Protein AF-A0A1Q2YY81-F1 (afdb_monomer)

pLDDT: mean 91.8, std 9.97, range [37.47, 98.88]

Nearest PDB structures (foldseek):
  6bwc-assembly1_B  TM=8.792E-01  e=4.801E-10  Bacillus thuringiensis HD-771
  6bwc-assembly1_F  TM=8.670E-01  e=2.197E-09  Bacillus thuringiensis HD-771
  7k3p-assembly1_B  TM=6.998E-01  e=9.739E-05  Campylobacter jejuni subsp. jejuni NCTC 11168 = ATCC 700819
  6vo6-assembly1_A  TM=7.329E-01  e=9.788E-04  Campylobacter jejuni subsp. jejuni NCTC 11168 = ATCC 700819
  6vo8-assembly1_B-2  TM=6.929E-01  e=1.272E-03  Campylobacter jejuni subsp. jejuni NCTC 11168 = ATCC 700819

Radius of gyration: 22.43 Å; Cα contacts (8 Å, |Δi|>4): 608; chains: 1; bounding box: 59×53×67 Å

Secondary structure (DSSP, 8-state):
-EEE------HHHHHHSHHHHIIIIIIHHHHHHHHHHHTT-SEEEEEEEGGGG-SS---HHHHHHHHHHHHHHHHHHHHHHHHHTT----EEEEEEE-EESTT-HHHHHHHHHHHHTEEEES-S--EE-EE-HHHHHHHHHHHHHTTTSS-TTEEEEES---SPEEHHHHHHHHHHHHT---EEEE--PPTT------GGGS--SSSS---TT--TTTGGGEEE-TTSSEEEEEPPPPPHHHHHHHHHHHHHHHHH-SS-HHHHHHHHHHHHHHHHHHHHHHS-HHHHHHHHHHHHSTTTS-GGGHHHHTTHHHHHHHHHHHHHHHHTTTTTT-HHHHHHHHHHHHHGGGSTT-HHHHHHHHHHHHTTHHHHTT--

Solvent-accessible surface area (backbone atoms only — not comparable to full-atom values): 20249 Å² total; per-residue (Å²): 113,46,77,51,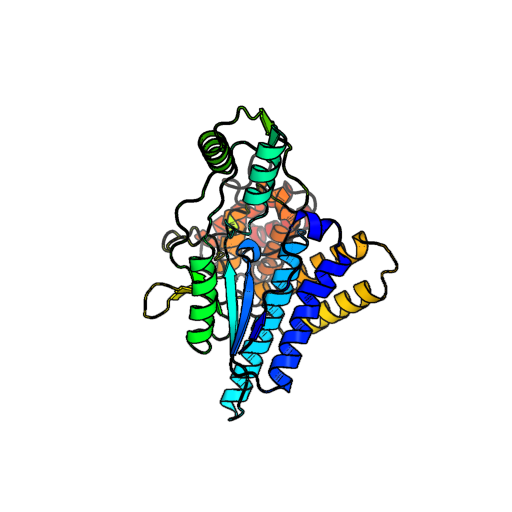74,80,57,57,76,50,32,55,55,12,61,74,40,40,62,60,25,40,48,41,27,30,50,42,44,50,53,51,53,51,49,34,57,77,68,64,31,61,36,35,35,35,66,49,46,27,66,48,41,58,73,66,56,84,30,47,32,46,37,24,43,42,55,24,50,53,52,47,35,49,50,13,46,52,24,52,56,40,37,78,72,72,42,92,55,34,28,48,30,39,32,40,39,71,46,42,45,87,87,22,69,66,52,52,50,41,51,53,11,55,75,73,38,45,29,79,37,52,50,80,87,41,70,42,40,56,33,50,65,66,58,54,51,46,49,54,52,49,44,56,73,42,44,81,56,77,64,58,41,31,36,36,28,62,60,78,50,73,76,58,44,42,53,44,60,52,45,52,52,50,39,64,73,68,75,56,89,57,47,79,47,70,72,45,80,54,69,52,58,82,88,79,77,64,57,23,45,44,72,79,87,81,82,69,87,86,48,96,54,49,19,39,84,20,52,88,49,52,49,66,48,96,84,68,56,37,29,31,28,41,56,75,66,61,56,66,67,59,56,51,50,37,52,50,52,41,46,52,44,58,76,66,48,85,84,50,61,66,59,46,50,51,42,48,34,50,35,40,43,53,46,41,50,46,24,48,72,73,45,61,61,71,58,52,47,50,31,46,32,50,26,30,20,64,94,56,6,44,79,77,27,53,57,27,44,77,40,42,70,54,55,50,53,48,48,64,62,39,48,64,44,56,72,71,46,71,45,69,89,37,70,68,57,48,47,44,52,53,40,27,48,67,29,32,59,57,25,90,92,31,45,68,61,22,52,53,52,46,50,62,67,46,66,49,66,68,53,62,66,71,75,112

Structure (mmCIF, N/CA/C/O backbone):
data_AF-A0A1Q2YY81-F1
#
_entry.id   AF-A0A1Q2YY81-F1
#
loop_
_atom_site.group_PDB
_atom_site.id
_atom_site.type_symbol
_atom_site.label_atom_id
_atom_site.label_alt_id
_atom_site.label_comp_id
_atom_site.label_asym_id
_atom_site.label_entity_id
_atom_site.label_seq_id
_atom_site.pdbx_PDB_ins_code
_atom_site.Cartn_x
_atom_site.Cartn_y
_atom_site.Cartn_z
_atom_site.occupancy
_atom_site.B_iso_or_equiv
_atom_site.auth_seq_id
_atom_site.auth_comp_id
_atom_site.auth_asym_id
_atom_site.auth_atom_id
_atom_site.pdbx_PDB_model_num
ATOM 1 N N . MET A 1 1 ? -9.320 -23.093 -9.460 1.00 95.31 1 MET A N 1
ATOM 2 C CA . MET A 1 1 ? -8.533 -22.083 -8.717 1.00 95.31 1 MET A CA 1
ATOM 3 C C . MET A 1 1 ? -8.114 -21.007 -9.700 1.00 95.31 1 MET A C 1
ATOM 5 O O . MET A 1 1 ? -7.891 -21.351 -10.854 1.00 95.31 1 MET A O 1
ATOM 9 N N . VAL A 1 2 ? -8.040 -19.745 -9.277 1.00 98.44 2 VAL A N 1
ATOM 10 C CA . VAL A 1 2 ? -7.635 -18.611 -10.125 1.00 98.44 2 VAL A CA 1
ATOM 11 C C . VAL A 1 2 ? -6.452 -17.886 -9.486 1.00 98.44 2 VAL A C 1
ATOM 13 O O . VAL A 1 2 ? -6.494 -17.573 -8.300 1.00 98.44 2 VAL A O 1
ATOM 16 N N . PHE A 1 3 ? -5.421 -17.584 -10.275 1.00 98.50 3 PHE A N 1
ATOM 17 C CA . PHE A 1 3 ? -4.333 -16.682 -9.891 1.00 98.50 3 PHE A CA 1
ATOM 18 C C . PHE A 1 3 ? -4.436 -15.405 -10.728 1.00 98.50 3 PHE A C 1
ATOM 20 O O . PHE A 1 3 ? -4.177 -15.424 -11.931 1.00 98.50 3 PHE A O 1
ATOM 27 N N . HIS A 1 4 ? -4.836 -14.296 -10.105 1.00 98.38 4 HIS A N 1
ATOM 28 C CA . HIS A 1 4 ? -4.926 -12.992 -10.761 1.00 98.38 4 HIS A CA 1
ATOM 29 C C . HIS A 1 4 ? -3.578 -12.272 -10.699 1.00 98.38 4 HIS A C 1
ATOM 31 O O . HIS A 1 4 ? -3.249 -11.609 -9.711 1.00 98.38 4 HIS A O 1
ATOM 37 N N . LEU A 1 5 ? -2.785 -12.452 -11.759 1.00 96.44 5 LEU A N 1
ATOM 38 C CA . LEU A 1 5 ? -1.436 -11.889 -11.904 1.00 96.44 5 LEU A CA 1
ATOM 39 C C . LEU A 1 5 ? -1.368 -10.738 -12.925 1.00 96.44 5 LEU A C 1
ATOM 41 O O . LEU A 1 5 ? -0.317 -10.118 -13.084 1.00 96.44 5 LEU A O 1
ATOM 45 N N . ALA A 1 6 ? -2.465 -10.454 -13.634 1.00 97.12 6 ALA A N 1
ATOM 46 C CA . ALA A 1 6 ? -2.496 -9.442 -14.685 1.00 97.12 6 ALA A CA 1
ATOM 47 C C . ALA A 1 6 ? -2.514 -8.023 -14.092 1.00 97.12 6 ALA A C 1
ATOM 49 O O . ALA A 1 6 ? -3.384 -7.689 -13.286 1.00 97.12 6 ALA A O 1
ATOM 50 N N . ALA A 1 7 ? -1.553 -7.186 -14.497 1.00 96.62 7 ALA A N 1
ATOM 51 C CA . ALA A 1 7 ? -1.483 -5.773 -14.130 1.00 96.62 7 ALA A CA 1
ATOM 52 C C . ALA A 1 7 ? -0.537 -4.986 -15.053 1.00 96.62 7 ALA A C 1
ATOM 54 O O . ALA A 1 7 ? 0.480 -5.511 -15.514 1.00 96.62 7 ALA A O 1
ATOM 55 N N . ILE A 1 8 ? -0.793 -3.686 -15.218 1.00 96.69 8 ILE A N 1
ATOM 56 C CA . ILE A 1 8 ? 0.248 -2.723 -15.593 1.00 96.69 8 ILE A CA 1
ATOM 57 C C . ILE A 1 8 ? 1.108 -2.496 -14.350 1.00 96.69 8 ILE A C 1
ATOM 59 O O . ILE A 1 8 ? 0.710 -1.773 -13.435 1.00 96.69 8 ILE A O 1
ATOM 63 N N . ARG A 1 9 ? 2.253 -3.187 -14.293 1.00 92.12 9 ARG A N 1
ATOM 64 C CA . ARG A 1 9 ? 3.092 -3.306 -13.084 1.00 92.12 9 ARG A CA 1
ATOM 65 C C . ARG A 1 9 ? 4.310 -2.384 -13.028 1.00 92.12 9 ARG A C 1
ATOM 67 O O . ARG A 1 9 ? 4.924 -2.235 -11.976 1.00 92.12 9 ARG A O 1
ATOM 74 N N . GLU A 1 10 ? 4.688 -1.808 -14.161 1.00 91.19 10 GLU A N 1
ATOM 75 C CA . GLU A 1 10 ? 5.852 -0.930 -14.286 1.00 91.19 10 GLU A CA 1
ATOM 76 C C . GLU A 1 10 ? 5.458 0.496 -13.876 1.00 91.19 10 GLU A C 1
ATOM 78 O O . GLU A 1 10 ? 4.591 1.077 -14.533 1.00 91.19 10 GLU A O 1
ATOM 83 N N . PRO A 1 11 ? 6.065 1.089 -12.827 1.00 91.00 11 PRO A N 1
ATOM 84 C CA . PRO A 1 11 ? 5.644 2.401 -12.337 1.00 91.00 11 PRO A CA 1
ATOM 85 C C . PRO A 1 11 ? 5.709 3.499 -13.402 1.00 91.00 11 PRO A C 1
ATOM 87 O O . PRO A 1 11 ? 4.728 4.207 -13.597 1.00 91.00 11 PRO A O 1
ATOM 90 N N . GLY A 1 12 ? 6.811 3.583 -14.157 1.00 91.00 12 GLY A N 1
ATOM 91 C CA . GLY A 1 12 ? 6.961 4.580 -15.224 1.00 91.00 12 GLY A CA 1
ATOM 92 C C . GLY A 1 12 ? 5.932 4.416 -16.348 1.00 91.00 12 GLY A C 1
ATOM 93 O O . GLY A 1 12 ? 5.380 5.400 -16.831 1.00 91.00 12 GLY A O 1
ATOM 94 N N . ARG A 1 13 ? 5.602 3.171 -16.717 1.00 92.81 13 ARG A N 1
ATOM 95 C CA . ARG A 1 13 ? 4.549 2.892 -17.700 1.00 92.81 13 ARG A CA 1
ATOM 96 C C . ARG A 1 13 ? 3.171 3.256 -17.156 1.00 92.81 13 ARG A C 1
ATOM 98 O O . ARG A 1 13 ? 2.401 3.883 -17.868 1.00 92.81 13 ARG A O 1
ATOM 105 N N . ALA A 1 14 ? 2.863 2.915 -15.907 1.00 95.44 14 ALA A N 1
ATOM 106 C CA . ALA A 1 14 ? 1.584 3.260 -15.286 1.00 95.44 14 ALA A CA 1
ATOM 107 C C . ALA A 1 14 ? 1.354 4.782 -15.230 1.00 95.44 14 ALA A C 1
ATOM 109 O O . ALA A 1 14 ? 0.227 5.232 -15.403 1.00 95.44 14 ALA A O 1
ATOM 110 N N . GLU A 1 15 ? 2.414 5.573 -15.043 1.00 94.75 15 GLU A N 1
ATOM 111 C CA . GLU A 1 15 ? 2.352 7.039 -15.133 1.00 94.75 15 GLU A CA 1
ATOM 112 C C . GLU A 1 15 ? 2.072 7.548 -16.556 1.00 94.75 15 GLU A C 1
ATOM 114 O O . GLU A 1 15 ? 1.442 8.591 -16.719 1.00 94.75 15 GLU A O 1
ATOM 119 N N . ALA A 1 16 ? 2.522 6.826 -17.585 1.00 93.50 16 ALA A N 1
ATOM 120 C CA . ALA A 1 16 ? 2.299 7.188 -18.983 1.00 93.50 16 ALA A CA 1
ATOM 121 C C . ALA A 1 16 ? 0.907 6.775 -19.495 1.00 93.50 16 ALA A C 1
ATOM 123 O O . ALA A 1 16 ? 0.307 7.503 -20.281 1.00 93.50 16 ALA A O 1
ATOM 124 N N . VAL A 1 17 ? 0.388 5.630 -19.041 1.00 94.50 17 VAL A N 1
ATOM 125 C CA . VAL A 1 17 ? -0.903 5.056 -19.466 1.00 94.50 17 VAL A CA 1
ATOM 126 C C . VAL A 1 17 ? -1.874 4.949 -18.287 1.00 94.50 17 VAL A C 1
ATOM 128 O O . VAL A 1 17 ? -2.273 3.865 -17.859 1.00 94.50 17 VAL A O 1
ATOM 131 N N . VAL A 1 18 ? -2.203 6.103 -17.696 1.00 95.31 18 VAL A N 1
ATOM 132 C CA . VAL A 1 18 ? -2.981 6.185 -16.445 1.00 95.31 18 VAL A CA 1
ATOM 133 C C . VAL A 1 18 ? -4.364 5.550 -16.585 1.00 95.31 18 VAL A C 1
ATOM 135 O O . VAL A 1 18 ? -4.790 4.804 -15.702 1.00 95.31 18 VAL A O 1
ATOM 138 N N . ARG A 1 19 ? -5.063 5.831 -17.690 1.00 95.00 19 ARG A N 1
ATOM 139 C CA . ARG A 1 19 ? -6.413 5.316 -17.952 1.00 95.00 19 ARG A CA 1
ATOM 140 C C . ARG A 1 19 ? -6.396 3.791 -18.018 1.00 95.00 19 ARG A C 1
ATOM 142 O O . ARG A 1 19 ? -7.131 3.133 -17.289 1.00 95.00 19 ARG A O 1
ATOM 149 N N . GLU A 1 20 ? -5.485 3.237 -18.807 1.00 95.88 20 GLU A N 1
ATOM 150 C CA . GLU A 1 20 ? -5.295 1.803 -19.000 1.00 95.88 20 GLU A CA 1
ATOM 151 C C . GLU A 1 20 ? -4.842 1.120 -17.707 1.00 95.88 20 GLU A C 1
ATOM 153 O O . GLU A 1 20 ? -5.247 -0.010 -17.425 1.00 95.88 20 GLU A O 1
ATOM 158 N N . ALA A 1 21 ? -4.023 1.794 -16.892 1.00 97.38 21 ALA A N 1
ATOM 159 C CA . ALA A 1 21 ? -3.607 1.284 -15.591 1.00 97.38 21 ALA A CA 1
ATOM 160 C C . ALA A 1 21 ? -4.800 1.176 -14.638 1.00 97.38 21 ALA A C 1
ATOM 162 O O . ALA A 1 21 ? -4.937 0.157 -13.963 1.00 97.38 21 ALA A O 1
ATOM 163 N N . VAL A 1 22 ? -5.692 2.170 -14.608 1.00 97.69 22 VAL A N 1
ATOM 164 C CA . VAL A 1 22 ? -6.929 2.111 -13.816 1.00 97.69 22 VAL A CA 1
ATOM 165 C C . VAL A 1 22 ? -7.865 1.019 -14.342 1.00 97.69 22 VAL A C 1
ATOM 167 O O . VAL A 1 22 ? -8.319 0.179 -13.562 1.00 97.69 22 VAL A O 1
ATOM 170 N N . GLU A 1 23 ? -8.112 0.971 -15.651 1.00 97.50 23 GLU A N 1
ATOM 171 C CA . GLU A 1 23 ? -8.960 -0.051 -16.273 1.00 97.50 23 GLU A CA 1
ATOM 172 C C . GLU A 1 23 ? -8.452 -1.467 -16.004 1.00 97.50 23 GLU A C 1
ATOM 174 O O . GLU A 1 23 ? -9.225 -2.329 -15.592 1.00 97.50 23 GLU A O 1
ATOM 179 N N . THR A 1 24 ? -7.150 -1.699 -16.158 1.00 98.38 24 THR A N 1
ATOM 180 C CA . THR A 1 24 ? -6.540 -3.021 -15.971 1.00 98.38 24 THR A CA 1
ATOM 181 C C . THR A 1 24 ? -6.465 -3.394 -14.495 1.00 98.38 24 THR A C 1
ATOM 183 O O . THR A 1 24 ? -6.946 -4.451 -14.083 1.00 98.38 24 THR A O 1
ATOM 186 N N . ASN A 1 25 ? -5.851 -2.539 -13.677 1.00 98.69 25 ASN A N 1
ATOM 187 C CA . ASN A 1 25 ? -5.482 -2.907 -12.315 1.00 98.69 25 ASN A CA 1
ATOM 188 C C . ASN A 1 25 ? -6.673 -2.799 -11.361 1.00 98.69 25 ASN A C 1
ATOM 190 O O . ASN A 1 25 ? -6.811 -3.657 -10.493 1.00 98.69 25 ASN A O 1
ATOM 194 N N . VAL A 1 26 ? -7.527 -1.777 -11.500 1.00 98.69 26 VAL A N 1
ATOM 195 C CA . VAL A 1 26 ? -8.663 -1.546 -10.590 1.00 98.69 26 VAL A CA 1
ATOM 196 C C . VAL A 1 26 ? -9.892 -2.291 -11.084 1.00 98.69 26 VAL A C 1
ATOM 198 O O . VAL A 1 26 ? -10.417 -3.152 -10.377 1.00 98.69 26 VAL A O 1
ATOM 201 N N . PHE A 1 27 ? -10.347 -1.982 -12.295 1.00 98.69 27 PHE A N 1
ATOM 202 C CA . PHE A 1 27 ? -11.611 -2.513 -12.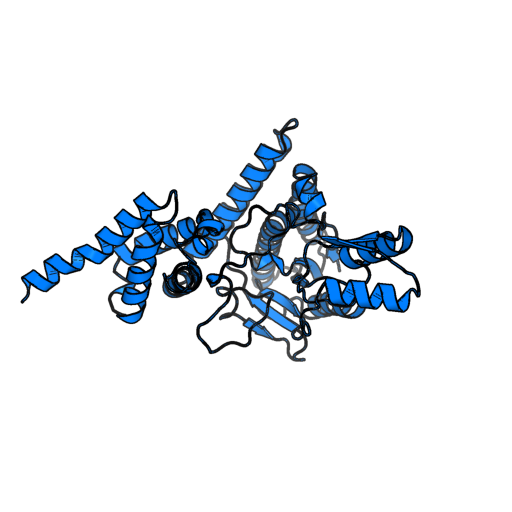793 1.00 98.69 27 PHE A CA 1
ATOM 203 C C . PHE A 1 27 ? -11.492 -3.939 -13.329 1.00 98.69 27 PHE A C 1
ATOM 205 O O . PHE A 1 27 ? -12.373 -4.754 -13.068 1.00 98.69 27 PHE A O 1
ATOM 212 N N . GLY A 1 28 ? -10.377 -4.286 -13.972 1.00 98.75 28 GLY A N 1
ATOM 213 C CA . GLY A 1 28 ? -10.072 -5.667 -14.342 1.00 98.75 28 GLY A CA 1
ATOM 214 C C . GLY A 1 28 ? -10.034 -6.590 -13.122 1.00 98.75 28 GLY A C 1
ATOM 215 O O . GLY A 1 28 ? -10.566 -7.695 -13.170 1.00 98.75 28 GLY A O 1
ATOM 216 N N . SER A 1 29 ? -9.512 -6.111 -11.987 1.00 98.75 29 SER A N 1
ATOM 217 C CA . SER A 1 29 ? -9.580 -6.846 -10.716 1.00 98.75 29 SER A CA 1
ATOM 218 C C . SER A 1 29 ? -11.018 -7.054 -10.231 1.00 98.75 29 SER A C 1
ATOM 220 O O . SER A 1 29 ? -11.342 -8.151 -9.783 1.00 98.75 29 SER A O 1
ATOM 222 N N . GLY A 1 30 ? -11.885 -6.044 -10.357 1.00 98.75 30 GLY A N 1
ATOM 223 C CA . GLY A 1 30 ? -13.317 -6.168 -10.061 1.00 98.75 30 GLY A CA 1
ATOM 224 C C . GLY A 1 30 ? -14.012 -7.224 -10.928 1.00 98.75 30 GLY A C 1
ATOM 225 O O . GLY A 1 30 ? -14.727 -8.074 -10.403 1.00 98.75 30 GLY A O 1
ATOM 226 N N . ASN A 1 31 ? -13.717 -7.243 -12.232 1.00 98.81 31 ASN A N 1
ATOM 227 C CA . ASN A 1 31 ? -14.258 -8.238 -13.164 1.00 98.81 31 ASN A CA 1
ATOM 228 C C . ASN A 1 31 ? -13.843 -9.669 -12.782 1.00 98.81 31 ASN A C 1
ATOM 230 O O . ASN A 1 31 ? -14.654 -10.591 -12.845 1.00 98.81 31 ASN A O 1
ATOM 234 N N . VAL A 1 32 ? -12.585 -9.869 -12.366 1.00 98.88 32 VAL A N 1
ATOM 235 C CA . VAL A 1 32 ? -12.097 -11.186 -11.921 1.00 98.88 32 VAL A CA 1
ATOM 236 C C . VAL A 1 32 ? -12.795 -11.632 -10.637 1.00 98.88 32 VAL A C 1
ATOM 238 O O . VAL A 1 32 ? -13.166 -12.801 -10.534 1.00 98.88 32 VAL A O 1
ATOM 241 N N . ILE A 1 33 ? -13.003 -10.723 -9.677 1.00 98.75 33 ILE A N 1
ATOM 242 C CA . ILE A 1 33 ? -13.763 -11.013 -8.452 1.00 98.75 33 ILE A CA 1
ATOM 243 C C . ILE A 1 33 ? -15.175 -11.490 -8.811 1.00 98.75 33 ILE A C 1
ATOM 245 O O . ILE A 1 33 ? -15.585 -12.562 -8.365 1.00 98.75 33 ILE A O 1
ATOM 249 N N . GLU A 1 34 ? -15.887 -10.732 -9.647 1.00 98.56 34 GLU A N 1
ATOM 250 C CA . GLU A 1 34 ? -17.254 -11.058 -10.063 1.00 98.56 34 GLU A CA 1
ATOM 251 C C . GLU A 1 34 ? -17.314 -12.407 -10.792 1.00 98.56 34 GLU A C 1
ATOM 253 O O . GLU A 1 34 ? -18.158 -13.250 -10.484 1.00 98.56 34 GLU A O 1
ATOM 258 N N . ALA A 1 35 ? -16.387 -12.654 -11.721 1.00 98.62 35 ALA A N 1
ATOM 259 C CA . ALA A 1 35 ? -16.306 -13.921 -12.439 1.00 98.62 35 ALA A CA 1
ATOM 260 C C . ALA A 1 35 ? -16.044 -15.101 -11.488 1.00 98.62 35 ALA A C 1
ATOM 262 O O . ALA A 1 35 ? -16.674 -16.151 -11.620 1.00 98.62 35 ALA A O 1
ATOM 263 N N . CYS A 1 36 ? -15.161 -14.933 -10.497 1.00 98.38 36 CYS A N 1
ATOM 264 C CA . CYS A 1 36 ? -14.894 -15.971 -9.502 1.00 98.38 36 CYS A CA 1
ATOM 265 C C . CYS A 1 36 ? -16.147 -16.321 -8.693 1.00 98.38 36 CYS A C 1
ATOM 267 O O . CYS A 1 36 ? -16.436 -17.504 -8.512 1.00 98.38 36 CYS A O 1
ATOM 269 N N . GLN A 1 37 ? -16.905 -15.308 -8.262 1.00 96.94 37 GLN A N 1
ATOM 270 C CA . GLN A 1 37 ? -18.162 -15.497 -7.534 1.00 96.94 37 GLN A CA 1
ATOM 271 C C . GLN A 1 37 ? -19.211 -16.189 -8.410 1.00 96.94 37 GLN A C 1
ATOM 273 O O . GLN A 1 37 ? -19.788 -17.193 -8.001 1.00 96.94 37 GLN A O 1
ATOM 278 N N . ARG A 1 38 ? -19.413 -15.700 -9.641 1.00 97.06 38 ARG A N 1
ATOM 279 C CA . ARG A 1 38 ? -20.403 -16.226 -10.592 1.00 97.06 38 ARG A CA 1
ATOM 280 C C . ARG A 1 38 ? -20.172 -17.696 -10.940 1.00 97.06 38 ARG A C 1
ATOM 282 O O . ARG A 1 38 ? -21.131 -18.442 -11.103 1.00 97.06 38 ARG A O 1
ATOM 289 N N . HIS A 1 39 ? -18.912 -18.104 -11.070 1.00 96.75 39 HIS A N 1
ATOM 290 C CA . HIS A 1 39 ? -18.539 -19.462 -11.467 1.00 96.75 39 HIS A CA 1
ATOM 291 C C . HIS A 1 39 ? -18.196 -20.384 -10.286 1.00 96.75 39 HIS A C 1
ATOM 293 O O . HIS A 1 39 ? -17.697 -21.484 -10.513 1.00 96.75 39 HIS A O 1
ATOM 299 N N . GLY A 1 40 ? -18.428 -19.959 -9.037 1.00 95.44 40 GLY A N 1
ATOM 300 C CA . GLY A 1 40 ? -18.168 -20.793 -7.859 1.00 95.44 40 GLY A CA 1
ATOM 301 C C . GLY A 1 40 ? -16.696 -21.194 -7.715 1.00 95.44 40 GLY A C 1
ATOM 302 O O . GLY A 1 40 ? -16.379 -22.315 -7.318 1.00 95.44 40 GLY A O 1
ATOM 303 N N . VAL A 1 41 ? -15.760 -20.308 -8.075 1.00 97.50 41 VAL A N 1
ATOM 304 C CA . VAL A 1 41 ? -14.324 -20.589 -7.941 1.00 97.50 41 VAL A CA 1
ATOM 305 C C . VAL A 1 41 ? -14.008 -20.848 -6.471 1.00 97.50 41 VAL A C 1
ATOM 307 O O . VAL A 1 41 ? -14.251 -19.997 -5.627 1.00 97.50 41 VAL A O 1
ATOM 310 N N . ARG A 1 42 ? -13.410 -22.000 -6.152 1.00 96.06 42 ARG A N 1
ATOM 311 C CA . ARG A 1 42 ? -13.091 -22.356 -4.759 1.00 96.06 42 ARG A CA 1
ATOM 312 C C . ARG A 1 42 ? -12.073 -21.412 -4.106 1.00 96.06 42 ARG A C 1
ATOM 314 O O . ARG A 1 42 ? -12.275 -20.970 -2.981 1.00 96.06 42 ARG A O 1
ATOM 321 N N . VAL A 1 43 ? -10.985 -21.104 -4.813 1.00 98.00 43 VAL A N 1
ATOM 322 C CA . VAL A 1 43 ? -9.882 -20.251 -4.335 1.00 98.00 43 VAL A CA 1
ATOM 323 C C . VAL A 1 43 ? -9.441 -19.311 -5.451 1.00 98.00 43 VAL A C 1
ATOM 325 O O . VAL A 1 43 ? -9.195 -19.766 -6.577 1.00 98.00 43 VAL A O 1
ATOM 328 N N . ALA A 1 44 ? -9.319 -18.029 -5.122 1.00 98.44 44 ALA A N 1
ATOM 329 C CA . ALA A 1 44 ? -8.771 -16.989 -5.977 1.00 98.44 44 ALA A CA 1
ATOM 330 C C . ALA A 1 44 ? -7.660 -16.241 -5.225 1.00 98.44 44 ALA A C 1
ATOM 332 O O . ALA A 1 44 ? -7.876 -15.782 -4.104 1.00 98.44 44 ALA A O 1
ATOM 333 N N . VAL A 1 45 ? -6.484 -16.107 -5.837 1.00 98.56 45 VAL A N 1
ATOM 334 C CA . VAL A 1 45 ? -5.327 -15.414 -5.251 1.00 98.56 45 VAL A CA 1
ATOM 335 C C . VAL A 1 45 ? -4.992 -14.180 -6.075 1.00 98.56 45 VAL A C 1
ATOM 337 O O . VAL A 1 45 ? -4.811 -14.274 -7.289 1.00 98.56 45 VAL A O 1
ATOM 340 N N . TYR A 1 46 ? -4.865 -13.036 -5.411 1.00 98.44 46 TYR A N 1
ATOM 341 C CA . TYR A 1 46 ? -4.456 -11.774 -6.013 1.00 98.44 46 TYR A CA 1
ATOM 342 C C . TYR A 1 46 ? -3.023 -11.418 -5.665 1.00 98.44 46 TYR A C 1
ATOM 344 O O . TYR A 1 46 ? -2.672 -11.302 -4.493 1.00 98.44 46 TYR A O 1
ATOM 352 N N . SER A 1 47 ? -2.215 -11.179 -6.697 1.00 96.56 47 SER A N 1
ATOM 353 C CA . SER A 1 47 ? -0.861 -10.660 -6.532 1.00 96.56 47 SER A CA 1
ATOM 354 C C . SER A 1 47 ? -0.899 -9.142 -6.378 1.00 96.56 47 SER A C 1
ATOM 356 O O . SER A 1 47 ? -1.020 -8.420 -7.363 1.00 96.56 47 SER A O 1
ATOM 358 N N . SER A 1 48 ? -0.824 -8.643 -5.145 1.00 96.88 48 SER A N 1
ATOM 359 C CA . SER A 1 48 ? -0.612 -7.228 -4.815 1.00 96.88 48 SER A CA 1
ATOM 360 C C . SER A 1 48 ? 0.889 -6.884 -4.819 1.00 96.88 48 SER A C 1
ATOM 362 O O . SER A 1 48 ? 1.718 -7.593 -5.385 1.00 96.88 48 SER A O 1
ATOM 364 N N . THR A 1 49 ? 1.270 -5.756 -4.230 1.00 94.31 49 THR A N 1
ATOM 365 C CA . THR A 1 49 ? 2.648 -5.252 -4.205 1.00 94.31 49 THR A CA 1
ATOM 366 C C . THR A 1 49 ? 3.023 -4.809 -2.805 1.00 94.31 49 THR A C 1
ATOM 368 O O . THR A 1 49 ? 2.209 -4.221 -2.099 1.00 94.31 49 THR A O 1
ATOM 371 N N . GLY A 1 50 ? 4.283 -5.011 -2.426 1.00 91.69 50 GLY A N 1
ATOM 372 C CA . GLY A 1 50 ? 4.839 -4.472 -1.192 1.00 91.69 50 GLY A CA 1
ATOM 373 C C . GLY A 1 50 ? 4.615 -2.968 -1.057 1.00 91.69 50 GLY A C 1
ATOM 374 O O . GLY A 1 50 ? 4.317 -2.493 0.027 1.00 91.69 50 GLY A O 1
ATOM 375 N N . LYS A 1 51 ? 4.606 -2.227 -2.175 1.00 91.81 51 LYS A N 1
ATOM 376 C CA . LYS A 1 51 ? 4.341 -0.776 -2.198 1.00 91.81 51 LYS A CA 1
ATOM 377 C C . LYS A 1 51 ? 2.969 -0.384 -1.615 1.00 91.81 51 LYS A C 1
ATOM 379 O O . LYS A 1 51 ? 2.790 0.772 -1.247 1.00 91.81 51 LYS A O 1
ATOM 384 N N . CYS A 1 52 ? 2.012 -1.314 -1.506 1.00 93.25 52 CYS A N 1
ATOM 385 C CA . CYS A 1 52 ? 0.699 -1.065 -0.900 1.00 93.25 52 CYS A CA 1
ATOM 386 C C . CYS A 1 52 ? 0.749 -0.811 0.612 1.00 93.25 52 CYS A C 1
ATOM 388 O O . CYS A 1 52 ? -0.268 -0.374 1.159 1.00 93.25 52 CYS A O 1
ATOM 390 N N . PHE A 1 53 ? 1.915 -0.981 1.258 1.00 91.06 53 PHE A N 1
ATOM 391 C CA . PHE A 1 53 ? 2.132 -0.468 2.610 1.00 91.06 53 PHE A CA 1
ATOM 392 C C . PHE A 1 53 ? 1.793 1.034 2.682 1.00 91.06 53 PHE A C 1
ATOM 394 O O . PHE A 1 53 ? 1.233 1.473 3.684 1.00 91.06 53 PHE A O 1
ATOM 401 N N . ALA A 1 54 ? 2.045 1.805 1.610 1.00 92.25 54 ALA A N 1
ATOM 402 C CA . ALA A 1 54 ? 1.804 3.246 1.553 1.00 92.25 54 ALA A CA 1
ATOM 403 C C . ALA A 1 54 ? 0.341 3.615 1.862 1.00 92.25 54 ALA A C 1
ATOM 405 O O . ALA A 1 54 ? -0.591 3.027 1.303 1.00 92.25 54 ALA A O 1
ATOM 406 N N . TYR A 1 55 ? 0.125 4.612 2.728 1.00 94.75 55 TYR A N 1
ATOM 407 C CA . TYR A 1 55 ? -1.225 5.064 3.097 1.00 94.75 55 TYR A CA 1
ATOM 408 C C . TYR A 1 55 ? -1.905 5.849 1.968 1.00 94.75 55 TYR A C 1
ATOM 410 O O . TYR A 1 55 ? -2.981 5.472 1.512 1.00 94.75 55 TYR A O 1
ATOM 418 N N . VAL A 1 56 ? -1.269 6.917 1.486 1.00 93.25 56 VAL A N 1
ATOM 419 C CA . VAL A 1 56 ? -1.728 7.737 0.355 1.00 93.25 56 VAL A CA 1
ATOM 420 C C . VAL A 1 56 ? -0.556 7.904 -0.603 1.00 93.25 56 VAL A C 1
ATOM 422 O O . VAL A 1 56 ? 0.577 8.093 -0.167 1.00 93.25 56 VAL A O 1
ATOM 425 N N . THR A 1 57 ? -0.811 7.807 -1.905 1.00 92.06 57 THR A N 1
ATOM 426 C CA . THR A 1 57 ? 0.226 7.923 -2.935 1.00 92.06 57 THR A CA 1
ATOM 427 C C . THR A 1 57 ? -0.370 8.444 -4.232 1.00 92.06 57 THR A C 1
ATOM 429 O O . THR A 1 57 ? -1.481 8.069 -4.607 1.00 92.06 57 THR A O 1
ATOM 432 N N . ASP A 1 58 ? 0.380 9.297 -4.921 1.00 91.44 58 ASP A N 1
ATOM 433 C CA . ASP A 1 58 ? 0.075 9.752 -6.273 1.00 91.44 58 ASP A CA 1
ATOM 434 C C . ASP A 1 58 ? 0.730 8.864 -7.347 1.00 91.44 58 ASP A C 1
ATOM 436 O O . ASP A 1 58 ? 0.582 9.135 -8.536 1.00 91.44 58 ASP A O 1
ATOM 440 N N . HIS A 1 59 ? 1.437 7.795 -6.963 1.00 94.19 59 HIS A N 1
ATOM 441 C CA . HIS A 1 59 ? 2.006 6.838 -7.905 1.00 94.19 59 HIS A CA 1
ATOM 442 C C . HIS A 1 59 ? 0.919 5.923 -8.456 1.00 94.19 59 HIS A C 1
ATOM 444 O O . HIS A 1 59 ? 0.339 5.117 -7.721 1.00 94.19 59 HIS A O 1
ATOM 450 N N . VAL A 1 60 ? 0.682 5.997 -9.766 1.00 96.69 60 VAL A N 1
ATOM 451 C CA . VAL A 1 60 ? -0.461 5.332 -10.415 1.00 96.69 60 VAL A CA 1
ATOM 452 C C . VAL A 1 60 ? -0.450 3.818 -10.188 1.00 96.69 60 VAL A C 1
ATOM 454 O O . VAL A 1 60 ? -1.480 3.231 -9.846 1.00 96.69 60 VAL A O 1
ATOM 457 N N . TYR A 1 61 ? 0.714 3.168 -10.297 1.00 96.62 61 TYR A N 1
ATOM 458 C CA . TYR A 1 61 ? 0.824 1.731 -10.030 1.00 96.62 61 TYR A CA 1
ATOM 459 C C . TYR A 1 61 ? 0.380 1.383 -8.602 1.00 96.62 61 TYR A C 1
ATOM 461 O O . TYR A 1 61 ? -0.513 0.562 -8.412 1.00 96.62 61 TYR A O 1
ATOM 469 N N . THR A 1 62 ? 0.951 2.031 -7.590 1.00 96.19 62 THR A N 1
ATOM 470 C CA . THR A 1 62 ? 0.639 1.722 -6.190 1.00 96.19 62 THR A CA 1
ATOM 471 C C . THR A 1 62 ? -0.812 2.061 -5.846 1.00 96.19 62 THR A C 1
ATOM 473 O O . THR A 1 62 ? -1.499 1.249 -5.227 1.00 96.19 62 THR A O 1
ATOM 476 N N . ALA A 1 63 ? -1.304 3.220 -6.292 1.00 97.56 63 ALA A N 1
ATOM 477 C CA . ALA A 1 63 ? -2.672 3.669 -6.053 1.00 97.56 63 ALA A CA 1
ATOM 478 C C . ALA A 1 63 ? -3.707 2.694 -6.639 1.00 97.56 63 ALA A C 1
ATOM 480 O O . ALA A 1 63 ? -4.637 2.274 -5.945 1.00 97.56 63 ALA A O 1
ATOM 481 N N . THR A 1 64 ? -3.508 2.252 -7.886 1.00 98.56 64 THR A N 1
ATOM 482 C CA . THR A 1 64 ? -4.404 1.269 -8.511 1.00 98.56 64 THR A CA 1
ATOM 483 C C . THR A 1 64 ? -4.372 -0.089 -7.805 1.00 98.56 64 THR A C 1
ATOM 485 O O . THR A 1 64 ? -5.427 -0.683 -7.571 1.00 98.56 64 THR A O 1
ATOM 488 N N . LYS A 1 65 ? -3.190 -0.573 -7.393 1.00 98.12 65 LYS A N 1
ATOM 489 C CA . LYS A 1 65 ? -3.073 -1.831 -6.637 1.00 98.12 65 LYS A CA 1
ATOM 490 C C . LYS A 1 65 ? -3.736 -1.747 -5.264 1.00 98.12 65 LYS A C 1
ATOM 492 O O . LYS A 1 65 ? -4.350 -2.732 -4.863 1.00 98.12 65 LYS A O 1
ATOM 497 N N . LYS A 1 66 ? -3.688 -0.589 -4.593 1.00 97.38 66 LYS A N 1
ATOM 498 C CA . LYS A 1 66 ? -4.338 -0.362 -3.293 1.00 97.38 66 LYS A CA 1
ATOM 499 C C . LYS A 1 66 ? -5.870 -0.386 -3.391 1.00 97.38 66 LYS A C 1
ATOM 501 O O . LYS A 1 66 ? -6.515 -1.031 -2.569 1.00 97.38 66 LYS A O 1
ATOM 506 N N . LEU A 1 67 ? -6.462 0.233 -4.421 1.00 98.25 67 LEU A N 1
ATOM 507 C CA . LEU A 1 67 ? -7.913 0.137 -4.660 1.00 98.25 67 LEU A CA 1
ATOM 508 C C . LEU A 1 67 ? -8.348 -1.283 -5.034 1.00 98.25 67 LEU A C 1
ATOM 510 O O . LEU A 1 67 ? -9.404 -1.745 -4.605 1.00 98.25 67 LEU A O 1
ATOM 514 N N . ALA A 1 68 ? -7.543 -1.993 -5.822 1.00 98.38 68 ALA A N 1
ATOM 515 C CA . ALA A 1 68 ? -7.788 -3.402 -6.095 1.00 98.38 68 ALA A CA 1
ATOM 516 C C . ALA A 1 68 ? -7.704 -4.241 -4.811 1.00 98.38 68 ALA A C 1
ATOM 518 O O . ALA A 1 68 ? -8.620 -5.005 -4.536 1.00 98.38 68 ALA A O 1
ATOM 519 N N . GLU A 1 69 ? -6.689 -4.044 -3.970 1.00 98.00 69 GLU A N 1
ATOM 520 C CA . GLU A 1 69 ? -6.582 -4.720 -2.673 1.00 98.00 69 GLU A CA 1
ATOM 521 C C . GLU A 1 69 ? -7.822 -4.474 -1.799 1.00 98.00 69 GLU A C 1
ATOM 523 O O . GLU A 1 69 ? -8.405 -5.430 -1.296 1.00 98.00 69 GLU A O 1
ATOM 528 N N . ALA A 1 70 ? -8.323 -3.235 -1.721 1.00 97.88 70 ALA A N 1
ATOM 529 C CA . ALA A 1 70 ? -9.567 -2.923 -1.011 1.00 97.88 70 ALA A CA 1
ATOM 530 C C . ALA A 1 70 ? -10.791 -3.686 -1.564 1.00 97.88 70 ALA A C 1
ATOM 532 O O . ALA A 1 70 ? -11.612 -4.182 -0.787 1.00 97.88 70 ALA A O 1
ATOM 533 N N . GLN A 1 71 ? -10.904 -3.831 -2.892 1.00 98.44 71 GLN A N 1
ATOM 534 C CA . GLN A 1 71 ? -11.955 -4.638 -3.528 1.00 98.44 71 GLN A CA 1
ATOM 535 C C . GLN A 1 71 ? -11.840 -6.124 -3.173 1.00 98.44 71 GLN A C 1
ATOM 537 O O . GLN A 1 71 ? -12.851 -6.748 -2.848 1.00 98.44 71 GLN A O 1
ATOM 542 N N . TRP A 1 72 ? -10.626 -6.679 -3.198 1.00 98.25 72 TRP A N 1
ATOM 543 C CA . TRP A 1 72 ? -10.369 -8.075 -2.836 1.00 98.25 72 TRP A CA 1
ATOM 544 C C . TRP A 1 72 ? -10.661 -8.339 -1.353 1.00 98.25 72 TRP A C 1
ATOM 546 O O . TRP A 1 72 ? -11.312 -9.334 -1.036 1.00 98.25 72 TRP A O 1
ATOM 556 N N . MET A 1 73 ? -10.302 -7.415 -0.455 1.00 97.44 73 MET A N 1
ATOM 557 C CA . MET A 1 73 ? -10.639 -7.518 0.972 1.00 97.44 73 MET A CA 1
ATOM 558 C C . MET A 1 73 ? -12.150 -7.444 1.218 1.00 97.44 73 MET A C 1
ATOM 560 O O . MET A 1 73 ? -12.680 -8.192 2.040 1.00 97.44 73 MET A O 1
ATOM 564 N N . ARG A 1 74 ? -12.880 -6.592 0.483 1.00 97.56 74 ARG A N 1
ATOM 565 C CA . ARG A 1 74 ? -14.353 -6.577 0.524 1.00 97.56 74 ARG A CA 1
ATOM 566 C C . ARG A 1 74 ? -14.935 -7.915 0.070 1.00 97.56 74 ARG A C 1
ATOM 568 O O . ARG A 1 74 ? -15.782 -8.473 0.764 1.00 97.56 74 ARG A O 1
ATOM 575 N N . ALA A 1 75 ? -14.461 -8.444 -1.057 1.00 97.44 75 ALA A N 1
ATOM 576 C CA . ALA A 1 75 ? -14.924 -9.722 -1.589 1.00 97.44 75 ALA A CA 1
ATOM 577 C C . ALA A 1 75 ? -14.675 -10.879 -0.609 1.00 97.44 75 ALA A C 1
ATOM 579 O O . ALA A 1 75 ? -15.556 -11.716 -0.411 1.00 97.44 75 ALA A O 1
ATOM 580 N N . ALA A 1 76 ? -13.515 -10.893 0.053 1.00 96.88 76 ALA A N 1
ATOM 581 C CA . ALA A 1 76 ? -13.186 -11.871 1.083 1.00 96.88 76 ALA A CA 1
ATOM 582 C C . ALA A 1 76 ? -14.162 -11.802 2.271 1.00 96.88 76 ALA A C 1
ATOM 584 O O . ALA A 1 76 ? -14.721 -12.834 2.660 1.00 96.88 76 ALA A O 1
ATOM 585 N N . ARG A 1 77 ? -14.431 -10.594 2.798 1.00 95.75 77 ARG A N 1
ATOM 586 C CA . ARG A 1 77 ? -15.397 -10.368 3.892 1.00 95.75 77 ARG A CA 1
ATOM 587 C C . ARG A 1 77 ? -16.805 -10.835 3.525 1.00 95.75 77 ARG A C 1
ATOM 589 O O . ARG A 1 77 ? -17.421 -11.569 4.294 1.00 95.75 77 ARG A O 1
ATOM 596 N N . HIS A 1 78 ? -17.298 -10.456 2.345 1.00 95.50 78 HIS A N 1
ATOM 597 C CA . HIS A 1 78 ? -18.627 -10.859 1.863 1.00 95.50 78 HIS A CA 1
ATOM 598 C C . HIS A 1 78 ? -18.739 -12.372 1.700 1.00 95.50 78 HIS A C 1
ATOM 600 O O . HIS A 1 78 ? -19.708 -12.972 2.158 1.00 95.50 78 HIS A O 1
ATOM 606 N N . ALA A 1 79 ? -17.723 -13.005 1.110 1.00 94.94 79 ALA A N 1
ATOM 607 C CA . ALA A 1 79 ? -17.700 -14.451 0.948 1.00 94.94 79 ALA A CA 1
ATOM 608 C C . ALA A 1 79 ? -17.677 -15.182 2.303 1.00 94.94 79 ALA A C 1
ATOM 610 O O . ALA A 1 79 ? -18.335 -16.207 2.458 1.00 94.94 79 ALA A O 1
ATOM 611 N N . ALA A 1 80 ? -16.967 -14.655 3.308 1.00 93.88 80 ALA A N 1
ATOM 612 C CA . ALA A 1 80 ? -16.972 -15.233 4.652 1.00 93.88 80 ALA A CA 1
ATOM 613 C C . ALA A 1 80 ? -18.327 -15.096 5.354 1.00 93.88 80 ALA A C 1
ATOM 615 O O . ALA A 1 80 ? -18.783 -16.062 5.962 1.00 93.88 80 ALA A O 1
ATOM 616 N N . ALA A 1 81 ? -18.990 -13.944 5.225 1.00 91.38 81 ALA A N 1
ATOM 617 C CA . ALA A 1 81 ? -20.344 -13.758 5.743 1.00 91.38 81 ALA A CA 1
ATOM 618 C C . ALA A 1 81 ? -21.344 -14.725 5.080 1.00 91.38 81 ALA A C 1
ATOM 620 O O . ALA A 1 81 ? -22.146 -15.347 5.771 1.00 91.38 81 ALA A O 1
ATOM 621 N N . GLY A 1 82 ? -21.245 -14.924 3.759 1.00 87.38 82 GLY A N 1
ATOM 622 C CA . GLY A 1 82 ? -22.055 -15.911 3.035 1.00 87.38 82 GLY A CA 1
ATOM 623 C C . GLY A 1 82 ? -21.830 -17.348 3.522 1.00 87.38 82 GLY A C 1
ATOM 624 O O . GLY A 1 82 ? -22.795 -18.075 3.755 1.00 87.38 82 GLY A O 1
ATOM 625 N N . ARG A 1 83 ? -20.569 -17.738 3.764 1.00 86.94 83 ARG A N 1
ATOM 626 C CA . ARG A 1 83 ? -20.224 -19.058 4.330 1.00 86.94 83 ARG A CA 1
ATOM 627 C C . ARG A 1 83 ? -20.796 -19.278 5.725 1.00 86.94 83 ARG A C 1
ATOM 629 O O . ARG A 1 83 ? -21.264 -20.375 6.012 1.00 86.94 83 ARG A O 1
ATOM 636 N N . ALA A 1 84 ? -20.809 -18.252 6.577 1.00 81.62 84 ALA A N 1
ATOM 637 C CA . ALA A 1 84 ? -21.447 -18.338 7.892 1.00 81.62 84 ALA A CA 1
ATOM 638 C C . ALA A 1 84 ? -22.965 -18.601 7.795 1.00 81.62 84 ALA A C 1
ATOM 640 O O . ALA A 1 84 ? -23.541 -19.203 8.696 1.00 81.62 84 ALA A O 1
ATOM 641 N N . GLY A 1 85 ? -23.595 -18.207 6.683 1.00 75.75 85 GLY A N 1
ATOM 642 C CA . GLY A 1 85 ? -24.983 -18.527 6.339 1.00 75.75 85 GLY A CA 1
ATOM 643 C C . GLY A 1 85 ? -25.181 -19.860 5.604 1.00 75.75 85 GLY A C 1
ATOM 644 O O . GLY A 1 85 ? -26.281 -20.113 5.121 1.00 75.75 85 GLY A O 1
ATOM 645 N N . GLY A 1 86 ? -24.144 -20.700 5.486 1.00 77.50 86 GLY A N 1
ATOM 646 C CA . GLY A 1 86 ? -24.211 -22.019 4.845 1.00 77.50 86 GLY A CA 1
ATOM 647 C C . GLY A 1 86 ? -24.007 -22.028 3.325 1.00 77.50 86 GLY A C 1
ATOM 648 O O . GLY A 1 86 ? -24.136 -23.085 2.712 1.00 77.50 86 GLY A O 1
ATOM 649 N N . ALA A 1 87 ? -23.681 -20.889 2.702 1.00 80.19 87 ALA A N 1
ATOM 650 C CA . ALA A 1 87 ? -23.402 -20.834 1.268 1.00 80.19 87 ALA A CA 1
ATOM 651 C C . ALA A 1 87 ? -21.961 -21.267 0.950 1.00 80.19 87 ALA A C 1
ATOM 653 O O . ALA A 1 87 ? -21.015 -20.864 1.629 1.00 80.19 87 ALA A O 1
ATOM 654 N N . GLU A 1 88 ? -21.762 -22.014 -0.137 1.00 86.19 88 GLU A N 1
ATOM 655 C CA . GLU A 1 88 ? -20.424 -22.154 -0.714 1.00 86.19 88 GLU A CA 1
ATOM 656 C C . GLU A 1 88 ? -19.992 -20.817 -1.333 1.00 86.19 88 GLU A C 1
ATOM 658 O O . GLU A 1 88 ? -20.722 -20.220 -2.124 1.00 86.19 88 GLU A O 1
ATOM 663 N N . ALA A 1 89 ? -18.803 -20.325 -0.975 1.00 93.69 89 ALA A N 1
ATOM 664 C CA . ALA A 1 89 ? -18.281 -19.071 -1.514 1.00 93.69 89 ALA A CA 1
ATOM 665 C C . ALA A 1 89 ? -16.761 -19.108 -1.684 1.00 93.69 89 ALA A C 1
ATOM 667 O O . ALA A 1 89 ? -16.049 -19.721 -0.885 1.00 93.69 89 ALA A O 1
ATOM 668 N N . THR A 1 90 ? -16.264 -18.378 -2.684 1.00 96.50 90 THR A N 1
ATOM 669 C CA . THR A 1 90 ? -14.838 -18.264 -3.011 1.00 96.50 90 THR A CA 1
ATOM 670 C C . THR A 1 90 ? -13.993 -17.799 -1.826 1.00 96.50 90 THR A C 1
ATOM 672 O O . THR A 1 90 ? -14.324 -16.829 -1.137 1.00 96.50 90 THR A O 1
ATOM 675 N N . HIS A 1 91 ? -12.854 -18.451 -1.606 1.00 97.06 91 HIS A N 1
ATOM 676 C CA . HIS A 1 91 ? -11.800 -17.923 -0.746 1.00 97.06 91 HIS A CA 1
ATOM 677 C C . HIS A 1 91 ? -10.924 -16.963 -1.551 1.00 97.06 91 HIS A C 1
ATOM 679 O O . HIS A 1 91 ? -10.166 -17.386 -2.426 1.00 97.06 91 HIS A O 1
ATOM 685 N N . PHE A 1 92 ? -11.060 -15.671 -1.267 1.00 97.88 92 PHE A N 1
ATOM 686 C CA . PHE A 1 92 ? -10.214 -14.623 -1.825 1.00 97.88 92 PHE A CA 1
ATOM 687 C C . PHE A 1 92 ? -9.003 -14.427 -0.917 1.00 97.88 92 PHE A C 1
ATOM 689 O O . PHE A 1 92 ? -9.163 -14.085 0.250 1.00 97.88 92 PHE A O 1
ATOM 696 N N . ALA A 1 93 ? -7.810 -14.651 -1.456 1.00 97.62 93 ALA A N 1
ATOM 697 C CA . ALA A 1 93 ? -6.545 -14.424 -0.771 1.00 97.62 93 ALA A CA 1
ATOM 698 C C . ALA A 1 93 ? -5.749 -13.332 -1.492 1.00 97.62 93 ALA A C 1
ATOM 700 O O . ALA A 1 93 ? -5.786 -13.222 -2.720 1.00 97.62 93 ALA A O 1
ATOM 701 N N . VAL A 1 94 ? -5.000 -12.538 -0.733 1.00 98.00 94 VAL A N 1
ATOM 702 C CA . VAL A 1 94 ? -4.129 -11.482 -1.258 1.00 98.00 94 VAL A CA 1
ATOM 703 C C . VAL A 1 94 ? -2.694 -11.781 -0.861 1.00 98.00 94 VAL A C 1
ATOM 705 O O . VAL A 1 94 ? -2.435 -12.159 0.277 1.00 98.00 94 VAL A O 1
ATOM 708 N N . THR A 1 95 ? -1.754 -11.578 -1.777 1.00 97.69 95 THR A N 1
ATOM 709 C CA . THR A 1 95 ? -0.316 -11.638 -1.500 1.00 97.69 95 THR A CA 1
ATOM 710 C C . THR A 1 95 ? 0.356 -10.303 -1.785 1.00 97.69 95 THR A C 1
ATOM 712 O O . THR A 1 95 ? 0.002 -9.635 -2.751 1.00 97.69 95 THR A O 1
ATOM 715 N N . ARG A 1 96 ? 1.345 -9.891 -0.987 1.00 96.94 96 ARG A N 1
ATOM 716 C CA . ARG A 1 96 ? 2.218 -8.744 -1.299 1.00 96.94 96 ARG A CA 1
ATOM 717 C C . ARG A 1 96 ? 3.618 -9.246 -1.652 1.00 96.94 96 ARG A C 1
ATOM 719 O O . ARG A 1 96 ? 4.207 -10.015 -0.904 1.00 96.94 96 ARG A O 1
ATOM 726 N N . PHE A 1 97 ? 4.143 -8.797 -2.793 1.00 91.94 97 PHE A N 1
ATOM 727 C CA . PHE A 1 97 ? 5.463 -9.187 -3.307 1.00 91.94 97 PHE A CA 1
ATOM 728 C C . PHE A 1 97 ? 6.518 -8.104 -3.108 1.00 91.94 97 PHE A C 1
ATOM 730 O O . PHE A 1 97 ? 6.208 -6.908 -3.144 1.00 91.94 97 PHE A O 1
ATOM 737 N N . THR A 1 98 ? 7.779 -8.522 -3.018 1.00 88.94 98 THR A N 1
ATOM 738 C CA . THR A 1 98 ? 8.924 -7.650 -3.311 1.00 88.94 98 THR A CA 1
ATOM 739 C C . THR A 1 98 ? 9.245 -7.693 -4.814 1.00 88.94 98 THR A C 1
ATOM 741 O O . THR A 1 98 ? 8.415 -8.097 -5.632 1.00 88.94 98 THR A O 1
ATOM 744 N N . HIS A 1 99 ? 10.419 -7.214 -5.230 1.00 88.00 99 HIS A N 1
ATOM 745 C CA . HIS A 1 99 ? 10.802 -7.256 -6.640 1.00 88.00 99 HIS A CA 1
ATOM 746 C C . HIS A 1 99 ? 11.190 -8.684 -7.037 1.00 88.00 99 HIS A C 1
ATOM 748 O O . HIS A 1 99 ? 12.032 -9.291 -6.389 1.00 88.00 99 HIS A O 1
ATOM 754 N N . VAL A 1 100 ? 10.622 -9.208 -8.125 1.00 88.25 100 VAL A N 1
ATOM 755 C CA . VAL A 1 100 ? 11.049 -10.501 -8.685 1.00 88.25 100 VAL A CA 1
ATOM 756 C C . VAL A 1 100 ? 12.201 -10.263 -9.654 1.00 88.25 100 VAL A C 1
ATOM 758 O O . VAL A 1 100 ? 12.029 -9.496 -10.601 1.00 88.25 100 VAL A O 1
ATOM 761 N N . LEU A 1 101 ? 13.359 -10.882 -9.416 1.00 84.00 101 LEU A N 1
ATOM 762 C CA . LEU A 1 101 ? 14.598 -10.566 -10.133 1.00 84.00 101 LEU A CA 1
ATOM 763 C C . LEU A 1 101 ? 14.538 -10.954 -11.618 1.00 84.00 101 LEU A C 1
ATOM 765 O O . LEU A 1 101 ? 14.780 -10.113 -12.478 1.00 84.00 101 LEU A O 1
ATOM 769 N N . GLU A 1 102 ? 14.182 -12.201 -11.929 1.00 80.69 102 GLU A N 1
ATOM 770 C CA . GLU A 1 102 ? 14.298 -12.786 -13.275 1.00 80.69 102 GLU A CA 1
ATOM 771 C C . GLU A 1 102 ? 13.375 -12.122 -14.300 1.00 80.69 102 GLU A C 1
ATOM 773 O O . GLU A 1 102 ? 13.742 -11.972 -15.459 1.00 80.69 102 GLU A O 1
ATOM 778 N N . ASN A 1 103 ? 12.199 -11.673 -13.856 1.00 73.88 103 ASN A N 1
ATOM 779 C CA . ASN A 1 103 ? 11.239 -10.929 -14.677 1.00 73.88 103 ASN A CA 1
ATOM 780 C C . ASN A 1 103 ? 11.174 -9.448 -14.262 1.00 73.88 103 ASN A C 1
ATOM 782 O O . ASN A 1 103 ? 10.146 -8.783 -14.449 1.00 73.88 103 ASN A O 1
ATOM 786 N N . GLY A 1 104 ? 12.220 -8.946 -13.607 1.00 80.69 104 GLY A N 1
ATOM 787 C CA . GLY A 1 104 ? 12.296 -7.589 -13.086 1.00 80.69 104 GLY A CA 1
ATOM 788 C C . GLY A 1 104 ? 12.785 -6.603 -14.140 1.00 80.69 104 GLY A C 1
ATOM 789 O O . GLY A 1 104 ? 13.736 -6.885 -14.863 1.00 80.69 104 GLY A O 1
ATOM 790 N N . ILE A 1 105 ? 12.176 -5.414 -14.181 1.00 83.31 105 ILE A N 1
ATOM 791 C CA . ILE A 1 105 ? 12.582 -4.347 -15.110 1.00 83.31 105 ILE A CA 1
ATOM 792 C C . ILE A 1 105 ? 14.053 -3.954 -14.925 1.00 83.31 105 ILE A C 1
ATOM 794 O O . ILE A 1 105 ? 14.772 -3.805 -15.897 1.00 83.31 105 ILE A O 1
ATOM 798 N N . ILE A 1 106 ? 14.535 -3.929 -13.678 1.00 87.25 106 ILE A N 1
ATOM 799 C CA . ILE A 1 106 ? 15.927 -3.593 -13.350 1.00 87.25 106 ILE A CA 1
ATOM 800 C C . ILE A 1 106 ? 16.908 -4.592 -13.978 1.00 87.25 106 ILE A C 1
ATOM 802 O O . ILE A 1 106 ? 17.928 -4.190 -14.528 1.00 87.25 106 ILE A O 1
ATOM 806 N N . ALA A 1 107 ? 16.612 -5.894 -13.912 1.00 88.00 107 ALA A N 1
ATOM 807 C CA . ALA A 1 107 ? 17.480 -6.913 -14.494 1.00 88.00 107 ALA A CA 1
ATOM 808 C C . ALA A 1 107 ? 17.499 -6.821 -16.028 1.00 88.00 107 ALA A C 1
ATOM 810 O O . ALA A 1 107 ? 18.566 -6.942 -16.629 1.00 88.00 107 ALA A O 1
ATOM 811 N N . ALA A 1 108 ? 16.342 -6.554 -16.643 1.00 89.81 108 ALA A N 1
ATOM 812 C CA . ALA A 1 108 ? 16.227 -6.342 -18.083 1.00 89.81 108 ALA A CA 1
ATOM 813 C C . ALA A 1 108 ? 16.979 -5.081 -18.545 1.00 89.81 108 ALA A C 1
ATOM 815 O O . ALA A 1 108 ? 17.745 -5.152 -19.502 1.00 89.81 108 ALA A O 1
ATOM 816 N N . ASP A 1 109 ? 16.833 -3.960 -17.833 1.00 91.06 109 ASP A N 1
ATOM 817 C CA . ASP A 1 109 ? 17.514 -2.697 -18.139 1.00 91.06 109 ASP A CA 1
ATOM 818 C C . ASP A 1 109 ? 19.039 -2.828 -18.005 1.00 91.06 109 ASP A C 1
ATOM 820 O O . ASP A 1 109 ? 19.786 -2.325 -18.845 1.00 91.06 109 ASP A O 1
ATOM 824 N N . ILE A 1 110 ? 19.517 -3.543 -16.979 1.00 94.62 110 ILE A N 1
ATOM 825 C CA . ILE A 1 110 ? 20.945 -3.852 -16.812 1.00 94.62 110 ILE A CA 1
ATOM 826 C C . ILE A 1 110 ? 21.444 -4.701 -17.982 1.00 94.62 110 ILE A C 1
ATOM 828 O O . ILE A 1 110 ? 22.473 -4.375 -18.567 1.00 94.62 110 ILE A O 1
ATOM 832 N N . GLN A 1 111 ? 20.720 -5.760 -18.351 1.00 93.94 111 GLN A N 1
ATOM 833 C CA . GLN A 1 111 ? 21.111 -6.641 -19.451 1.00 93.94 111 GLN A CA 1
ATOM 834 C C . GLN A 1 111 ? 21.157 -5.890 -20.792 1.00 93.94 111 GLN A C 1
ATOM 836 O O . GLN A 1 111 ? 22.160 -5.965 -21.503 1.00 93.94 111 GLN A O 1
ATOM 841 N N . ALA A 1 112 ? 20.129 -5.096 -21.098 1.00 94.88 112 ALA A N 1
ATOM 842 C CA . ALA A 1 112 ? 20.085 -4.258 -22.294 1.00 94.88 112 ALA A CA 1
ATOM 843 C C . ALA A 1 112 ? 21.199 -3.195 -22.295 1.00 94.88 112 ALA A C 1
ATOM 845 O O . ALA A 1 112 ? 21.817 -2.926 -23.325 1.00 94.88 112 ALA A O 1
ATOM 846 N N . GLY A 1 113 ? 21.505 -2.612 -21.133 1.00 96.25 113 GLY A N 1
ATOM 847 C CA . GLY A 1 113 ? 22.610 -1.670 -20.973 1.00 96.25 113 GLY A CA 1
ATOM 848 C C . GLY A 1 113 ? 23.981 -2.315 -21.188 1.00 96.25 113 GLY A C 1
ATOM 849 O O . GLY A 1 113 ? 24.837 -1.720 -21.840 1.00 96.25 113 GLY A O 1
ATOM 850 N N . ILE A 1 114 ? 24.182 -3.548 -20.710 1.00 97.00 114 ILE A N 1
ATOM 851 C CA . ILE A 1 114 ? 25.385 -4.344 -21.003 1.00 97.00 114 ILE A CA 1
ATOM 852 C C . ILE A 1 114 ? 25.490 -4.572 -22.508 1.00 97.00 114 ILE A C 1
ATOM 854 O O . ILE A 1 114 ? 26.549 -4.333 -23.084 1.00 97.00 114 ILE A O 1
ATOM 858 N N . GLU A 1 115 ? 24.395 -4.982 -23.153 1.00 96.75 115 GLU A N 1
ATOM 859 C CA . GLU A 1 115 ? 24.313 -5.179 -24.602 1.00 96.75 115 GLU A CA 1
ATOM 860 C C . GLU A 1 115 ? 24.750 -3.930 -25.376 1.00 96.75 115 GLU A C 1
ATOM 862 O O . GLU A 1 115 ? 25.656 -4.025 -26.212 1.00 96.75 115 GLU A O 1
ATOM 867 N N . ALA A 1 116 ? 24.213 -2.770 -24.995 1.00 97.12 116 ALA A N 1
ATOM 868 C CA . ALA A 1 116 ? 24.497 -1.462 -25.580 1.00 97.12 116 ALA A CA 1
ATOM 869 C C . ALA A 1 116 ? 25.842 -0.825 -25.158 1.00 97.12 116 ALA A C 1
ATOM 871 O O . ALA A 1 116 ? 26.241 0.180 -25.742 1.00 97.12 116 ALA A O 1
ATOM 872 N N . GLY A 1 117 ? 26.542 -1.367 -24.154 1.00 97.81 117 GLY A N 1
ATOM 873 C CA . GLY A 1 117 ? 27.795 -0.810 -23.621 1.00 97.81 117 GLY A CA 1
ATOM 874 C C . GLY A 1 117 ? 27.635 0.368 -22.644 1.00 97.81 117 GLY A C 1
ATOM 875 O O . GLY A 1 117 ? 28.629 0.989 -22.270 1.00 97.81 117 GLY A O 1
ATOM 876 N N . MET A 1 118 ? 26.412 0.677 -22.201 1.00 97.75 118 MET A N 1
ATOM 877 C CA . MET A 1 118 ? 26.122 1.743 -21.234 1.00 97.75 118 MET A CA 1
ATOM 878 C C . MET A 1 118 ? 24.878 1.409 -20.400 1.00 97.75 118 MET A C 1
ATOM 880 O O . MET A 1 118 ? 23.771 1.338 -20.931 1.00 97.75 118 MET A O 1
ATOM 884 N N . ILE A 1 119 ? 25.034 1.292 -19.080 1.00 97.19 119 ILE A N 1
ATOM 885 C CA . ILE A 1 119 ? 23.927 1.080 -18.135 1.00 97.19 119 ILE A CA 1
ATOM 886 C C . ILE A 1 119 ? 23.472 2.420 -17.551 1.00 97.19 119 ILE A C 1
ATOM 888 O O . ILE A 1 119 ? 24.280 3.227 -17.087 1.00 97.19 119 ILE A O 1
ATOM 892 N N . GLY A 1 120 ? 22.157 2.648 -17.542 1.00 94.88 120 GLY A N 1
ATOM 893 C CA . GLY A 1 120 ? 21.533 3.756 -16.824 1.00 94.88 120 GLY A CA 1
ATOM 894 C C . GLY A 1 120 ? 20.962 3.295 -15.487 1.00 94.88 120 GLY A C 1
ATOM 895 O O . GLY A 1 120 ? 20.068 2.458 -15.467 1.00 94.88 120 GLY A O 1
ATOM 896 N N . LEU A 1 121 ? 21.445 3.859 -14.382 1.00 93.94 121 LEU A N 1
ATOM 897 C CA . LEU A 1 121 ? 20.884 3.638 -13.047 1.00 93.94 121 LEU A CA 1
ATOM 898 C C . LEU A 1 121 ? 20.210 4.906 -12.540 1.00 93.94 121 LEU A C 1
ATOM 900 O O . LEU A 1 121 ? 20.604 6.010 -12.897 1.00 93.94 121 LEU A O 1
ATOM 904 N N . HIS A 1 122 ? 19.215 4.783 -11.667 1.00 91.12 122 HIS A N 1
ATOM 905 C CA . HIS A 1 122 ? 18.573 5.975 -11.112 1.00 91.12 122 HIS A CA 1
ATOM 906 C C . HIS A 1 122 ? 19.473 6.735 -10.121 1.00 91.12 122 HIS A C 1
ATOM 908 O O . HIS A 1 122 ? 19.392 7.956 -10.035 1.00 91.12 122 HIS A O 1
ATOM 914 N N . GLY A 1 123 ? 20.341 6.026 -9.397 1.00 91.44 123 GLY A N 1
ATOM 915 C CA . GLY A 1 123 ? 21.273 6.591 -8.424 1.00 91.44 123 GLY A CA 1
ATOM 916 C C . GLY A 1 123 ? 22.206 5.517 -7.849 1.00 91.44 123 GLY A C 1
ATOM 917 O O . GLY A 1 123 ? 21.974 4.330 -8.095 1.00 91.44 123 GLY A O 1
ATOM 918 N N . PRO A 1 124 ? 23.256 5.915 -7.109 1.00 91.38 124 PRO A N 1
ATOM 919 C CA . PRO A 1 124 ? 24.246 4.991 -6.546 1.00 91.38 124 PRO A CA 1
ATOM 920 C C . PRO A 1 124 ? 23.741 4.227 -5.313 1.00 91.38 124 PRO A C 1
ATOM 922 O O . PRO A 1 124 ? 24.236 3.145 -5.013 1.00 91.38 124 PRO A O 1
ATOM 925 N N . ASP A 1 125 ? 22.758 4.779 -4.600 1.00 89.44 125 ASP A N 1
ATOM 926 C CA . ASP A 1 125 ? 22.280 4.261 -3.317 1.00 89.44 125 ASP A CA 1
ATOM 927 C C . ASP A 1 125 ? 20.809 3.835 -3.419 1.00 89.44 125 ASP A C 1
ATOM 929 O O . ASP A 1 125 ? 19.894 4.478 -2.905 1.00 89.44 125 ASP A O 1
ATOM 933 N N . ARG A 1 126 ? 20.556 2.780 -4.203 1.00 88.62 126 ARG A N 1
ATOM 934 C CA . ARG A 1 126 ? 19.197 2.289 -4.472 1.00 88.62 126 ARG A CA 1
ATOM 935 C C . ARG A 1 126 ? 19.056 0.844 -4.055 1.00 88.62 126 ARG A C 1
ATOM 937 O O . ARG A 1 126 ? 19.487 -0.056 -4.773 1.00 88.62 126 ARG A O 1
ATOM 944 N N . HIS A 1 127 ? 18.404 0.663 -2.916 1.00 88.88 127 HIS A N 1
ATOM 945 C CA . HIS A 1 127 ? 18.253 -0.606 -2.226 1.00 88.88 127 HIS A CA 1
ATOM 946 C C . HIS A 1 127 ? 16.838 -1.167 -2.369 1.00 88.88 127 HIS A C 1
ATOM 948 O O . HIS A 1 127 ? 15.852 -0.438 -2.247 1.00 88.88 127 HIS A O 1
ATOM 954 N N . PHE A 1 128 ? 16.726 -2.472 -2.616 1.00 87.31 128 PHE A N 1
ATOM 955 C CA . PHE A 1 128 ? 15.435 -3.151 -2.680 1.00 87.31 128 PHE A CA 1
ATOM 956 C C . PHE A 1 128 ? 15.547 -4.638 -2.344 1.00 87.31 128 PHE A C 1
ATOM 958 O O . PHE A 1 128 ? 16.489 -5.313 -2.750 1.00 87.31 128 PHE A O 1
ATOM 965 N N . ASN A 1 129 ? 14.558 -5.176 -1.631 1.00 89.75 129 ASN A N 1
ATOM 966 C CA . ASN A 1 129 ? 14.448 -6.619 -1.440 1.00 89.75 129 ASN A CA 1
ATOM 967 C C . ASN A 1 129 ? 14.054 -7.291 -2.758 1.00 89.75 129 ASN A C 1
ATOM 969 O O . ASN A 1 129 ? 13.157 -6.811 -3.470 1.00 89.75 129 ASN A O 1
ATOM 973 N N . VAL A 1 130 ? 14.707 -8.415 -3.046 1.00 88.00 130 VAL A N 1
ATOM 974 C CA . VAL A 1 130 ? 14.447 -9.242 -4.222 1.00 88.00 130 VAL A CA 1
ATOM 975 C C . VAL A 1 130 ? 14.009 -10.636 -3.821 1.00 88.00 130 VAL A C 1
ATOM 977 O O . VAL A 1 130 ? 14.498 -11.209 -2.855 1.00 88.00 130 VAL A O 1
ATOM 980 N N . GLN A 1 131 ? 13.101 -11.186 -4.607 1.00 89.12 131 GLN A N 1
ATOM 981 C CA . GLN A 1 131 ? 12.734 -12.590 -4.603 1.00 89.12 131 GLN A CA 1
ATOM 982 C C . GLN A 1 131 ? 13.106 -13.182 -5.957 1.00 89.12 131 GLN A C 1
ATOM 984 O O . GLN A 1 131 ? 12.992 -12.526 -6.994 1.00 89.12 131 GLN A O 1
ATOM 989 N N . ASN A 1 132 ? 13.534 -14.436 -5.960 1.00 89.69 132 ASN A N 1
ATOM 990 C CA . ASN A 1 132 ? 13.630 -15.202 -7.191 1.00 89.69 132 ASN A CA 1
ATOM 991 C C . ASN A 1 132 ? 12.240 -15.708 -7.621 1.00 89.69 132 ASN A C 1
ATOM 993 O O . ASN A 1 132 ? 11.279 -15.721 -6.840 1.00 89.69 132 ASN A O 1
ATOM 997 N N . LEU A 1 133 ? 12.122 -16.160 -8.867 1.00 90.25 133 LEU A N 1
ATOM 998 C CA . LEU A 1 133 ? 10.851 -16.610 -9.438 1.00 90.25 133 LEU A CA 1
ATOM 999 C C . LEU A 1 133 ? 10.237 -17.784 -8.657 1.00 90.25 133 LEU A C 1
ATOM 1001 O O . LEU A 1 133 ? 9.014 -17.875 -8.525 1.00 90.25 133 LEU A O 1
ATOM 1005 N N . ARG A 1 134 ? 11.072 -18.673 -8.103 1.00 91.94 134 ARG A N 1
ATOM 1006 C CA . ARG A 1 134 ? 10.614 -19.811 -7.295 1.00 91.94 134 ARG A CA 1
ATOM 1007 C C . ARG A 1 134 ? 9.991 -19.342 -5.983 1.00 91.94 134 ARG A C 1
ATOM 1009 O O . ARG A 1 134 ? 8.906 -19.801 -5.648 1.00 91.94 134 ARG A O 1
ATOM 1016 N N . GLN A 1 135 ? 10.630 -18.409 -5.281 1.00 92.69 135 GLN A N 1
ATOM 1017 C CA . GLN A 1 135 ? 10.105 -17.803 -4.055 1.00 92.69 135 GLN A CA 1
ATOM 1018 C C . GLN A 1 135 ? 8.767 -17.107 -4.321 1.00 92.69 135 GLN A C 1
ATOM 1020 O O . GLN A 1 135 ? 7.804 -17.337 -3.594 1.00 92.69 135 GLN A O 1
ATOM 1025 N N . ALA A 1 136 ? 8.669 -16.335 -5.408 1.00 92.81 136 ALA A N 1
ATOM 1026 C CA . ALA A 1 136 ? 7.420 -15.684 -5.796 1.00 92.81 136 ALA A CA 1
ATOM 1027 C C . ALA A 1 136 ? 6.308 -16.700 -6.134 1.00 92.81 136 ALA A C 1
ATOM 1029 O O . ALA A 1 136 ? 5.159 -16.544 -5.723 1.00 92.81 136 ALA A O 1
ATOM 1030 N N . THR A 1 137 ? 6.649 -17.783 -6.836 1.00 94.00 137 THR A N 1
ATOM 1031 C CA . THR A 1 137 ? 5.694 -18.854 -7.161 1.00 94.00 137 THR A CA 1
ATOM 1032 C C . THR A 1 137 ? 5.229 -19.588 -5.902 1.00 94.00 137 THR A C 1
ATOM 1034 O O . THR A 1 137 ? 4.037 -19.839 -5.744 1.00 94.00 137 THR A O 1
ATOM 1037 N N . HIS A 1 138 ? 6.143 -19.888 -4.976 1.00 94.75 138 HIS A N 1
ATOM 1038 C CA . HIS A 1 138 ? 5.805 -20.522 -3.702 1.00 94.75 138 HIS A CA 1
ATOM 1039 C C . HIS A 1 138 ? 4.902 -19.631 -2.848 1.00 94.75 138 HIS A C 1
ATOM 1041 O O . HIS A 1 138 ? 3.935 -20.136 -2.295 1.00 94.75 138 HIS A O 1
ATOM 1047 N N . LEU A 1 139 ? 5.135 -18.315 -2.809 1.00 95.88 139 LEU A N 1
ATOM 1048 C CA . LEU A 1 139 ? 4.242 -17.372 -2.130 1.00 95.88 139 LEU A CA 1
ATOM 1049 C C . LEU A 1 139 ? 2.799 -17.472 -2.663 1.00 95.88 139 LEU A C 1
ATOM 1051 O O . LEU A 1 139 ? 1.856 -17.542 -1.876 1.00 95.88 139 LEU A O 1
ATOM 1055 N N . LEU A 1 140 ? 2.608 -17.547 -3.986 1.00 96.81 140 LEU A N 1
ATOM 1056 C CA . LEU A 1 140 ? 1.275 -17.724 -4.583 1.00 96.81 140 LEU A CA 1
ATOM 1057 C C . LEU A 1 140 ? 0.633 -19.057 -4.188 1.00 96.81 140 LEU A C 1
ATOM 1059 O O . LEU A 1 140 ? -0.524 -19.080 -3.767 1.00 96.81 140 LEU A O 1
ATOM 1063 N N . VAL A 1 141 ? 1.370 -20.160 -4.330 1.00 96.44 141 VAL A N 1
ATOM 1064 C CA . VAL A 1 141 ? 0.861 -21.510 -4.039 1.00 96.44 141 VAL A CA 1
ATOM 1065 C C . VAL A 1 141 ? 0.543 -21.666 -2.551 1.00 96.44 141 VAL A C 1
ATOM 1067 O O . VAL A 1 141 ? -0.520 -22.180 -2.209 1.00 96.44 141 VAL A O 1
ATOM 1070 N N . ASN A 1 142 ? 1.402 -21.155 -1.670 1.00 96.25 142 ASN A N 1
ATOM 1071 C CA . ASN A 1 142 ? 1.188 -21.179 -0.226 1.00 96.25 142 ASN A CA 1
ATOM 1072 C C . ASN A 1 142 ? -0.028 -20.338 0.166 1.00 96.25 142 ASN A C 1
ATOM 1074 O O . ASN A 1 142 ? -0.858 -20.803 0.937 1.00 96.25 142 ASN A O 1
ATOM 1078 N N . ALA A 1 143 ? -0.204 -19.144 -0.408 1.00 96.31 143 ALA A N 1
ATOM 1079 C CA . ALA A 1 143 ? -1.396 -18.337 -0.152 1.00 96.31 143 ALA A CA 1
ATOM 1080 C C . ALA A 1 143 ? -2.688 -19.013 -0.641 1.00 96.31 143 ALA A C 1
ATOM 1082 O O . ALA A 1 143 ? -3.736 -18.845 -0.023 1.00 96.31 143 ALA A O 1
ATOM 1083 N N . ALA A 1 144 ? -2.624 -19.794 -1.725 1.00 96.69 144 ALA A N 1
ATOM 1084 C CA . ALA A 1 144 ? -3.753 -20.606 -2.167 1.00 96.69 144 ALA A CA 1
ATOM 1085 C C . ALA A 1 144 ? -4.052 -21.766 -1.204 1.00 96.69 144 ALA A C 1
ATOM 1087 O O . ALA A 1 144 ? -5.220 -22.064 -0.961 1.00 96.69 144 ALA A O 1
ATOM 1088 N N . ALA A 1 145 ? -3.016 -22.415 -0.665 1.00 95.56 145 ALA A N 1
ATOM 1089 C CA . ALA A 1 145 ? -3.155 -23.491 0.316 1.00 95.56 145 ALA A CA 1
ATOM 1090 C C . ALA A 1 145 ? -3.711 -22.978 1.655 1.00 95.56 145 ALA A C 1
ATOM 1092 O O . ALA A 1 145 ? -4.578 -23.618 2.237 1.00 95.56 145 ALA A O 1
ATOM 1093 N N . LEU A 1 146 ? -3.270 -21.793 2.081 1.00 95.31 146 LEU A N 1
ATOM 1094 C CA . LEU A 1 146 ? -3.718 -21.093 3.289 1.00 95.31 146 LEU A CA 1
ATOM 1095 C C . LEU A 1 146 ? -5.019 -20.301 3.076 1.00 95.31 146 LEU A C 1
ATOM 1097 O O . LEU A 1 146 ? -5.434 -19.534 3.943 1.00 95.31 146 LEU A O 1
ATOM 1101 N N . ALA A 1 147 ? -5.670 -20.418 1.917 1.00 92.69 147 ALA A N 1
ATOM 1102 C CA . ALA A 1 147 ? -6.870 -19.648 1.628 1.00 92.69 147 ALA A CA 1
ATOM 1103 C C . ALA A 1 147 ? -8.018 -20.069 2.563 1.00 92.69 147 ALA A C 1
ATOM 1105 O O . ALA A 1 147 ? -8.507 -21.194 2.507 1.00 92.69 147 ALA A O 1
ATOM 1106 N N . GLY A 1 148 ? -8.479 -19.137 3.402 1.00 87.25 148 GLY A N 1
ATOM 1107 C CA . GLY A 1 148 ? -9.450 -19.419 4.465 1.00 87.25 148 GLY A CA 1
ATOM 1108 C C . GLY A 1 148 ? -8.827 -19.712 5.830 1.00 87.25 148 GLY A C 1
ATOM 1109 O O . GLY A 1 148 ? -9.568 -19.803 6.805 1.00 87.25 148 GLY A O 1
ATOM 1110 N N . GLU A 1 149 ? -7.501 -19.804 5.914 1.00 90.94 149 GLU A N 1
ATOM 1111 C CA . GLU A 1 149 ? -6.765 -19.754 7.172 1.00 90.94 149 GLU A CA 1
ATOM 1112 C C . GLU A 1 149 ? -6.385 -18.305 7.504 1.00 90.94 149 GLU A C 1
ATOM 1114 O O . GLU A 1 149 ? -6.058 -17.506 6.625 1.00 90.94 149 GLU A O 1
ATOM 1119 N N . GLY A 1 150 ? -6.422 -17.963 8.792 1.00 89.81 150 GLY A N 1
ATOM 1120 C CA . GLY A 1 150 ? -6.119 -16.617 9.271 1.00 89.81 150 GLY A CA 1
ATOM 1121 C C . GLY A 1 150 ? -7.255 -15.598 9.070 1.00 89.81 150 GLY A C 1
ATOM 1122 O O . GLY A 1 150 ? -8.405 -15.958 8.803 1.00 89.81 150 GLY A O 1
ATOM 1123 N N . PRO A 1 151 ? -6.961 -14.303 9.273 1.00 93.44 151 PRO A N 1
ATOM 1124 C CA . PRO A 1 151 ? -7.908 -13.214 9.063 1.00 93.44 151 PRO A CA 1
ATOM 1125 C C . PRO A 1 151 ? -8.458 -13.133 7.635 1.00 93.44 151 PRO A C 1
ATOM 1127 O O . PRO A 1 151 ? -7.703 -13.148 6.668 1.00 93.44 151 PRO A O 1
ATOM 1130 N N . VAL A 1 152 ? -9.775 -12.946 7.504 1.00 92.19 152 VAL A N 1
ATOM 1131 C CA . VAL A 1 152 ? -10.449 -12.798 6.198 1.00 92.19 152 VAL A CA 1
ATOM 1132 C C . VAL A 1 152 ? -9.975 -11.570 5.404 1.00 92.19 152 VAL A C 1
ATOM 1134 O O . VAL A 1 152 ? -10.045 -11.531 4.184 1.00 92.19 152 VAL A O 1
ATOM 1137 N N . ASP A 1 153 ? -9.520 -10.554 6.119 1.00 89.81 153 ASP A N 1
ATOM 1138 C CA . ASP A 1 153 ? -9.044 -9.251 5.668 1.00 89.81 153 ASP A CA 1
ATOM 1139 C C . ASP A 1 153 ? -7.509 -9.154 5.724 1.00 89.81 153 ASP A C 1
ATOM 1141 O O . ASP A 1 153 ? -6.943 -8.061 5.758 1.00 89.81 153 ASP A O 1
ATOM 1145 N N . GLY A 1 154 ? -6.830 -10.301 5.770 1.00 95.06 154 GLY A N 1
ATOM 1146 C CA . GLY A 1 154 ? -5.379 -10.396 5.766 1.00 95.06 154 GLY A CA 1
ATOM 1147 C C . GLY A 1 154 ? -4.783 -10.511 4.364 1.00 95.06 154 GLY A C 1
ATOM 1148 O O . GLY A 1 154 ? -5.385 -11.078 3.451 1.00 95.06 154 GLY A O 1
ATOM 1149 N N . PHE A 1 155 ? -3.557 -10.018 4.203 1.00 97.12 155 PHE A N 1
ATOM 1150 C CA . PHE A 1 155 ? -2.683 -10.422 3.098 1.00 97.12 155 PHE A CA 1
ATOM 1151 C C . PHE A 1 155 ? -1.598 -11.376 3.597 1.00 97.12 155 PHE A C 1
ATOM 1153 O O . PHE A 1 155 ? -1.297 -11.404 4.786 1.00 97.12 155 PHE A O 1
ATOM 1160 N N . TRP A 1 156 ? -0.968 -12.094 2.672 1.00 97.12 156 TRP A N 1
ATOM 1161 C CA . TRP A 1 156 ? 0.187 -12.950 2.915 1.00 97.12 156 TRP A CA 1
ATOM 1162 C C . TRP A 1 156 ? 1.455 -12.423 2.219 1.00 97.12 156 TRP A C 1
ATOM 1164 O O . TRP A 1 156 ? 1.406 -11.839 1.137 1.00 97.12 156 TRP A O 1
ATOM 1174 N N . SER A 1 157 ? 2.612 -12.658 2.820 1.00 95.94 157 SER A N 1
ATOM 1175 C CA . SER A 1 157 ? 3.952 -12.360 2.310 1.00 95.94 157 SER A CA 1
ATOM 1176 C C . SER A 1 157 ? 4.912 -13.465 2.753 1.00 95.94 157 SER A C 1
ATOM 1178 O O . SER A 1 157 ? 4.628 -14.196 3.700 1.00 95.94 157 SER A O 1
ATOM 1180 N N . ALA A 1 158 ? 6.061 -13.579 2.089 1.00 93.69 158 ALA A N 1
ATOM 1181 C CA . ALA A 1 158 ? 7.171 -14.365 2.624 1.00 93.69 158 ALA A CA 1
ATOM 1182 C C . ALA A 1 158 ? 7.696 -13.709 3.910 1.00 93.69 158 ALA A C 1
ATOM 1184 O O . ALA A 1 158 ? 7.767 -12.484 3.958 1.00 93.69 158 ALA A O 1
ATOM 1185 N N . VAL A 1 159 ? 8.054 -14.519 4.912 1.00 91.44 159 VAL A N 1
ATOM 1186 C CA . VAL A 1 159 ? 8.635 -14.051 6.189 1.00 91.44 159 VAL A CA 1
ATOM 1187 C C . VAL A 1 159 ? 10.006 -13.412 5.974 1.00 91.44 159 VAL A C 1
ATOM 1189 O O . VAL A 1 159 ? 10.249 -12.296 6.420 1.00 91.44 159 VAL A O 1
ATOM 1192 N N . ASP A 1 160 ? 10.892 -14.119 5.269 1.00 89.00 160 ASP A N 1
ATOM 1193 C CA . ASP A 1 160 ? 12.250 -13.662 4.982 1.00 89.00 160 ASP A CA 1
ATOM 1194 C C . ASP A 1 160 ? 12.332 -13.098 3.558 1.00 89.00 160 ASP A C 1
ATOM 1196 O O . ASP A 1 160 ? 12.070 -13.786 2.565 1.00 89.00 160 ASP A O 1
ATOM 1200 N N . LEU A 1 161 ? 12.691 -11.818 3.468 1.00 89.31 161 LEU A N 1
ATOM 1201 C CA . LEU A 1 161 ? 12.877 -11.085 2.216 1.00 89.31 161 LEU A CA 1
ATOM 1202 C C . LEU A 1 161 ? 14.356 -10.855 1.878 1.00 89.31 161 LEU A C 1
ATOM 1204 O O . LEU A 1 161 ? 14.657 -10.144 0.913 1.00 89.31 161 LEU A O 1
ATOM 1208 N N . GLY A 1 162 ? 15.261 -11.428 2.674 1.00 87.88 162 GLY A N 1
ATOM 1209 C CA . GLY A 1 162 ? 16.698 -11.224 2.605 1.00 87.88 162 GLY A CA 1
ATOM 1210 C C . GLY A 1 162 ? 17.119 -9.784 2.897 1.00 87.88 162 GLY A C 1
ATOM 1211 O O . GLY A 1 162 ? 16.305 -8.893 3.154 1.00 87.88 162 GLY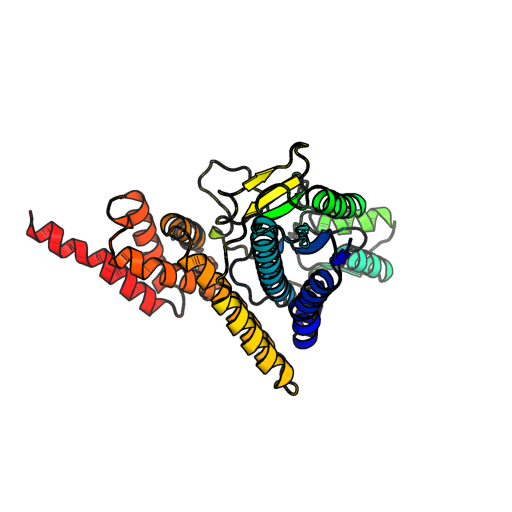 A O 1
ATOM 1212 N N . TRP A 1 163 ? 18.423 -9.536 2.807 1.00 88.50 163 TRP A N 1
ATOM 1213 C CA . TRP A 1 163 ? 18.956 -8.177 2.829 1.00 88.50 163 TRP A CA 1
ATOM 1214 C C . TRP A 1 163 ? 18.620 -7.444 1.524 1.00 88.50 163 TRP A C 1
ATOM 1216 O O . TRP A 1 163 ? 18.627 -8.058 0.452 1.00 88.50 163 TRP A O 1
ATOM 1226 N N . PRO A 1 164 ? 18.316 -6.136 1.581 1.00 90.00 164 PRO A N 1
ATOM 1227 C CA . PRO A 1 164 ? 18.050 -5.371 0.380 1.00 90.00 164 PRO A CA 1
ATOM 1228 C C . PRO A 1 164 ? 19.314 -5.289 -0.484 1.00 90.00 164 PRO A C 1
ATOM 1230 O O . PRO A 1 164 ? 20.417 -5.066 0.008 1.00 90.00 164 PRO A O 1
ATOM 1233 N N . VAL A 1 165 ? 19.135 -5.457 -1.790 1.00 90.81 165 VAL A N 1
ATOM 1234 C CA . VAL A 1 165 ? 20.207 -5.440 -2.785 1.00 90.81 165 VAL A CA 1
ATOM 1235 C C . VAL A 1 165 ? 20.375 -4.026 -3.322 1.00 90.81 165 VAL A C 1
ATOM 1237 O O . VAL A 1 165 ? 19.389 -3.384 -3.693 1.00 90.81 165 VAL A O 1
ATOM 1240 N N . ASN A 1 166 ? 21.618 -3.548 -3.387 1.00 93.12 166 ASN A N 1
ATOM 1241 C CA . ASN A 1 166 ? 21.944 -2.300 -4.062 1.00 93.12 166 ASN A CA 1
ATOM 1242 C C . ASN A 1 166 ? 21.935 -2.502 -5.591 1.00 93.12 166 ASN A C 1
ATOM 1244 O O . ASN A 1 166 ? 22.539 -3.432 -6.126 1.00 93.12 166 ASN A O 1
ATOM 1248 N N . THR A 1 167 ? 21.254 -1.609 -6.308 1.00 92.75 167 THR A N 1
ATOM 1249 C CA . THR A 1 167 ? 21.153 -1.630 -7.775 1.00 92.75 167 THR A CA 1
ATOM 1250 C C . THR A 1 167 ? 22.517 -1.469 -8.459 1.00 92.75 167 THR A C 1
ATOM 1252 O O . THR A 1 167 ? 22.763 -2.106 -9.482 1.00 92.75 167 THR A O 1
ATOM 1255 N N . LEU A 1 168 ? 23.407 -0.640 -7.903 1.00 95.44 168 LEU A N 1
ATOM 1256 C CA . LEU A 1 168 ? 24.779 -0.471 -8.379 1.00 95.44 168 LEU A CA 1
ATOM 1257 C C . LEU A 1 168 ? 25.576 -1.767 -8.222 1.00 95.44 168 LEU A C 1
ATOM 1259 O O . LEU A 1 168 ? 26.181 -2.212 -9.192 1.00 95.44 168 LEU A O 1
ATOM 1263 N N . ASP A 1 169 ? 25.515 -2.411 -7.056 1.00 95.00 169 ASP A N 1
ATOM 1264 C CA . ASP A 1 169 ? 26.206 -3.686 -6.822 1.00 95.00 169 ASP A CA 1
ATOM 1265 C C . ASP A 1 169 ? 25.707 -4.775 -7.776 1.00 95.00 169 ASP A C 1
ATOM 1267 O O . ASP A 1 169 ? 26.505 -5.516 -8.355 1.00 95.00 169 ASP A O 1
ATOM 1271 N N . LEU A 1 170 ? 24.392 -4.831 -8.011 1.00 93.62 170 LEU A N 1
ATOM 1272 C CA . LEU A 1 170 ? 23.799 -5.739 -8.991 1.00 93.62 170 LEU A CA 1
ATOM 1273 C C . LEU A 1 170 ? 24.315 -5.461 -10.411 1.00 93.62 170 LEU A C 1
ATOM 1275 O O . LEU A 1 170 ? 24.673 -6.397 -11.127 1.00 93.62 170 LEU A O 1
ATOM 1279 N N . ALA A 1 171 ? 24.380 -4.192 -10.824 1.00 95.25 171 ALA A N 1
ATOM 1280 C CA . ALA A 1 171 ? 24.888 -3.816 -12.141 1.00 95.25 171 ALA A CA 1
ATOM 1281 C C . ALA A 1 171 ? 26.373 -4.177 -12.296 1.00 95.25 171 ALA A C 1
ATOM 1283 O O . ALA A 1 171 ? 26.750 -4.802 -13.287 1.00 95.25 171 ALA A O 1
ATOM 1284 N N . LEU A 1 172 ? 27.205 -3.861 -11.299 1.00 95.94 172 LEU A N 1
ATOM 1285 C CA . LEU A 1 172 ? 28.634 -4.189 -11.286 1.00 95.94 172 LEU A CA 1
ATOM 1286 C C . LEU A 1 172 ? 28.872 -5.703 -11.319 1.00 95.94 172 LEU A C 1
ATOM 1288 O O . LEU A 1 172 ? 29.741 -6.178 -12.055 1.00 95.94 172 LEU A O 1
ATOM 1292 N N . PHE A 1 173 ? 28.073 -6.473 -10.576 1.00 95.06 173 PHE A N 1
ATOM 1293 C CA . PHE A 1 173 ? 28.109 -7.932 -10.613 1.00 95.06 173 PHE A CA 1
ATOM 1294 C C . PHE A 1 173 ? 27.818 -8.470 -12.022 1.00 95.06 173 PHE A C 1
ATOM 1296 O O . PHE A 1 173 ? 28.558 -9.323 -12.521 1.00 95.06 173 PHE A O 1
ATOM 1303 N N . GLN A 1 174 ? 26.787 -7.947 -12.692 1.00 95.06 174 GLN A N 1
ATOM 1304 C CA . GLN A 1 174 ? 26.414 -8.381 -14.040 1.00 95.06 174 GLN A CA 1
ATOM 1305 C C . GLN A 1 174 ? 27.439 -7.952 -15.100 1.00 95.06 174 GLN A C 1
ATOM 1307 O O . GLN A 1 174 ? 27.772 -8.754 -15.973 1.00 95.06 174 GLN A O 1
ATOM 1312 N N . ILE A 1 175 ? 28.016 -6.748 -14.988 1.00 96.50 175 ILE A N 1
ATOM 1313 C CA . ILE A 1 175 ? 29.133 -6.306 -15.840 1.00 96.50 175 ILE A CA 1
ATOM 1314 C C . ILE A 1 175 ? 30.300 -7.287 -15.706 1.00 96.50 175 ILE A C 1
ATOM 1316 O O . ILE A 1 175 ? 30.749 -7.849 -16.707 1.00 96.50 175 ILE A O 1
ATOM 1320 N N . ARG A 1 176 ? 30.732 -7.576 -14.469 1.00 96.94 176 ARG A N 1
ATOM 1321 C CA . ARG A 1 176 ? 31.824 -8.522 -14.202 1.00 96.94 176 ARG A CA 1
ATOM 1322 C C . ARG A 1 176 ? 31.538 -9.904 -14.789 1.00 96.94 176 ARG A C 1
ATOM 1324 O O . ARG A 1 176 ? 32.428 -10.504 -15.383 1.00 96.94 176 ARG A O 1
ATOM 1331 N N . ARG A 1 177 ? 30.310 -10.405 -14.635 1.00 96.81 177 ARG A N 1
ATOM 1332 C CA . ARG A 1 177 ? 29.884 -11.705 -15.176 1.00 96.81 177 ARG A CA 1
ATOM 1333 C C . ARG A 1 177 ? 29.861 -11.724 -16.707 1.00 96.81 177 ARG A C 1
ATOM 1335 O O . ARG A 1 177 ? 30.136 -12.765 -17.294 1.00 96.81 177 ARG A O 1
ATOM 1342 N N . SER A 1 178 ? 29.536 -10.600 -17.345 1.00 96.19 178 SER A N 1
ATOM 1343 C CA . SER A 1 178 ? 29.488 -10.488 -18.807 1.00 96.19 178 SER A CA 1
ATOM 1344 C C . SER A 1 178 ? 30.870 -10.492 -19.469 1.00 96.19 178 SER A C 1
ATOM 1346 O O . SER A 1 178 ? 30.971 -10.817 -20.649 1.00 96.19 178 SER A O 1
ATOM 1348 N N . GLY A 1 179 ? 31.925 -10.121 -18.731 1.00 96.88 179 GLY A N 1
ATOM 1349 C CA . GLY A 1 179 ? 33.282 -9.980 -19.267 1.00 96.88 179 GLY A CA 1
ATOM 1350 C C . GLY A 1 179 ? 33.463 -8.800 -20.231 1.00 96.88 179 GLY A C 1
ATOM 1351 O O . GLY A 1 179 ? 34.435 -8.783 -20.980 1.00 96.88 179 GLY A O 1
ATOM 1352 N N . ARG A 1 180 ? 32.530 -7.838 -20.250 1.00 96.06 180 ARG A N 1
ATOM 1353 C CA . ARG A 1 180 ? 32.552 -6.665 -21.137 1.00 96.06 180 ARG A CA 1
ATOM 1354 C C . ARG A 1 180 ? 32.920 -5.393 -20.380 1.00 96.06 180 ARG A C 1
ATOM 1356 O O . ARG A 1 180 ? 32.506 -5.214 -19.237 1.00 96.06 180 ARG A O 1
ATOM 1363 N N . ASP A 1 181 ? 33.589 -4.474 -21.071 1.00 96.00 181 ASP A N 1
ATOM 1364 C CA . ASP A 1 181 ? 33.778 -3.099 -20.605 1.00 96.00 181 ASP A CA 1
ATOM 1365 C C . ASP A 1 181 ? 32.517 -2.279 -20.909 1.00 96.00 181 ASP A C 1
ATOM 1367 O O . ASP A 1 181 ? 32.165 -2.051 -22.068 1.00 96.00 181 ASP A O 1
ATOM 1371 N N . VAL A 1 182 ? 31.799 -1.879 -19.859 1.00 97.81 182 VAL A N 1
ATOM 1372 C CA . VAL A 1 182 ? 30.483 -1.230 -19.943 1.00 97.81 182 VAL A CA 1
ATOM 1373 C C . VAL A 1 182 ? 30.500 0.045 -19.103 1.00 97.81 182 VAL A C 1
ATOM 1375 O O . VAL A 1 182 ? 30.905 0.023 -17.940 1.00 97.81 182 VAL A O 1
ATOM 1378 N N . GLY A 1 183 ? 30.049 1.161 -19.679 1.00 96.81 183 GLY A N 1
ATOM 1379 C CA . GLY A 1 183 ? 29.912 2.429 -18.963 1.00 96.81 183 GLY A CA 1
ATOM 1380 C C . GLY A 1 183 ? 28.703 2.453 -18.023 1.00 96.81 183 GLY A C 1
ATOM 1381 O O . GLY A 1 183 ? 27.731 1.723 -18.217 1.00 96.81 183 GLY A O 1
ATOM 1382 N N . LEU A 1 184 ? 28.734 3.336 -17.022 1.00 96.62 184 LEU A N 1
ATOM 1383 C CA . LEU A 1 184 ? 27.628 3.549 -16.087 1.00 96.62 184 LEU A CA 1
ATOM 1384 C C . LEU A 1 184 ? 27.296 5.038 -15.983 1.00 96.62 184 LEU A C 1
ATOM 1386 O O . LEU A 1 184 ? 28.192 5.872 -15.859 1.00 96.62 184 LEU A O 1
ATOM 1390 N N . ARG A 1 185 ? 26.002 5.373 -16.006 1.00 95.69 185 ARG A N 1
ATOM 1391 C CA . ARG A 1 185 ? 25.505 6.741 -15.799 1.00 95.69 185 ARG A CA 1
ATOM 1392 C C . ARG A 1 185 ? 24.318 6.779 -14.844 1.00 95.69 185 ARG A C 1
ATOM 1394 O O . ARG A 1 185 ? 23.477 5.880 -14.860 1.00 95.69 185 ARG A O 1
ATOM 1401 N N . PHE A 1 186 ? 24.220 7.854 -14.066 1.00 95.62 186 PHE A N 1
ATOM 1402 C CA . PHE A 1 186 ? 23.074 8.108 -13.195 1.00 95.62 186 PHE A CA 1
ATOM 1403 C C . PHE A 1 186 ? 22.058 9.023 -13.884 1.00 95.62 186 PHE A C 1
ATOM 1405 O O . PHE A 1 186 ? 22.405 10.107 -14.344 1.00 95.62 186 PHE A O 1
ATOM 1412 N N . LEU A 1 187 ? 20.809 8.565 -13.973 1.00 91.38 187 LEU A N 1
ATOM 1413 C CA . LEU A 1 187 ? 19.708 9.225 -14.681 1.00 91.38 187 LEU A CA 1
ATOM 1414 C C . LEU A 1 187 ? 18.820 10.079 -13.761 1.00 91.38 187 LEU A C 1
ATOM 1416 O O . LEU A 1 187 ? 18.036 10.886 -14.253 1.00 91.38 187 LEU A O 1
ATOM 1420 N N . GLY A 1 188 ? 18.915 9.887 -12.442 1.00 87.75 188 GLY A N 1
ATOM 1421 C CA . GLY A 1 188 ? 17.951 10.415 -11.479 1.00 87.75 188 GLY A CA 1
ATOM 1422 C C . GLY A 1 188 ? 16.703 9.534 -11.344 1.00 87.75 188 GLY A C 1
ATOM 1423 O O . GLY A 1 188 ? 16.577 8.477 -11.964 1.00 87.75 188 GLY A O 1
ATOM 1424 N N . VAL A 1 189 ? 15.774 9.955 -10.484 1.00 84.44 189 VAL A N 1
ATOM 1425 C CA . VAL A 1 189 ? 14.534 9.223 -10.177 1.00 84.44 189 VAL A CA 1
ATOM 1426 C C . VAL A 1 189 ? 13.449 9.572 -11.204 1.00 84.44 189 VAL A C 1
ATOM 1428 O O . VAL A 1 189 ? 13.017 10.726 -11.246 1.00 84.44 189 VAL A O 1
ATOM 1431 N N . PRO A 1 190 ? 12.960 8.620 -12.020 1.00 83.00 190 PRO A N 1
ATOM 1432 C CA . PRO A 1 190 ? 11.842 8.889 -12.917 1.00 83.00 190 PRO A CA 1
ATOM 1433 C C . PRO A 1 190 ? 10.515 8.976 -12.150 1.00 83.00 190 PRO A C 1
ATOM 1435 O O . PRO A 1 190 ? 10.362 8.419 -11.061 1.00 83.00 190 PRO A O 1
ATOM 1438 N N . LYS A 1 191 ? 9.516 9.637 -12.750 1.00 80.38 191 LYS A N 1
ATOM 1439 C CA . LYS A 1 191 ? 8.153 9.704 -12.197 1.00 80.38 191 LYS A CA 1
ATOM 1440 C C . LYS A 1 191 ? 7.599 8.299 -11.927 1.00 80.38 191 LYS A C 1
ATOM 1442 O O . LYS A 1 191 ? 7.823 7.373 -12.705 1.00 80.38 191 LYS A O 1
ATOM 1447 N N . GLY A 1 192 ? 6.864 8.156 -10.825 1.00 73.75 192 GLY A N 1
ATOM 1448 C CA . GLY A 1 192 ? 6.326 6.869 -10.367 1.00 73.75 192 GLY A CA 1
ATOM 1449 C C . GLY A 1 192 ? 7.267 6.089 -9.439 1.00 73.75 192 GLY A C 1
ATOM 1450 O O . GLY A 1 192 ? 6.849 5.090 -8.857 1.00 73.75 192 GLY A O 1
ATOM 1451 N N . TYR A 1 193 ? 8.514 6.541 -9.281 1.00 75.12 193 TYR A N 1
ATOM 1452 C CA . TYR A 1 193 ? 9.454 6.047 -8.279 1.00 75.12 193 TYR A CA 1
ATOM 1453 C C . TYR A 1 193 ? 9.690 7.136 -7.228 1.00 75.12 193 TYR A C 1
ATOM 1455 O O . TYR A 1 193 ? 9.708 8.319 -7.561 1.00 75.12 193 TYR A O 1
ATOM 1463 N N . ASP A 1 194 ? 9.898 6.735 -5.976 1.00 69.62 194 ASP A N 1
ATOM 1464 C CA . ASP A 1 194 ? 10.257 7.642 -4.886 1.00 69.62 194 ASP A CA 1
ATOM 1465 C C . ASP A 1 194 ? 11.483 7.105 -4.138 1.00 69.62 194 ASP A C 1
ATOM 1467 O O . ASP A 1 194 ? 11.719 5.896 -4.081 1.00 69.62 194 ASP A O 1
ATOM 1471 N N . GLU A 1 195 ? 12.273 8.031 -3.609 1.00 63.75 195 GLU A N 1
ATOM 1472 C CA . GLU A 1 195 ? 13.404 7.783 -2.710 1.00 63.75 195 GLU A CA 1
ATOM 1473 C C . GLU A 1 195 ? 13.073 8.160 -1.266 1.00 63.75 195 GLU A C 1
ATOM 1475 O O . GLU A 1 195 ? 13.792 7.768 -0.350 1.00 63.75 195 GLU A O 1
ATOM 1480 N N . SER A 1 196 ? 11.999 8.922 -1.036 1.00 67.94 196 SER A N 1
ATOM 1481 C CA . SER A 1 196 ? 11.564 9.200 0.323 1.00 67.94 196 SER A CA 1
ATOM 1482 C C . SER A 1 196 ? 10.706 8.084 0.886 1.00 67.94 196 SER A C 1
ATOM 1484 O O . SER A 1 196 ? 9.914 7.461 0.186 1.00 67.94 196 SER A O 1
ATOM 1486 N N . PHE A 1 197 ? 10.821 7.896 2.196 1.00 81.12 197 PHE A N 1
ATOM 1487 C CA . PHE A 1 197 ? 9.837 7.169 2.979 1.00 81.12 197 PHE A CA 1
ATOM 1488 C C . PHE A 1 197 ? 9.241 8.105 4.031 1.00 81.12 197 PHE A C 1
ATOM 1490 O O . PHE A 1 197 ? 9.934 8.949 4.607 1.00 81.12 197 PHE A O 1
ATOM 1497 N N . TYR A 1 198 ? 7.942 7.968 4.282 1.00 90.56 198 TYR A N 1
ATOM 1498 C CA . TYR A 1 198 ? 7.309 8.612 5.420 1.00 90.56 198 TYR A CA 1
ATOM 1499 C C . TYR A 1 198 ? 7.702 7.822 6.658 1.00 90.56 198 TYR A C 1
ATOM 1501 O O . TYR A 1 198 ? 7.436 6.628 6.727 1.00 90.56 198 TYR A O 1
ATOM 1509 N N . ARG A 1 199 ? 8.339 8.437 7.654 1.00 92.06 199 ARG A N 1
ATOM 1510 C CA . ARG A 1 199 ? 8.808 7.671 8.817 1.00 92.06 199 ARG A CA 1
ATOM 1511 C C . ARG A 1 199 ? 7.662 6.989 9.576 1.00 92.06 199 ARG A C 1
ATOM 1513 O O . ARG A 1 199 ? 7.820 5.837 9.963 1.00 92.06 199 ARG A O 1
ATOM 1520 N N . GLY A 1 200 ? 6.488 7.618 9.669 1.00 93.31 200 GLY A N 1
ATOM 1521 C CA . GLY A 1 200 ? 5.272 7.016 10.245 1.00 93.31 200 GLY A CA 1
ATOM 1522 C C . GLY A 1 200 ? 4.683 5.839 9.463 1.00 93.31 200 GLY A C 1
ATOM 1523 O O . GLY A 1 200 ? 3.669 5.261 9.847 1.00 93.31 200 GLY A O 1
ATOM 1524 N N . GLN A 1 201 ? 5.302 5.463 8.349 1.00 92.12 201 GLN A N 1
ATOM 1525 C CA . GLN A 1 201 ? 4.932 4.282 7.591 1.00 92.12 201 GLN A CA 1
ATOM 1526 C C . GLN A 1 201 ? 5.217 2.979 8.338 1.00 92.12 201 GLN A C 1
ATOM 1528 O O . GLN A 1 201 ? 4.532 1.990 8.086 1.00 92.12 201 GLN A O 1
ATOM 1533 N N . PHE A 1 202 ? 6.189 2.993 9.249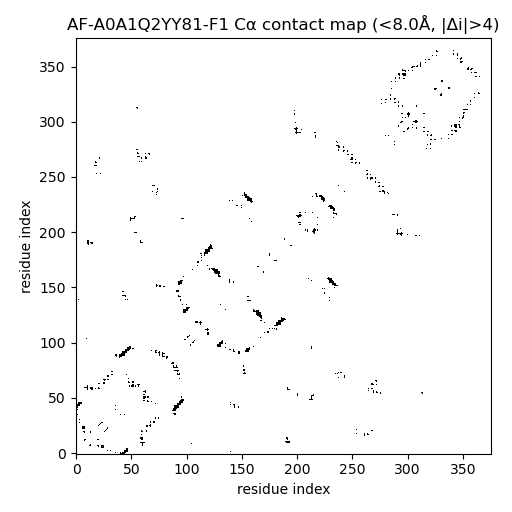 1.00 91.31 202 PHE A N 1
ATOM 1534 C CA . PHE A 1 202 ? 6.630 1.834 10.014 1.00 91.31 202 PHE A CA 1
ATOM 1535 C C . PHE A 1 202 ? 6.389 2.033 11.504 1.00 91.31 202 PHE A C 1
ATOM 1537 O O . PHE A 1 202 ? 6.357 3.165 11.986 1.00 91.31 202 PHE A O 1
ATOM 1544 N N . ASP A 1 203 ? 6.196 0.922 12.209 1.00 90.88 203 ASP A N 1
ATOM 1545 C CA . ASP A 1 203 ? 6.040 0.928 13.657 1.00 90.88 203 ASP A CA 1
ATOM 1546 C C . ASP A 1 203 ? 7.413 1.098 14.328 1.00 90.88 203 ASP A C 1
ATOM 1548 O O . ASP A 1 203 ? 8.325 0.301 14.103 1.00 90.88 203 ASP A O 1
ATOM 1552 N N . TRP A 1 204 ? 7.560 2.145 15.144 1.00 90.12 204 TRP A N 1
ATOM 1553 C CA . TRP A 1 204 ? 8.781 2.429 15.908 1.00 90.12 204 TRP A CA 1
ATOM 1554 C C . TRP A 1 204 ? 8.583 2.278 17.420 1.00 90.12 204 TRP A C 1
ATOM 1556 O O . TRP A 1 204 ? 9.397 2.779 18.196 1.00 90.12 204 TRP A O 1
ATOM 1566 N N . SER A 1 205 ? 7.520 1.607 17.876 1.00 85.19 205 SER A N 1
ATOM 1567 C CA . SER A 1 205 ? 7.235 1.427 19.305 1.00 85.19 205 SER A CA 1
ATOM 1568 C C . SER A 1 205 ? 8.159 0.416 20.002 1.00 85.19 205 SER A C 1
ATOM 1570 O O . SER A 1 205 ? 8.002 0.174 21.196 1.00 85.19 205 SER A O 1
ATOM 1572 N N . GLY A 1 206 ? 9.121 -0.172 19.280 1.00 69.62 206 GLY A N 1
ATOM 1573 C CA . GLY A 1 206 ? 10.227 -0.949 19.850 1.00 69.62 206 GLY A CA 1
ATOM 1574 C C . GLY A 1 206 ? 9.916 -2.402 20.223 1.00 69.62 206 GLY A C 1
ATOM 1575 O O . GLY A 1 206 ? 10.729 -3.012 20.910 1.00 69.62 206 GLY A O 1
ATOM 1576 N N . LEU A 1 207 ? 8.778 -2.966 19.791 1.00 63.16 207 LEU A N 1
ATOM 1577 C CA . LEU A 1 207 ? 8.356 -4.334 20.152 1.00 63.16 207 LEU A CA 1
ATOM 1578 C C . LEU A 1 207 ? 7.999 -5.250 18.966 1.00 63.16 207 LEU A C 1
ATOM 1580 O O . LEU A 1 207 ? 7.497 -6.348 19.193 1.00 63.16 207 LEU A O 1
ATOM 1584 N N . TYR A 1 208 ? 8.275 -4.857 17.720 1.00 60.88 208 TYR A N 1
ATOM 1585 C CA . TYR A 1 208 ? 7.952 -5.677 16.548 1.00 60.88 208 TYR A CA 1
ATOM 1586 C C . TYR A 1 208 ? 9.162 -5.857 15.635 1.00 60.88 208 TYR A C 1
ATOM 1588 O O . TYR A 1 208 ? 9.885 -4.900 15.352 1.00 60.88 208 TYR A O 1
ATOM 1596 N N . GLU A 1 209 ? 9.364 -7.087 15.157 1.00 69.50 209 GLU A N 1
ATOM 1597 C CA . GLU A 1 209 ? 10.250 -7.348 14.026 1.00 69.50 209 GLU A CA 1
ATOM 1598 C C . GLU A 1 209 ? 9.719 -6.587 12.807 1.00 69.50 209 GLU A C 1
ATOM 1600 O O . GLU A 1 209 ? 8.554 -6.703 12.419 1.00 69.50 209 GLU A O 1
ATOM 1605 N N . TYR A 1 210 ? 10.576 -5.749 12.232 1.00 78.50 210 TYR A N 1
ATOM 1606 C CA . TYR A 1 210 ? 10.243 -4.959 11.059 1.00 78.50 210 TYR A CA 1
ATOM 1607 C C . TYR A 1 210 ? 10.056 -5.877 9.849 1.00 78.50 210 TYR A C 1
ATOM 1609 O O . TYR A 1 210 ? 10.972 -6.604 9.469 1.00 78.50 210 TYR A O 1
ATOM 1617 N N . HIS A 1 211 ? 8.902 -5.774 9.190 1.00 89.06 211 HIS A N 1
ATOM 1618 C CA . HIS A 1 211 ? 8.686 -6.376 7.882 1.00 89.06 211 HIS A CA 1
ATOM 1619 C C . HIS A 1 211 ? 8.403 -5.272 6.846 1.00 89.06 211 HIS A C 1
ATOM 1621 O O . HIS A 1 211 ? 7.400 -4.567 6.969 1.00 89.06 211 HIS A O 1
ATOM 1627 N N . PRO A 1 212 ? 9.214 -5.122 5.780 1.00 88.19 212 PRO A N 1
ATOM 1628 C CA . PRO A 1 212 ? 9.168 -3.960 4.878 1.00 88.19 212 PRO A CA 1
ATOM 1629 C C . PRO A 1 212 ? 7.886 -3.841 4.042 1.00 88.19 212 PRO A C 1
ATOM 1631 O O . PRO A 1 212 ? 7.696 -2.846 3.347 1.00 88.19 212 PRO A O 1
ATOM 1634 N N . LEU A 1 213 ? 7.014 -4.854 4.067 1.00 92.94 213 LEU A N 1
ATOM 1635 C CA . LEU A 1 213 ? 5.718 -4.844 3.373 1.00 92.94 213 LEU A CA 1
ATOM 1636 C C . LEU A 1 213 ? 4.514 -4.627 4.301 1.00 92.94 213 LEU A C 1
ATOM 1638 O O . LEU A 1 213 ? 3.376 -4.711 3.833 1.00 92.94 213 LEU A O 1
ATOM 1642 N N . VAL A 1 214 ? 4.762 -4.395 5.592 1.00 93.62 214 VAL A N 1
ATOM 1643 C CA . VAL A 1 214 ? 3.753 -4.199 6.638 1.00 93.62 214 VAL A CA 1
ATOM 1644 C C . VAL A 1 214 ? 3.889 -2.771 7.160 1.00 93.62 214 VAL A C 1
ATOM 1646 O O . VAL A 1 214 ? 4.977 -2.359 7.562 1.00 93.62 214 VAL A O 1
ATOM 1649 N N . ASN A 1 215 ? 2.804 -1.996 7.132 1.00 94.50 215 ASN A N 1
ATOM 1650 C CA . ASN A 1 215 ? 2.820 -0.642 7.691 1.00 94.50 215 ASN A CA 1
ATOM 1651 C C . ASN A 1 215 ? 2.524 -0.608 9.197 1.00 94.50 215 ASN A C 1
ATOM 1653 O O . ASN A 1 215 ? 2.119 -1.600 9.795 1.00 94.50 215 ASN A O 1
ATOM 1657 N N . ALA A 1 216 ? 2.692 0.562 9.809 1.00 94.38 216 ALA A N 1
ATOM 1658 C CA . ALA A 1 216 ? 2.504 0.753 11.244 1.00 94.38 216 ALA A CA 1
ATOM 1659 C C . ALA A 1 216 ? 1.076 0.471 11.755 1.00 94.38 216 ALA A C 1
ATOM 1661 O O . ALA A 1 216 ? 0.902 0.150 12.926 1.00 94.38 216 ALA 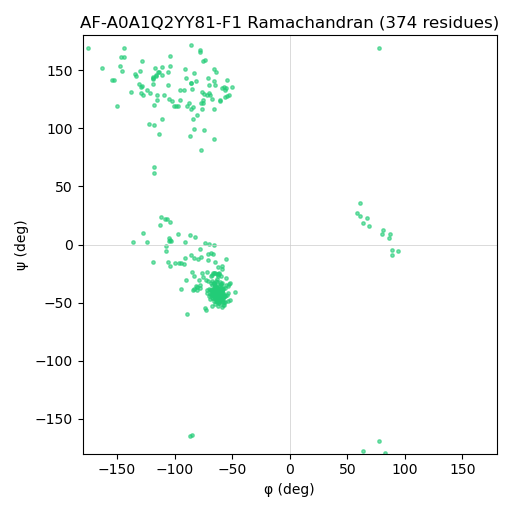A O 1
ATOM 1662 N N . LEU A 1 217 ? 0.051 0.587 10.903 1.00 94.50 217 LEU A N 1
ATOM 1663 C CA . LEU A 1 217 ? -1.331 0.245 11.274 1.00 94.50 217 LEU A CA 1
ATOM 1664 C C . LEU A 1 217 ? -1.612 -1.261 11.151 1.00 94.50 217 LEU A C 1
ATOM 1666 O O . LEU A 1 217 ? -2.471 -1.801 11.849 1.00 94.50 217 LEU A O 1
ATOM 1670 N N . GLU A 1 218 ? -0.883 -1.932 10.265 1.00 94.88 218 GLU A N 1
ATOM 1671 C CA . GLU A 1 218 ? -0.967 -3.366 9.999 1.00 94.88 218 GLU A CA 1
ATOM 1672 C C . GLU A 1 218 ? -0.144 -4.184 11.010 1.00 94.88 218 GLU A C 1
ATOM 1674 O O . GLU A 1 218 ? -0.595 -5.243 11.446 1.00 94.88 218 GLU A O 1
ATOM 1679 N N . ALA A 1 219 ? 1.030 -3.690 11.421 1.00 93.19 219 ALA A N 1
ATOM 1680 C CA . ALA A 1 219 ? 1.993 -4.422 12.252 1.00 93.19 219 ALA A CA 1
ATOM 1681 C C . ALA A 1 219 ? 1.415 -4.976 13.571 1.00 93.19 219 ALA A C 1
ATOM 1683 O O . ALA A 1 219 ? 1.635 -6.157 13.850 1.00 93.19 219 ALA A O 1
ATOM 1684 N N . PRO A 1 220 ? 0.595 -4.230 14.343 1.00 91.44 220 PRO A N 1
ATOM 1685 C CA . PRO A 1 220 ? -0.009 -4.758 15.570 1.00 91.44 220 PRO A CA 1
ATOM 1686 C C . PRO A 1 220 ? -0.990 -5.917 15.342 1.00 91.44 220 PRO A C 1
ATOM 1688 O O . PRO A 1 220 ? -1.375 -6.592 16.293 1.00 91.44 220 PRO A O 1
ATOM 1691 N N . GLN A 1 221 ? -1.428 -6.122 14.098 1.00 92.31 221 GLN A N 1
ATOM 1692 C CA . GLN A 1 221 ? -2.370 -7.161 13.683 1.00 92.31 221 GLN A CA 1
ATOM 1693 C C . GLN A 1 221 ? -1.691 -8.222 12.801 1.00 92.31 221 GLN A C 1
ATOM 1695 O O . GLN A 1 221 ? -2.357 -8.884 11.996 1.00 92.31 221 GLN A O 1
ATOM 1700 N N . GLY A 1 222 ? -0.367 -8.349 12.929 1.00 93.00 222 GLY A N 1
ATOM 1701 C CA . GLY A 1 222 ? 0.426 -9.363 12.255 1.00 93.00 222 GLY A CA 1
ATOM 1702 C C . GLY A 1 222 ? 0.065 -10.783 12.696 1.00 93.00 222 GLY A C 1
ATOM 1703 O O . GLY A 1 222 ? -0.330 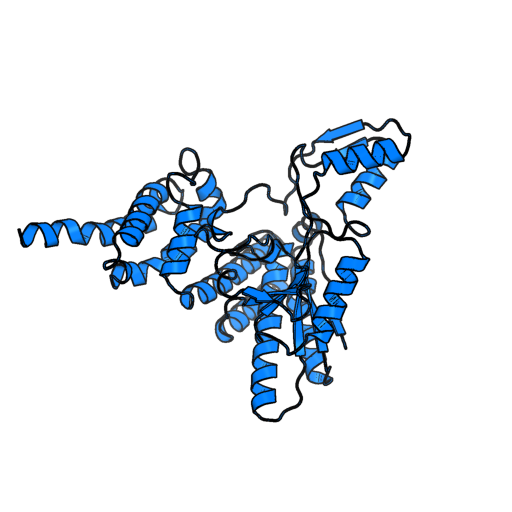-11.025 13.836 1.00 93.00 222 GLY A O 1
ATOM 1704 N N . PHE A 1 223 ? 0.201 -11.733 11.781 1.00 94.25 223 PHE A N 1
ATOM 1705 C CA . PHE A 1 223 ? 0.010 -13.161 12.017 1.00 94.25 223 PHE A CA 1
ATOM 1706 C C . PHE A 1 223 ? 0.970 -13.971 11.143 1.00 94.25 223 PHE A C 1
ATOM 1708 O O . PHE A 1 223 ? 1.496 -13.472 10.150 1.00 94.25 223 PHE A O 1
ATOM 1715 N N . THR A 1 224 ? 1.193 -15.232 11.496 1.00 94.81 224 THR A N 1
ATOM 1716 C CA . THR A 1 224 ? 2.037 -16.158 10.734 1.00 94.81 224 THR A CA 1
ATOM 1717 C C . THR A 1 224 ? 1.294 -17.455 10.462 1.00 94.81 224 THR A C 1
ATOM 1719 O O . THR A 1 224 ? 0.324 -17.796 11.145 1.00 94.81 224 THR A O 1
ATOM 1722 N N . ASP A 1 225 ? 1.730 -18.177 9.437 1.00 94.94 225 ASP A N 1
ATOM 1723 C CA . ASP A 1 225 ? 1.277 -19.543 9.224 1.00 94.94 225 ASP A CA 1
ATOM 1724 C C . ASP A 1 225 ? 1.987 -20.524 10.174 1.00 94.94 225 ASP A C 1
ATOM 1726 O O . ASP A 1 225 ? 2.993 -20.209 10.813 1.00 94.94 225 ASP A O 1
ATOM 1730 N N . ARG A 1 226 ? 1.475 -21.756 10.246 1.00 91.88 226 ARG A N 1
ATOM 1731 C CA . ARG A 1 226 ? 2.016 -22.793 11.140 1.00 91.88 226 ARG A CA 1
ATOM 1732 C C . ARG A 1 226 ? 3.421 -23.252 10.759 1.00 91.88 226 ARG A C 1
ATOM 1734 O O . ARG A 1 226 ? 4.123 -23.777 11.618 1.00 91.88 226 ARG A O 1
ATOM 1741 N N . SER A 1 227 ? 3.822 -23.105 9.496 1.00 90.50 227 SER A N 1
ATOM 1742 C CA . SER A 1 227 ? 5.155 -23.488 9.040 1.00 90.50 227 SER A CA 1
ATOM 1743 C C . SER A 1 227 ? 6.202 -22.401 9.303 1.00 90.50 227 SER A C 1
ATOM 1745 O O . SER A 1 227 ? 7.385 -22.667 9.100 1.00 90.50 227 SER A O 1
ATOM 1747 N N . GLY A 1 228 ? 5.793 -21.180 9.671 1.00 90.31 228 GLY A N 1
ATOM 1748 C CA . GLY A 1 228 ? 6.689 -20.036 9.847 1.00 90.31 228 GLY A CA 1
ATOM 1749 C C . GLY A 1 228 ? 7.327 -19.538 8.546 1.00 90.31 228 GLY A C 1
ATOM 1750 O O . GLY A 1 228 ? 8.388 -18.923 8.593 1.00 90.31 228 GLY A O 1
ATOM 1751 N N . THR A 1 229 ? 6.728 -19.819 7.384 1.00 89.75 229 THR A N 1
ATOM 1752 C CA . THR A 1 229 ? 7.253 -19.368 6.076 1.00 89.75 229 THR A CA 1
ATOM 1753 C C . THR A 1 229 ? 6.472 -18.195 5.496 1.00 89.75 229 THR A C 1
ATOM 1755 O O . THR A 1 229 ? 6.984 -17.470 4.637 1.00 89.75 229 THR A O 1
ATOM 1758 N N . MET A 1 230 ? 5.254 -17.981 5.991 1.00 94.81 230 MET A N 1
ATOM 1759 C CA . MET A 1 230 ? 4.332 -16.950 5.553 1.00 94.81 230 MET A CA 1
ATOM 1760 C C . MET A 1 230 ? 3.974 -16.041 6.730 1.00 94.81 230 MET A C 1
ATOM 1762 O O . MET A 1 230 ? 3.576 -16.498 7.802 1.00 94.81 230 MET A O 1
ATOM 1766 N N . VAL A 1 231 ? 4.083 -14.737 6.505 1.00 95.12 231 VAL A N 1
ATOM 1767 C CA . VAL A 1 231 ? 3.625 -13.691 7.423 1.00 95.12 231 VAL A CA 1
ATOM 1768 C C . VAL A 1 231 ? 2.494 -12.924 6.763 1.00 95.12 231 VAL A C 1
ATOM 1770 O O . VAL A 1 231 ? 2.459 -12.770 5.543 1.00 95.12 231 VAL A O 1
ATOM 1773 N N . GLY A 1 232 ? 1.562 -12.436 7.557 1.00 94.94 232 GLY A N 1
ATOM 1774 C CA . GLY A 1 232 ? 0.474 -11.602 7.098 1.00 94.94 232 GLY A CA 1
ATOM 1775 C C . GLY A 1 232 ? 0.125 -10.530 8.107 1.00 94.94 232 GLY A C 1
ATOM 1776 O O . GLY A 1 232 ? 0.591 -10.544 9.242 1.00 94.94 232 GLY A O 1
ATOM 1777 N N . ALA A 1 233 ? -0.701 -9.587 7.679 1.00 95.38 233 ALA A N 1
ATOM 1778 C CA . ALA A 1 233 ? -1.304 -8.597 8.555 1.00 95.38 233 ALA A CA 1
ATOM 1779 C C . ALA A 1 233 ? -2.696 -8.229 8.042 1.00 95.38 233 ALA A C 1
ATOM 1781 O O . ALA A 1 233 ? -2.985 -8.360 6.848 1.00 95.38 233 ALA A O 1
ATOM 1782 N N . ARG A 1 234 ? -3.572 -7.794 8.953 1.00 95.50 234 ARG A N 1
ATOM 1783 C CA . ARG A 1 234 ? -4.914 -7.311 8.602 1.00 95.50 234 ARG A CA 1
ATOM 1784 C C . ARG A 1 234 ? -4.827 -5.952 7.922 1.00 95.50 234 ARG A C 1
ATOM 1786 O O . ARG A 1 234 ? -4.227 -5.025 8.461 1.00 95.50 234 ARG A O 1
ATOM 1793 N N . VAL A 1 235 ? -5.473 -5.822 6.770 1.00 94.00 235 VAL A N 1
ATOM 1794 C CA . VAL A 1 235 ? -5.648 -4.538 6.088 1.00 94.00 235 VAL A CA 1
ATOM 1795 C C . VAL A 1 235 ? -6.868 -3.842 6.670 1.00 94.00 235 VAL A C 1
ATOM 1797 O O . VAL A 1 235 ? -7.928 -4.450 6.812 1.00 94.00 235 VAL A O 1
ATOM 1800 N N . GLY A 1 236 ? -6.725 -2.554 6.982 1.00 92.12 236 GLY A N 1
ATOM 1801 C CA . GLY A 1 236 ? -7.806 -1.746 7.538 1.00 92.12 236 GLY A CA 1
ATOM 1802 C C . GLY A 1 236 ? -9.104 -1.851 6.731 1.00 92.12 236 GLY A C 1
ATOM 1803 O O . GLY A 1 236 ? -9.104 -1.808 5.496 1.00 92.12 236 GLY A O 1
ATOM 1804 N N . ALA A 1 237 ? -10.222 -2.009 7.438 1.00 90.38 237 ALA A N 1
ATOM 1805 C CA . ALA A 1 237 ? -11.520 -2.190 6.812 1.00 90.38 237 ALA A CA 1
ATOM 1806 C C . ALA A 1 237 ? -11.994 -0.893 6.148 1.00 90.38 237 ALA A C 1
ATOM 1808 O O . ALA A 1 237 ? -12.029 0.174 6.755 1.00 90.38 237 ALA A O 1
ATOM 1809 N N . VAL A 1 238 ? -12.408 -1.011 4.890 1.00 96.12 238 VAL A N 1
ATOM 1810 C CA . VAL A 1 238 ? -13.022 0.079 4.131 1.00 96.12 238 VAL A CA 1
ATOM 1811 C C . VAL A 1 238 ? -14.530 -0.162 4.115 1.00 96.12 238 VAL A C 1
ATOM 1813 O O . VAL A 1 238 ? -14.939 -1.237 3.659 1.00 96.12 238 VAL A O 1
ATOM 1816 N N . PRO A 1 239 ? -15.361 0.791 4.571 1.00 96.44 239 PRO A N 1
ATOM 1817 C CA . PRO A 1 239 ? -16.808 0.688 4.451 1.00 96.44 239 PRO A CA 1
ATOM 1818 C C . PRO A 1 239 ? -17.238 0.509 2.991 1.00 96.44 239 PRO A C 1
ATOM 1820 O O . PRO A 1 239 ? -16.773 1.222 2.097 1.00 96.44 239 PRO A O 1
ATOM 1823 N N . ASP A 1 240 ? -18.170 -0.412 2.746 1.00 97.38 240 ASP A N 1
ATOM 1824 C CA . ASP A 1 240 ? -18.596 -0.763 1.385 1.00 97.38 240 ASP A CA 1
ATOM 1825 C C . ASP A 1 240 ? -19.197 0.419 0.626 1.00 97.38 240 ASP A C 1
ATOM 1827 O O . ASP A 1 240 ? -18.998 0.532 -0.586 1.00 97.38 240 ASP A O 1
ATOM 1831 N N . ALA A 1 241 ? -19.903 1.306 1.334 1.00 97.69 241 ALA A N 1
ATOM 1832 C CA . ALA A 1 241 ? -20.481 2.518 0.767 1.00 97.69 241 ALA A CA 1
ATOM 1833 C C . ALA A 1 241 ? -19.394 3.447 0.206 1.00 97.69 241 ALA A C 1
ATOM 1835 O O . ALA A 1 241 ? -19.501 3.866 -0.946 1.00 97.69 241 ALA A O 1
ATOM 1836 N N . VAL A 1 242 ? -18.319 3.679 0.971 1.00 98.19 242 VAL A N 1
ATOM 1837 C CA . VAL A 1 242 ? -17.177 4.507 0.547 1.00 98.19 242 VAL A CA 1
ATOM 1838 C C . VAL A 1 242 ? -16.506 3.876 -0.666 1.00 98.19 242 VAL A C 1
ATOM 1840 O O . VAL A 1 242 ? -16.403 4.512 -1.709 1.00 98.19 242 VAL A O 1
ATOM 1843 N N . LEU A 1 243 ? -16.129 2.594 -0.589 1.00 98.25 243 LEU A N 1
ATOM 1844 C CA . LEU A 1 243 ? -15.455 1.934 -1.710 1.00 98.25 243 LEU A CA 1
ATOM 1845 C C . LEU A 1 243 ? -16.321 1.930 -2.982 1.00 98.25 243 LEU A C 1
ATOM 1847 O O . LEU A 1 243 ? -15.814 2.136 -4.080 1.00 98.25 243 LEU A O 1
ATOM 1851 N N . THR A 1 244 ? -17.631 1.717 -2.849 1.00 98.50 244 THR A N 1
ATOM 1852 C CA . THR A 1 244 ? -18.563 1.725 -3.988 1.00 98.50 244 THR A CA 1
ATOM 1853 C C . THR A 1 244 ? -18.708 3.114 -4.600 1.00 98.50 244 THR A C 1
ATOM 1855 O O . THR A 1 244 ? -18.717 3.235 -5.825 1.00 98.50 244 THR A O 1
ATOM 1858 N N . GLN A 1 245 ? -18.816 4.152 -3.770 1.00 98.12 245 GLN A N 1
ATOM 1859 C CA . GLN A 1 245 ? -18.884 5.538 -4.221 1.00 98.12 245 GLN A CA 1
ATOM 1860 C C . GLN A 1 245 ? -17.615 5.930 -4.982 1.00 98.12 245 GLN A C 1
ATOM 1862 O O . GLN A 1 245 ? -17.716 6.397 -6.115 1.00 98.12 245 GLN A O 1
ATOM 1867 N N . GLU A 1 246 ? -16.440 5.667 -4.409 1.00 98.31 246 GLU A N 1
ATOM 1868 C CA . GLU A 1 246 ? -15.161 6.042 -5.017 1.00 98.31 246 GLU A CA 1
ATOM 1869 C C . GLU A 1 246 ? -14.892 5.279 -6.320 1.00 98.31 246 GLU A C 1
ATOM 1871 O O . GLU A 1 246 ? -14.465 5.872 -7.310 1.00 98.31 246 GLU A O 1
ATOM 1876 N N . LEU A 1 247 ? -15.215 3.980 -6.384 1.00 98.44 247 LEU A N 1
ATOM 1877 C CA . LEU A 1 247 ? -15.101 3.208 -7.628 1.00 98.44 247 LEU A CA 1
ATOM 1878 C C . LEU A 1 247 ? -16.075 3.696 -8.706 1.00 98.44 247 LEU A C 1
ATOM 1880 O O . LEU A 1 247 ? -15.712 3.725 -9.882 1.00 98.44 247 LEU A O 1
ATOM 1884 N N . ARG A 1 248 ? -17.299 4.089 -8.329 1.00 97.62 248 ARG A N 1
ATOM 1885 C CA . ARG A 1 248 ? -18.285 4.646 -9.267 1.00 97.62 248 ARG A CA 1
ATOM 1886 C C . ARG A 1 248 ? -17.825 5.994 -9.807 1.00 97.62 248 ARG A C 1
ATOM 1888 O O . ARG A 1 248 ? -17.896 6.205 -11.013 1.00 97.62 248 ARG A O 1
ATOM 1895 N N . HIS A 1 249 ? -17.343 6.878 -8.937 1.00 96.62 249 HIS A N 1
ATOM 1896 C CA . HIS A 1 249 ? -16.818 8.172 -9.352 1.00 96.62 249 HIS A CA 1
ATOM 1897 C C . HIS A 1 249 ? -15.604 8.002 -10.273 1.00 96.62 249 HIS A C 1
ATOM 1899 O O . HIS A 1 249 ? -15.578 8.560 -11.368 1.00 96.62 249 HIS A O 1
ATOM 1905 N N . LEU A 1 250 ? -14.650 7.144 -9.897 1.00 96.81 250 LEU A N 1
ATOM 1906 C CA . LEU A 1 250 ? -13.494 6.835 -10.735 1.00 96.81 250 LEU A CA 1
ATOM 1907 C C . LEU A 1 250 ? -13.912 6.259 -12.096 1.00 96.81 250 LEU A C 1
ATOM 1909 O O . LEU A 1 250 ? -13.329 6.627 -13.111 1.00 96.81 250 LEU A O 1
ATOM 1913 N N . ARG A 1 251 ? -14.941 5.401 -12.140 1.00 96.25 251 ARG A N 1
ATOM 1914 C CA . ARG A 1 251 ? -15.484 4.851 -13.391 1.00 96.25 251 ARG A CA 1
ATOM 1915 C C . ARG A 1 251 ? -16.064 5.952 -14.275 1.00 96.25 251 ARG A C 1
ATOM 1917 O O . ARG A 1 251 ? -15.711 6.020 -15.442 1.00 96.25 251 ARG A O 1
ATOM 1924 N N . GLN A 1 252 ? -16.884 6.838 -13.712 1.00 93.81 252 GLN A N 1
ATOM 1925 C CA . GLN A 1 252 ? -17.456 7.977 -14.440 1.00 93.81 252 GLN A CA 1
ATOM 1926 C C . GLN A 1 252 ? -16.369 8.876 -15.034 1.00 93.81 252 GLN A C 1
ATOM 1928 O O . GLN A 1 252 ? -16.485 9.295 -16.182 1.00 93.81 252 GLN A O 1
ATOM 1933 N N . VAL A 1 253 ? -15.299 9.140 -14.277 1.00 94.00 253 VAL A N 1
ATOM 1934 C CA . VAL A 1 253 ? -14.162 9.919 -14.778 1.00 94.00 253 VAL A CA 1
ATOM 1935 C C . VAL A 1 253 ? -13.433 9.166 -15.890 1.00 94.00 253 VAL A C 1
ATOM 1937 O O . VAL A 1 253 ? -13.114 9.775 -16.897 1.00 94.00 253 VAL A O 1
ATOM 1940 N N . VAL A 1 254 ? -13.190 7.860 -15.761 1.00 92.75 254 VAL A N 1
ATOM 1941 C CA . VAL A 1 254 ? -12.516 7.057 -16.803 1.00 92.75 254 VAL A CA 1
ATOM 1942 C C . VAL A 1 254 ? -13.333 6.953 -18.095 1.00 92.75 254 VAL A C 1
ATOM 1944 O O . VAL A 1 254 ? -12.752 7.000 -19.182 1.00 92.75 254 VAL A O 1
ATOM 1947 N N . ASP A 1 255 ? -14.655 6.817 -17.983 1.00 90.44 255 ASP A N 1
ATOM 1948 C CA . ASP A 1 255 ? -15.565 6.680 -19.124 1.00 90.44 255 ASP A CA 1
ATOM 1949 C C . ASP A 1 255 ? -15.832 8.035 -19.804 1.00 90.44 255 ASP A C 1
ATOM 1951 O O . ASP A 1 255 ? -15.970 8.091 -21.022 1.00 90.44 255 ASP A O 1
ATOM 1955 N N . GLY A 1 256 ? -15.886 9.126 -19.029 1.00 85.19 256 GLY A N 1
ATOM 1956 C CA . GLY A 1 256 ? -16.110 10.489 -19.528 1.00 85.19 256 GLY A CA 1
ATOM 1957 C C . GLY A 1 256 ? -14.838 11.269 -19.877 1.00 85.19 256 GLY A C 1
ATOM 1958 O O . GLY A 1 256 ? -14.922 12.333 -20.489 1.00 85.19 256 GLY A O 1
ATOM 1959 N N . ALA A 1 257 ? -13.655 10.785 -19.491 1.00 68.25 257 ALA A N 1
ATOM 1960 C CA . ALA A 1 257 ? -12.384 11.403 -19.848 1.00 68.25 257 ALA A CA 1
ATOM 1961 C C . ALA A 1 257 ? -12.024 11.069 -21.299 1.00 68.25 257 ALA A C 1
ATOM 1963 O O . ALA A 1 257 ? -11.189 10.204 -21.570 1.00 68.25 257 ALA A O 1
ATOM 1964 N N . GLU A 1 258 ? -12.602 11.807 -22.242 1.00 56.62 258 GLU A N 1
ATOM 1965 C CA . GLU A 1 258 ? -12.025 11.923 -23.578 1.00 56.62 258 GLU A CA 1
ATOM 1966 C C . GLU A 1 258 ? -10.669 12.654 -23.470 1.00 56.62 258 GLU A C 1
ATOM 1968 O O . GLU A 1 258 ? -10.575 13.878 -23.494 1.00 56.62 258 GLU A O 1
ATOM 1973 N N . GLY A 1 259 ? -9.587 11.890 -23.289 1.00 57.03 259 GLY A N 1
ATOM 1974 C CA . GLY A 1 259 ? -8.229 12.315 -23.648 1.00 57.03 259 GLY A CA 1
ATOM 1975 C C . GLY A 1 259 ? -7.390 13.106 -22.631 1.00 57.03 259 GLY A C 1
ATOM 1976 O O . GLY A 1 259 ? -6.310 13.552 -23.011 1.00 57.03 259 GLY A O 1
ATOM 1977 N N . ALA A 1 260 ? -7.785 13.265 -21.358 1.00 64.50 260 ALA A N 1
ATOM 1978 C CA . ALA A 1 260 ? -6.978 13.996 -20.360 1.00 64.50 260 ALA A CA 1
ATOM 1979 C C . ALA A 1 260 ? -6.430 13.097 -19.220 1.00 64.50 260 ALA A C 1
ATOM 1981 O O . ALA A 1 260 ? -7.093 12.924 -18.200 1.00 64.50 260 ALA A O 1
ATOM 1982 N N . PRO A 1 261 ? -5.188 12.574 -19.303 1.00 62.22 261 PRO A N 1
ATOM 1983 C CA . PRO A 1 261 ? -4.588 11.730 -18.254 1.00 62.22 261 PRO A CA 1
ATOM 1984 C C . PRO A 1 261 ? -4.557 12.368 -16.853 1.00 62.22 261 PRO A C 1
ATOM 1986 O O . PRO A 1 261 ? -4.616 11.669 -15.840 1.00 62.22 261 PRO A O 1
ATOM 1989 N N . GLY A 1 262 ? -4.480 13.704 -16.788 1.00 77.75 262 GLY A N 1
ATOM 1990 C CA . GLY A 1 262 ? -4.433 14.453 -15.532 1.00 77.75 262 GLY A CA 1
ATOM 1991 C C . GLY A 1 262 ? -5.698 14.309 -14.682 1.00 77.75 262 GLY A C 1
ATOM 1992 O O . GLY A 1 262 ? -5.590 14.194 -13.463 1.00 77.75 262 GLY A O 1
ATOM 1993 N N . THR A 1 263 ? -6.879 14.246 -15.304 1.00 89.69 263 THR A N 1
ATOM 1994 C CA . THR A 1 263 ? -8.154 14.145 -14.575 1.00 89.69 263 THR A CA 1
ATOM 1995 C C . THR A 1 263 ? -8.324 12.762 -13.950 1.00 89.69 263 THR A C 1
ATOM 1997 O O . THR A 1 263 ? -8.677 12.651 -12.777 1.00 89.69 263 THR A O 1
ATOM 2000 N N . VAL A 1 264 ? -7.971 11.700 -14.683 1.00 94.25 264 VAL A N 1
ATOM 2001 C CA . VAL A 1 264 ? -8.022 10.317 -14.180 1.00 94.25 264 VAL A CA 1
ATOM 2002 C C . VAL A 1 264 ? -7.043 10.115 -13.023 1.00 94.25 264 VAL A C 1
ATOM 2004 O O . VAL A 1 264 ? -7.405 9.517 -12.009 1.00 94.25 264 VAL A O 1
ATOM 2007 N N . LYS A 1 265 ? -5.816 10.645 -13.128 1.00 95.00 265 LYS A N 1
ATOM 2008 C CA . LYS A 1 265 ? -4.825 10.547 -12.045 1.00 95.00 265 LYS A CA 1
ATOM 2009 C C . LYS A 1 265 ? -5.304 11.249 -10.769 1.00 95.00 265 LYS A C 1
ATOM 2011 O O . LYS A 1 265 ? -5.137 10.709 -9.677 1.00 95.00 265 LYS A O 1
ATOM 2016 N N . GLN A 1 266 ? -5.912 12.427 -10.901 1.00 94.94 266 GLN A N 1
ATOM 2017 C CA . GLN A 1 266 ? -6.483 13.160 -9.768 1.00 94.94 266 GLN A CA 1
ATOM 2018 C C . GLN A 1 266 ? -7.647 12.399 -9.123 1.00 94.94 266 GLN A C 1
ATOM 2020 O O . GLN A 1 266 ? -7.669 12.265 -7.901 1.00 94.94 266 GLN A O 1
ATOM 2025 N N . ALA A 1 267 ? -8.560 11.838 -9.921 1.00 95.88 267 ALA A N 1
ATOM 2026 C CA . ALA A 1 267 ? -9.658 11.014 -9.415 1.00 95.88 267 ALA A CA 1
ATOM 2027 C C . ALA A 1 267 ? -9.152 9.748 -8.702 1.00 95.88 267 ALA A C 1
ATOM 2029 O O . ALA A 1 267 ? -9.668 9.377 -7.650 1.00 95.88 267 ALA A O 1
ATOM 2030 N N . LEU A 1 268 ? -8.100 9.111 -9.226 1.00 97.56 268 LEU A N 1
ATOM 2031 C CA . LEU A 1 268 ? -7.452 7.968 -8.583 1.00 97.56 268 LEU A CA 1
ATOM 2032 C C . LEU A 1 268 ? -6.844 8.347 -7.221 1.00 97.56 268 LEU A C 1
ATOM 2034 O O . LEU A 1 268 ? -7.028 7.622 -6.243 1.00 97.56 268 LEU A O 1
ATOM 2038 N N . LEU A 1 269 ? -6.142 9.483 -7.146 1.00 96.75 269 LEU A N 1
ATOM 2039 C CA . LEU A 1 269 ? -5.590 9.994 -5.890 1.00 96.75 269 LEU A CA 1
ATOM 2040 C C . LEU A 1 269 ? -6.701 10.322 -4.882 1.00 96.75 269 LEU A C 1
ATOM 2042 O O . LEU A 1 269 ? -6.571 9.980 -3.705 1.00 96.75 269 LEU A O 1
ATOM 2046 N N . ALA A 1 270 ? -7.795 10.943 -5.330 1.00 96.69 270 ALA A N 1
ATOM 2047 C CA . ALA A 1 270 ? -8.954 11.240 -4.492 1.00 96.69 270 ALA A CA 1
ATOM 2048 C C . ALA A 1 270 ? -9.580 9.956 -3.924 1.00 96.69 270 ALA A C 1
ATOM 2050 O O . ALA A 1 270 ? -9.735 9.852 -2.709 1.00 96.69 270 ALA A O 1
ATOM 2051 N N . ALA A 1 271 ? -9.806 8.944 -4.766 1.00 97.94 271 ALA A N 1
ATOM 2052 C CA . ALA A 1 271 ? -10.349 7.652 -4.351 1.00 97.94 271 ALA A CA 1
ATOM 2053 C C . ALA A 1 271 ? -9.467 6.953 -3.305 1.00 97.94 271 ALA A C 1
ATOM 2055 O O . ALA A 1 271 ? -9.962 6.472 -2.286 1.00 97.94 271 ALA A O 1
ATOM 2056 N N . VAL A 1 272 ? -8.144 6.924 -3.513 1.00 97.69 272 VAL A N 1
ATOM 2057 C CA . VAL A 1 272 ? -7.207 6.366 -2.522 1.00 97.69 272 VAL A CA 1
ATOM 2058 C C . VAL A 1 272 ? -7.223 7.172 -1.224 1.00 97.69 272 VAL A C 1
ATOM 2060 O O . VAL A 1 272 ? -7.210 6.585 -0.146 1.00 97.69 272 VAL A O 1
ATOM 2063 N N . THR A 1 273 ? -7.287 8.500 -1.309 1.00 98.06 273 THR A N 1
ATOM 2064 C CA . THR A 1 273 ? -7.337 9.382 -0.134 1.00 98.06 273 THR A CA 1
ATOM 2065 C C . THR A 1 273 ? -8.610 9.149 0.680 1.00 98.06 273 THR A C 1
ATOM 2067 O O . THR A 1 273 ? -8.529 8.990 1.895 1.00 98.06 273 THR A O 1
ATOM 2070 N N . ALA A 1 274 ? -9.769 9.058 0.025 1.00 97.81 274 ALA A N 1
ATOM 2071 C CA . ALA A 1 274 ? -11.058 8.807 0.666 1.00 97.81 274 ALA A CA 1
ATOM 2072 C C . ALA A 1 274 ? -11.114 7.422 1.327 1.00 97.81 274 ALA A C 1
ATOM 2074 O O . ALA A 1 274 ? -11.521 7.296 2.483 1.00 97.81 274 ALA A O 1
ATOM 2075 N N . VAL A 1 275 ? -10.637 6.383 0.633 1.00 97.62 275 VAL A N 1
ATOM 2076 C CA . VAL A 1 275 ? -10.549 5.022 1.180 1.00 97.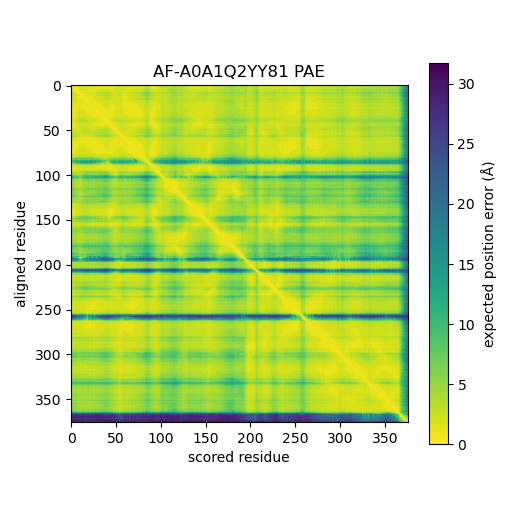62 275 VAL A CA 1
ATOM 2077 C C . VAL A 1 275 ? -9.621 4.970 2.397 1.00 97.62 275 VAL A C 1
ATOM 2079 O O . VAL A 1 275 ? -9.982 4.379 3.414 1.00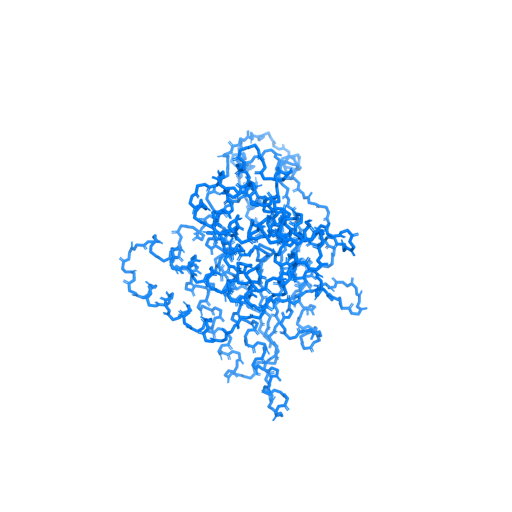 97.62 275 VAL A O 1
ATOM 2082 N N . THR A 1 276 ? -8.458 5.620 2.336 1.00 97.75 276 THR A N 1
ATOM 2083 C CA . THR A 1 276 ? -7.534 5.701 3.476 1.00 97.75 276 THR A CA 1
ATOM 2084 C C . THR A 1 276 ? -8.124 6.506 4.633 1.00 97.75 276 THR A C 1
ATOM 2086 O O . THR A 1 276 ? -8.008 6.082 5.780 1.00 97.75 276 THR A O 1
ATOM 2089 N N . GLY A 1 277 ? -8.817 7.614 4.357 1.00 97.81 277 GLY A N 1
ATOM 2090 C CA . GLY A 1 277 ? -9.525 8.390 5.376 1.00 97.81 277 GLY A CA 1
ATOM 2091 C C . GLY A 1 277 ? -10.589 7.564 6.101 1.00 97.81 277 GLY A C 1
ATOM 2092 O O . GLY A 1 277 ? -10.692 7.627 7.323 1.00 97.81 277 GLY A O 1
ATOM 2093 N N . ALA A 1 278 ? -11.320 6.714 5.376 1.00 97.25 278 ALA A N 1
ATOM 2094 C CA . ALA A 1 278 ? -12.298 5.811 5.974 1.00 97.25 278 ALA A CA 1
ATOM 2095 C C . ALA A 1 278 ? -11.652 4.722 6.851 1.00 97.25 278 ALA A C 1
ATOM 2097 O O . ALA A 1 278 ? -12.203 4.368 7.893 1.00 97.25 278 ALA A O 1
ATOM 2098 N N . VAL A 1 279 ? -10.465 4.226 6.475 1.00 96.94 279 VAL A N 1
ATOM 2099 C CA . VAL A 1 279 ? -9.673 3.343 7.348 1.00 96.94 279 VAL A CA 1
ATOM 2100 C C . VAL A 1 279 ? -9.267 4.084 8.622 1.00 96.94 279 VAL A C 1
ATOM 2102 O O . VAL A 1 279 ? -9.474 3.566 9.719 1.00 96.94 279 VAL A O 1
ATOM 2105 N N . PHE A 1 280 ? -8.749 5.310 8.506 1.00 97.62 280 PHE A N 1
ATOM 2106 C CA . PHE A 1 280 ? -8.353 6.114 9.665 1.00 97.62 280 PHE A CA 1
ATOM 2107 C C . PHE A 1 280 ? -9.529 6.390 10.604 1.00 97.62 280 PHE A C 1
ATOM 2109 O O . PHE A 1 280 ? -9.381 6.214 11.806 1.00 97.62 280 PHE A O 1
ATOM 2116 N N . ALA A 1 281 ? -10.718 6.692 10.082 1.00 95.19 281 ALA A N 1
ATOM 2117 C CA . ALA A 1 281 ? -11.914 6.926 10.896 1.00 95.19 281 ALA A CA 1
ATOM 2118 C C . ALA A 1 281 ? -12.315 5.737 11.798 1.00 95.19 281 ALA A C 1
ATOM 2120 O O . ALA A 1 281 ? -13.031 5.921 12.778 1.00 95.19 281 ALA A O 1
ATOM 2121 N N . THR A 1 282 ? -11.866 4.519 11.479 1.00 92.81 282 THR A N 1
ATOM 2122 C CA . THR A 1 282 ? -12.108 3.309 12.291 1.00 92.81 282 THR A CA 1
ATOM 2123 C C . THR A 1 282 ? -10.864 2.824 13.040 1.00 92.81 282 THR A C 1
ATOM 2125 O O . THR A 1 282 ? -10.922 1.841 13.777 1.00 92.81 282 THR A O 1
ATOM 2128 N N . THR A 1 283 ? -9.732 3.506 12.865 1.00 95.69 283 THR A N 1
ATOM 2129 C CA . THR A 1 283 ? -8.457 3.164 13.498 1.00 95.69 283 THR A CA 1
ATOM 2130 C C . THR A 1 283 ? -8.383 3.803 14.888 1.00 95.69 283 THR A C 1
ATOM 2132 O O . THR A 1 283 ? -8.762 4.965 15.029 1.00 95.69 283 THR A O 1
ATOM 2135 N N . PRO A 1 284 ? -7.864 3.105 15.920 1.00 95.38 284 PRO A N 1
ATOM 2136 C CA . PRO A 1 284 ? -7.654 3.705 17.233 1.00 95.38 284 PRO A CA 1
ATOM 2137 C C . PRO A 1 284 ? -6.834 5.004 17.136 1.00 95.38 284 PRO A C 1
ATOM 2139 O O . PRO A 1 284 ? -5.759 5.001 16.523 1.00 95.38 284 PRO A O 1
ATOM 2142 N N . PRO A 1 285 ? -7.307 6.117 17.721 1.00 96.81 285 PRO A N 1
ATOM 2143 C CA . PRO A 1 285 ? -6.694 7.426 17.521 1.00 96.81 285 PRO A CA 1
ATOM 2144 C C . PRO A 1 285 ? -5.276 7.515 18.101 1.00 96.81 285 PRO A C 1
ATOM 2146 O O . PRO A 1 285 ? -4.443 8.260 17.594 1.00 96.81 285 PRO A O 1
ATOM 2149 N N . GLU A 1 286 ? -4.941 6.694 19.092 1.00 95.56 286 GLU A N 1
ATOM 2150 C CA . GLU A 1 286 ? -3.587 6.570 1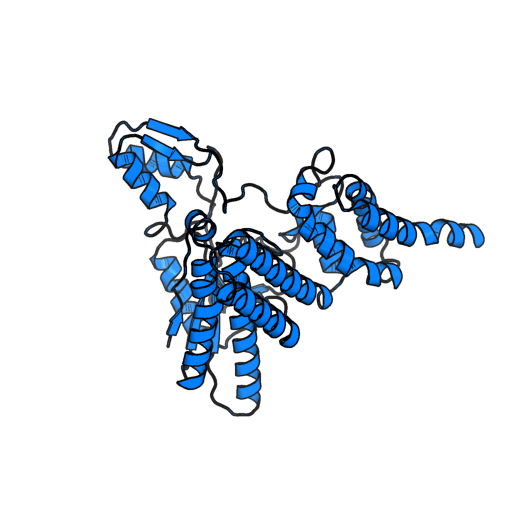9.634 1.00 95.56 286 GLU A CA 1
ATOM 2151 C C . GLU A 1 286 ? -2.608 6.034 18.582 1.00 95.56 286 GLU A C 1
ATOM 2153 O O . GLU A 1 286 ? -1.476 6.502 18.494 1.00 95.56 286 GLU A O 1
ATOM 2158 N N . ARG A 1 287 ? -3.059 5.107 17.726 1.00 94.94 287 ARG A N 1
ATOM 2159 C CA . ARG A 1 287 ? -2.242 4.567 16.629 1.00 94.94 287 ARG A CA 1
ATOM 2160 C C . ARG A 1 287 ? -2.041 5.589 15.518 1.00 94.94 287 ARG A C 1
ATOM 2162 O O . ARG A 1 287 ? -0.941 5.700 14.986 1.00 94.94 287 ARG A O 1
ATOM 2169 N N . LEU A 1 288 ? -3.074 6.364 15.191 1.00 97.62 288 LEU A N 1
ATOM 2170 C CA . LEU A 1 288 ? -2.949 7.460 14.226 1.00 97.62 288 LEU A CA 1
ATOM 2171 C C . LEU A 1 288 ? -2.006 8.555 14.732 1.00 97.62 288 LEU A C 1
ATOM 2173 O O . LEU A 1 288 ? -1.225 9.098 13.950 1.00 97.62 288 LEU A O 1
ATOM 2177 N N . LEU A 1 289 ? -2.042 8.847 16.036 1.00 97.94 289 LEU A N 1
ATOM 2178 C CA . LEU A 1 289 ? -1.112 9.777 16.666 1.00 97.94 289 LEU A CA 1
ATOM 2179 C C . LEU A 1 289 ? 0.332 9.281 16.562 1.00 97.94 289 LEU A C 1
ATOM 2181 O O . LEU A 1 289 ? 1.211 10.077 16.244 1.00 97.94 289 LEU A O 1
ATOM 2185 N N . ASP A 1 290 ? 0.583 7.991 16.776 1.00 96.06 290 ASP A N 1
ATOM 2186 C CA . ASP A 1 290 ? 1.924 7.412 16.632 1.00 96.06 290 ASP A CA 1
ATOM 2187 C C . ASP A 1 290 ? 2.447 7.548 15.201 1.00 96.06 290 ASP A C 1
ATOM 2189 O O . ASP A 1 290 ? 3.550 8.056 14.989 1.00 96.06 290 ASP A O 1
ATOM 2193 N N . VAL A 1 291 ? 1.620 7.191 14.213 1.00 96.94 291 VAL A N 1
ATOM 2194 C CA . VAL A 1 291 ? 1.931 7.352 12.785 1.00 96.94 291 VAL A CA 1
ATOM 2195 C C . VAL A 1 291 ? 2.250 8.808 12.452 1.00 96.94 291 VAL A C 1
ATOM 2197 O O . VAL A 1 291 ? 3.288 9.091 11.847 1.00 96.94 291 VAL A O 1
ATOM 2200 N N . LEU A 1 292 ? 1.393 9.740 12.875 1.00 97.81 292 LEU A N 1
ATOM 2201 C CA . LEU A 1 292 ? 1.599 11.166 12.646 1.00 97.81 292 LEU A CA 1
ATOM 2202 C C . LEU A 1 292 ? 2.890 11.655 13.305 1.00 97.81 292 LEU A C 1
ATOM 2204 O O . LEU A 1 292 ? 3.698 12.323 12.662 1.00 97.81 292 LEU A O 1
ATOM 2208 N N . TRP A 1 293 ? 3.105 11.304 14.570 1.00 97.69 293 TRP A N 1
ATOM 2209 C CA . TRP A 1 293 ? 4.252 11.751 15.349 1.00 97.69 293 TRP A CA 1
ATOM 2210 C C . TRP A 1 293 ? 5.570 11.220 14.781 1.00 97.69 293 TRP A C 1
ATOM 2212 O O . TRP A 1 293 ? 6.499 11.996 14.556 1.00 97.69 293 TRP A O 1
ATOM 2222 N N . TRP A 1 294 ? 5.654 9.932 14.444 1.00 95.69 294 TRP A N 1
ATOM 2223 C CA . TRP A 1 294 ? 6.855 9.366 13.825 1.00 95.69 294 TRP A CA 1
ATOM 2224 C C . TRP A 1 294 ? 7.212 10.042 12.506 1.00 95.69 294 TRP A C 1
ATOM 2226 O O . TRP A 1 294 ? 8.393 10.151 12.190 1.00 95.69 294 TRP A O 1
ATOM 2236 N N . GLY A 1 295 ? 6.225 10.502 11.738 1.00 95.06 295 GLY A N 1
ATOM 2237 C CA . GLY A 1 295 ? 6.465 11.154 10.456 1.00 95.06 295 GLY A CA 1
ATOM 2238 C C . GLY A 1 295 ? 6.551 12.681 10.474 1.00 95.06 295 GLY A C 1
ATOM 2239 O O . GLY A 1 295 ? 7.017 13.252 9.490 1.00 95.06 295 GLY A O 1
ATOM 2240 N N . ALA A 1 296 ? 6.097 13.343 11.540 1.00 96.31 296 ALA A N 1
ATOM 2241 C CA . ALA A 1 296 ? 5.955 14.800 11.577 1.00 96.31 296 ALA A CA 1
ATOM 2242 C C . ALA A 1 296 ? 6.451 15.468 12.868 1.00 96.31 296 ALA A C 1
ATOM 2244 O O . ALA A 1 296 ? 6.329 16.681 12.977 1.00 96.31 296 ALA A O 1
ATOM 2245 N N . ALA A 1 297 ? 7.013 14.742 13.840 1.00 96.50 297 ALA A N 1
ATOM 2246 C CA . ALA A 1 297 ? 7.654 15.388 14.986 1.00 96.50 297 ALA A CA 1
ATOM 2247 C C . ALA A 1 297 ? 8.902 16.187 14.551 1.00 96.50 297 ALA A C 1
ATOM 2249 O O . ALA A 1 297 ? 9.583 15.772 13.604 1.00 96.50 297 ALA A O 1
ATOM 2250 N N . PRO A 1 298 ? 9.282 17.270 15.261 1.00 96.12 298 PRO A N 1
ATOM 2251 C CA . PRO A 1 298 ? 10.416 18.122 14.892 1.00 96.12 298 PRO A CA 1
ATOM 2252 C C . PRO A 1 298 ? 11.733 17.361 14.695 1.00 96.12 298 PRO A C 1
ATOM 2254 O O . PRO A 1 298 ? 12.495 17.678 13.787 1.00 96.12 298 PRO A O 1
ATOM 2257 N N . ALA A 1 299 ? 11.969 16.313 15.492 1.00 94.06 299 ALA A N 1
ATOM 2258 C CA . ALA A 1 299 ? 13.157 15.465 15.390 1.00 94.06 299 ALA A CA 1
ATOM 2259 C C . ALA A 1 299 ? 13.269 14.715 14.047 1.00 94.06 299 ALA A C 1
ATOM 2261 O O . ALA A 1 299 ? 14.369 14.364 13.626 1.00 94.06 299 ALA A O 1
ATOM 2262 N N . TRP A 1 300 ? 12.143 14.471 13.367 1.00 90.81 300 TRP A N 1
ATOM 2263 C CA . TRP A 1 300 ? 12.057 13.616 12.176 1.00 90.81 300 TRP A CA 1
ATOM 2264 C C . TRP A 1 300 ? 11.581 14.357 10.923 1.00 90.81 300 TRP A C 1
ATOM 2266 O O . TRP A 1 300 ? 11.736 13.852 9.811 1.00 90.81 300 TRP A O 1
ATOM 2276 N N . ALA A 1 301 ? 11.018 15.556 11.081 1.00 91.31 301 ALA A N 1
ATOM 2277 C CA . ALA A 1 301 ? 10.403 16.318 9.998 1.00 91.31 301 ALA A CA 1
ATOM 2278 C C . ALA A 1 301 ? 11.410 16.898 8.986 1.00 91.31 301 ALA A C 1
ATOM 2280 O O . ALA A 1 301 ? 11.000 17.396 7.937 1.00 91.31 301 ALA A O 1
ATOM 2281 N N . GLY A 1 302 ? 12.712 16.811 9.270 1.00 90.69 302 GLY A N 1
ATOM 2282 C CA . GLY A 1 302 ? 13.780 17.405 8.467 1.00 90.69 302 GLY A CA 1
ATOM 2283 C C . GLY A 1 302 ? 13.916 18.921 8.683 1.00 90.69 302 GLY A C 1
ATOM 2284 O O . GLY A 1 302 ? 13.050 19.545 9.305 1.00 90.69 302 GLY A O 1
ATOM 2285 N N . PRO A 1 303 ? 14.996 19.546 8.175 1.00 90.94 303 PRO A N 1
ATOM 2286 C CA . PRO A 1 303 ? 15.204 20.987 8.298 1.00 90.94 303 PRO A CA 1
ATOM 2287 C C . PRO A 1 303 ? 14.015 21.756 7.713 1.00 90.94 303 PRO A C 1
ATOM 2289 O O . PRO A 1 303 ? 13.601 21.483 6.583 1.00 90.94 303 PRO A O 1
ATOM 2292 N N . GLY A 1 304 ? 13.433 22.669 8.497 1.00 91.56 304 GLY A N 1
ATOM 2293 C CA . GLY A 1 304 ? 12.247 23.433 8.092 1.00 91.56 304 GLY A CA 1
ATOM 2294 C C . GLY A 1 304 ? 11.026 22.571 7.740 1.00 91.56 304 GLY A C 1
ATOM 2295 O O . GLY A 1 304 ? 10.230 22.983 6.908 1.00 91.56 304 GLY A O 1
ATOM 2296 N N . ALA A 1 305 ? 10.900 21.367 8.312 1.00 92.44 305 ALA A N 1
ATOM 2297 C CA . ALA A 1 305 ? 9.848 20.392 8.005 1.00 92.44 305 ALA A CA 1
ATOM 2298 C C . ALA A 1 305 ? 9.850 19.842 6.560 1.00 92.44 305 ALA A C 1
ATOM 2300 O O . ALA A 1 305 ? 8.853 19.275 6.110 1.00 92.44 305 ALA A O 1
ATOM 2301 N N . SER A 1 306 ? 10.963 19.972 5.831 1.00 91.69 306 SER A N 1
ATOM 2302 C CA . SER A 1 306 ? 11.080 19.563 4.421 1.00 91.69 306 SER A CA 1
ATOM 2303 C C . SER A 1 306 ? 10.736 18.091 4.152 1.00 91.69 306 SER A C 1
ATOM 2305 O O . SER A 1 306 ? 10.090 17.792 3.146 1.00 91.69 306 SER A O 1
ATOM 2307 N N . THR A 1 307 ? 11.096 17.165 5.046 1.00 91.00 307 THR A N 1
ATOM 2308 C CA . THR A 1 307 ? 10.742 15.741 4.913 1.00 91.00 307 THR A CA 1
ATOM 2309 C C . THR A 1 307 ? 9.245 15.530 5.114 1.00 91.00 307 THR A C 1
ATOM 2311 O O . THR A 1 307 ? 8.606 14.871 4.296 1.00 91.00 307 THR A O 1
ATOM 2314 N N . ALA A 1 308 ? 8.660 16.121 6.160 1.00 92.38 308 ALA A N 1
ATOM 2315 C CA . ALA A 1 308 ? 7.225 16.009 6.433 1.00 92.38 308 ALA A CA 1
ATOM 2316 C C . ALA A 1 308 ? 6.372 16.681 5.338 1.00 92.38 308 ALA A C 1
ATOM 2318 O O . ALA A 1 308 ? 5.315 16.167 4.971 1.00 92.38 308 ALA A O 1
ATOM 2319 N N . ALA A 1 309 ? 6.858 17.779 4.749 1.00 93.81 309 ALA A N 1
ATOM 2320 C CA . ALA A 1 309 ? 6.181 18.509 3.680 1.00 93.81 309 ALA A CA 1
ATOM 2321 C C . ALA A 1 309 ? 5.996 17.684 2.393 1.00 93.81 309 ALA A C 1
ATOM 2323 O O . ALA A 1 309 ? 4.990 17.854 1.700 1.00 93.81 309 ALA A O 1
ATOM 2324 N N . ARG A 1 310 ? 6.895 16.728 2.100 1.00 91.69 310 ARG A N 1
ATOM 2325 C CA . ARG A 1 310 ? 6.716 15.762 0.991 1.00 91.69 310 ARG A CA 1
ATOM 2326 C C . ARG A 1 310 ? 5.454 14.913 1.162 1.00 91.69 310 ARG A C 1
ATOM 2328 O O . ARG A 1 310 ? 4.848 14.510 0.176 1.00 91.69 310 ARG A O 1
ATOM 2335 N N . TYR A 1 311 ? 5.023 14.710 2.406 1.00 93.75 311 TYR A N 1
ATOM 2336 C CA . TYR A 1 311 ? 3.853 13.919 2.784 1.00 93.75 311 TYR A CA 1
ATOM 2337 C C . TYR A 1 311 ? 2.671 14.777 3.234 1.00 93.75 311 TYR A C 1
ATOM 2339 O O . TYR A 1 311 ? 1.784 14.277 3.925 1.00 93.75 311 TYR A O 1
ATOM 2347 N N . ARG A 1 312 ? 2.620 16.056 2.831 1.00 94.50 312 ARG A N 1
ATOM 2348 C CA . ARG A 1 312 ? 1.601 17.021 3.283 1.00 94.50 312 ARG A CA 1
ATOM 2349 C C . ARG A 1 312 ? 0.166 16.491 3.226 1.00 94.50 312 ARG A C 1
ATOM 2351 O O . ARG A 1 312 ? -0.588 16.721 4.159 1.00 94.50 312 ARG A O 1
ATOM 2358 N N . SER A 1 313 ? -0.204 15.752 2.176 1.00 93.94 313 SER A N 1
ATOM 2359 C CA . SER A 1 313 ? -1.565 15.225 2.013 1.00 93.94 313 SER A CA 1
ATOM 2360 C C . SER A 1 313 ? -1.889 14.142 3.043 1.00 93.94 313 SER A C 1
ATOM 2362 O O . SER A 1 313 ? -2.992 14.111 3.578 1.00 93.94 313 SER A O 1
ATOM 2364 N N . LEU A 1 314 ? -0.919 13.278 3.356 1.00 96.12 314 LEU A N 1
ATOM 2365 C CA . LEU A 1 314 ? -1.058 12.265 4.399 1.00 96.12 314 LEU A CA 1
ATOM 2366 C C . LEU A 1 314 ? -1.072 12.908 5.791 1.00 96.12 314 LEU A C 1
ATOM 2368 O O . LEU A 1 314 ? -1.912 12.557 6.612 1.00 96.12 314 LEU A O 1
ATOM 2372 N N . VAL A 1 315 ? -0.173 13.864 6.043 1.00 97.25 315 VAL A N 1
ATOM 2373 C CA . VAL A 1 315 ? -0.120 14.607 7.311 1.00 97.25 315 VAL A CA 1
ATOM 2374 C C . VAL A 1 315 ? -1.437 15.347 7.550 1.00 97.25 315 VAL A C 1
ATOM 2376 O O . VAL A 1 315 ? -1.991 15.246 8.639 1.00 97.25 315 VAL A O 1
ATOM 2379 N N . ALA A 1 316 ? -1.982 16.019 6.531 1.00 97.12 316 ALA A N 1
ATOM 2380 C CA . ALA A 1 316 ? -3.297 16.655 6.597 1.00 97.12 316 ALA A CA 1
ATOM 2381 C C . ALA A 1 316 ? -4.391 15.655 6.988 1.00 97.12 316 ALA A C 1
ATOM 2383 O O . ALA A 1 316 ? -5.140 15.912 7.924 1.00 97.12 316 ALA A O 1
ATOM 2384 N N . LEU A 1 317 ? -4.437 14.502 6.310 1.00 97.56 317 LEU A N 1
ATOM 2385 C CA . LEU A 1 317 ? -5.446 13.470 6.541 1.00 97.56 317 LEU A CA 1
ATOM 2386 C C . LEU A 1 317 ? -5.367 12.872 7.955 1.00 97.56 317 LEU A C 1
ATOM 2388 O O . LEU A 1 317 ? -6.395 12.635 8.582 1.00 97.56 317 LEU A O 1
ATOM 2392 N N . LEU A 1 318 ? -4.155 12.644 8.470 1.00 98.31 318 LEU A N 1
ATOM 2393 C CA . LEU A 1 318 ? -3.938 12.170 9.840 1.00 98.31 318 LEU A CA 1
ATOM 2394 C C . LEU A 1 318 ? -4.383 13.209 10.873 1.00 98.31 318 LEU A C 1
ATOM 2396 O O . LEU A 1 318 ? -5.028 12.853 11.855 1.00 98.31 318 LEU A O 1
ATOM 2400 N N . VAL A 1 319 ? -4.060 14.487 10.652 1.00 97.94 319 VAL A N 1
ATOM 2401 C CA . VAL A 1 319 ? -4.498 15.574 11.538 1.00 97.94 319 VAL A CA 1
ATOM 2402 C C . VAL A 1 319 ? -6.021 15.682 11.537 1.00 97.94 319 VAL A C 1
ATOM 2404 O O . VAL A 1 319 ? -6.614 15.725 12.610 1.00 97.94 319 VAL A O 1
ATOM 2407 N N . ASP A 1 320 ? -6.660 15.643 10.367 1.00 97.44 320 ASP A N 1
ATOM 2408 C CA . ASP A 1 320 ? -8.123 15.694 10.248 1.00 97.44 320 ASP A CA 1
ATOM 2409 C C . ASP A 1 320 ? -8.802 14.532 10.983 1.00 97.44 320 ASP A C 1
ATOM 2411 O O . ASP A 1 320 ? -9.804 14.737 11.663 1.00 97.44 320 ASP A O 1
ATOM 2415 N N . ALA A 1 321 ? -8.228 13.327 10.912 1.00 97.56 321 ALA A N 1
ATOM 2416 C CA . ALA A 1 321 ? -8.731 12.163 11.641 1.00 97.56 321 ALA A CA 1
ATOM 2417 C C . ALA A 1 321 ? -8.552 12.276 13.168 1.00 97.56 321 ALA A C 1
ATOM 2419 O O . ALA A 1 321 ? -9.311 11.679 13.927 1.00 97.56 321 ALA A O 1
ATOM 2420 N N . LEU A 1 322 ? -7.555 13.033 13.636 1.00 97.94 322 LEU A N 1
ATOM 2421 C CA . LEU A 1 322 ? -7.247 13.190 15.060 1.00 97.94 322 LEU A CA 1
ATOM 2422 C C . LEU A 1 322 ? -7.982 14.360 15.719 1.00 97.94 322 LEU A C 1
ATOM 2424 O O . LEU A 1 322 ? -8.266 14.285 16.914 1.00 97.94 322 LEU A O 1
ATOM 2428 N N . LEU A 1 323 ? -8.284 15.427 14.975 1.00 96.69 323 LEU A N 1
ATOM 2429 C CA . LEU A 1 323 ? -8.875 16.659 15.508 1.00 96.69 323 LEU A CA 1
ATOM 2430 C C . LEU A 1 323 ? -10.139 16.425 16.361 1.00 96.69 323 LEU A C 1
ATOM 2432 O O . LEU A 1 323 ? -10.148 16.919 17.491 1.00 96.69 323 LEU A O 1
ATOM 2436 N N . PRO A 1 324 ? -11.140 15.628 15.926 1.00 96.38 324 PRO A N 1
ATOM 2437 C CA . PRO A 1 324 ? -12.320 15.346 16.748 1.00 96.38 324 PRO A CA 1
ATOM 2438 C C . PRO A 1 324 ? -11.967 14.694 18.090 1.00 96.38 324 PRO A C 1
ATOM 2440 O O . PRO A 1 324 ? -12.528 15.029 19.125 1.00 96.38 324 PRO A O 1
ATOM 2443 N N . HIS A 1 325 ? -10.969 13.809 18.113 1.00 96.56 325 HIS A N 1
ATOM 2444 C CA . HIS A 1 325 ? -10.545 13.122 19.335 1.00 96.56 325 HIS A CA 1
ATOM 2445 C C . HIS A 1 325 ? -9.737 14.009 20.285 1.00 96.56 325 HIS A C 1
ATOM 2447 O O . HIS A 1 325 ? -9.754 13.793 21.501 1.00 96.56 325 HIS A O 1
ATOM 2453 N N . VAL A 1 326 ? -9.032 15.009 19.748 1.00 95.56 326 VAL A N 1
ATOM 2454 C CA . VAL A 1 326 ? -8.403 16.059 20.558 1.00 95.56 326 VAL A CA 1
ATOM 2455 C C . VAL A 1 326 ? -9.482 16.950 21.180 1.00 95.56 326 VAL A C 1
ATOM 2457 O O . VAL A 1 326 ? -9.404 17.241 22.371 1.00 95.56 326 VAL A O 1
ATOM 2460 N N . GLU A 1 327 ? -10.511 17.321 20.417 1.00 95.19 327 GLU A N 1
ATOM 2461 C CA . GLU A 1 327 ? -11.658 18.103 20.899 1.00 95.19 327 GLU A CA 1
ATOM 2462 C C . GLU A 1 327 ? -12.452 17.365 21.993 1.00 95.19 327 GLU A C 1
ATOM 2464 O O . GLU A 1 327 ? -12.753 17.937 23.041 1.00 95.19 327 GLU A O 1
ATOM 2469 N N . GLU A 1 328 ? -12.673 16.060 21.819 1.00 94.50 328 GLU A N 1
ATOM 2470 C CA . GLU A 1 328 ? -13.267 15.144 22.808 1.00 94.50 328 GLU A CA 1
ATOM 2471 C C . GLU A 1 328 ? -12.349 14.847 24.011 1.00 94.50 328 GLU A C 1
ATOM 2473 O O . GLU A 1 328 ? -12.710 14.077 24.903 1.00 94.50 328 GLU A O 1
ATOM 2478 N N . LYS A 1 329 ? -11.147 15.433 24.053 1.00 92.31 329 LYS A N 1
ATOM 2479 C CA . LYS A 1 329 ? -10.155 15.285 25.129 1.00 92.31 329 LYS A CA 1
ATOM 2480 C C . LYS A 1 329 ? -9.654 13.849 25.351 1.00 92.31 329 LYS A C 1
ATOM 2482 O O . LYS A 1 329 ? -9.138 13.545 26.428 1.00 92.31 329 LYS A O 1
ATOM 2487 N N . ARG A 1 330 ? -9.713 12.967 24.345 1.00 92.19 330 ARG A N 1
ATOM 2488 C CA . ARG A 1 330 ? -9.349 11.537 24.492 1.00 92.19 330 ARG A CA 1
ATOM 2489 C C . ARG A 1 330 ? -7.894 11.314 24.918 1.00 92.19 330 ARG A C 1
ATOM 2491 O O . ARG A 1 330 ? -7.611 10.390 25.669 1.00 92.19 330 ARG A O 1
ATOM 2498 N N . PHE A 1 331 ? -6.983 12.196 24.507 1.00 93.44 331 PHE A N 1
ATOM 2499 C CA . PHE A 1 331 ? -5.551 12.096 24.825 1.00 93.44 331 PHE A CA 1
ATOM 2500 C C . PHE A 1 331 ? -5.156 12.719 26.172 1.00 93.44 331 PHE A C 1
ATOM 2502 O O . PHE A 1 331 ? -4.020 12.556 26.618 1.00 93.44 331 PHE A O 1
ATOM 2509 N N . HIS A 1 332 ? -6.062 13.441 26.844 1.00 87.19 332 HIS A N 1
ATOM 2510 C CA . HIS A 1 332 ? -5.711 14.267 28.008 1.00 87.19 332 HIS A CA 1
ATOM 2511 C C . HIS A 1 332 ? -5.193 13.461 29.201 1.00 87.19 332 HIS A C 1
ATOM 2513 O O . HIS A 1 332 ? -4.349 13.956 29.947 1.00 87.19 332 HIS A O 1
ATOM 2519 N N . ALA A 1 333 ? -5.669 12.226 29.366 1.00 87.31 333 ALA A N 1
ATOM 2520 C CA . ALA A 1 333 ? -5.254 11.346 30.454 1.00 87.31 333 ALA A CA 1
ATOM 2521 C C . ALA A 1 333 ? -3.808 10.830 30.306 1.00 87.31 333 ALA A C 1
ATOM 2523 O O . ALA A 1 333 ? -3.252 10.300 31.265 1.00 87.31 333 ALA A O 1
ATOM 2524 N N . CYS A 1 334 ? -3.179 10.986 29.132 1.00 93.62 334 CYS A N 1
ATOM 2525 C CA . CYS A 1 334 ? -1.833 10.491 28.860 1.00 93.62 334 CYS A CA 1
ATOM 2526 C C . CYS A 1 334 ? -0.861 11.645 28.539 1.00 93.62 334 CYS A C 1
ATOM 2528 O O . CYS A 1 334 ? -0.830 12.144 27.407 1.00 93.62 334 CYS A O 1
ATOM 2530 N N . PRO A 1 335 ? 0.004 12.052 29.491 1.00 93.44 335 PRO A N 1
ATOM 2531 C CA . PRO A 1 335 ? 0.985 13.118 29.273 1.00 93.44 335 PRO A CA 1
ATOM 2532 C C . PRO A 1 335 ? 1.902 12.885 28.066 1.00 93.44 335 PRO A C 1
ATOM 2534 O O . PRO A 1 335 ? 2.239 13.839 27.366 1.00 93.44 335 PRO A O 1
ATOM 2537 N N . ALA A 1 336 ? 2.264 11.627 27.788 1.00 94.50 336 ALA A N 1
ATOM 2538 C CA . ALA A 1 336 ? 3.101 11.270 26.645 1.00 94.50 336 ALA A CA 1
ATOM 2539 C C . ALA A 1 336 ? 2.406 11.562 25.303 1.00 94.50 336 ALA A C 1
ATOM 2541 O O . ALA A 1 336 ? 3.007 12.177 24.424 1.00 94.50 336 ALA A O 1
ATOM 2542 N N . GLN A 1 337 ? 1.128 11.196 25.155 1.00 95.75 337 GLN A N 1
ATOM 2543 C CA . GLN A 1 337 ? 0.345 11.476 23.943 1.00 95.75 337 GLN A CA 1
ATOM 2544 C C . GLN A 1 337 ? 0.135 12.982 23.747 1.00 95.75 337 GLN A C 1
ATOM 2546 O O . GLN A 1 337 ? 0.316 13.501 22.646 1.00 95.75 337 GLN A O 1
ATOM 2551 N N . MET A 1 338 ? -0.145 13.713 24.830 1.00 96.00 338 MET A N 1
ATOM 2552 C CA . MET A 1 338 ? -0.219 15.176 24.786 1.00 96.00 338 MET A CA 1
ATOM 2553 C C . MET A 1 338 ? 1.117 15.815 24.385 1.00 96.00 338 MET A C 1
ATOM 2555 O O . MET A 1 338 ? 1.126 16.795 23.644 1.00 96.00 338 MET A O 1
ATOM 2559 N N . GLY A 1 339 ? 2.246 15.267 24.844 1.00 96.50 339 GLY A N 1
ATOM 2560 C CA . GLY A 1 339 ? 3.582 15.679 24.405 1.00 96.50 339 GLY A CA 1
ATOM 2561 C C . GLY A 1 339 ? 3.760 15.528 22.894 1.00 96.50 339 GLY A C 1
ATOM 2562 O O . GLY A 1 339 ? 4.107 16.497 22.221 1.00 96.50 339 GLY A O 1
ATOM 2563 N N . ARG A 1 340 ? 3.403 14.358 22.348 1.00 96.94 340 ARG A N 1
ATOM 2564 C CA . ARG A 1 340 ? 3.457 14.081 20.902 1.00 96.94 340 ARG A CA 1
ATOM 2565 C C . ARG A 1 340 ? 2.615 15.061 20.081 1.00 96.94 340 ARG A C 1
ATOM 2567 O O . ARG A 1 340 ? 3.095 15.586 19.080 1.00 96.94 340 ARG A O 1
ATOM 2574 N N . LEU A 1 341 ? 1.387 15.354 20.518 1.00 97.31 341 LEU A N 1
ATOM 2575 C CA . LEU A 1 341 ? 0.517 16.334 19.854 1.00 97.31 341 LEU A CA 1
ATOM 2576 C C . LEU A 1 341 ? 1.132 17.740 19.838 1.00 97.31 341 LEU A C 1
ATOM 2578 O O . LEU A 1 341 ? 1.086 18.416 18.810 1.00 97.31 341 LEU A O 1
ATOM 2582 N N . ARG A 1 342 ? 1.737 18.175 20.951 1.00 96.62 342 ARG A N 1
ATOM 2583 C CA . ARG A 1 342 ? 2.412 19.483 21.030 1.00 96.62 342 ARG A CA 1
ATOM 2584 C C . ARG A 1 342 ? 3.627 19.562 20.118 1.00 96.62 342 ARG A C 1
ATOM 2586 O O . ARG A 1 342 ? 3.833 20.596 19.495 1.00 96.62 342 ARG A O 1
ATOM 2593 N N . GLU A 1 343 ? 4.415 18.496 20.032 1.00 97.25 343 GLU A N 1
ATOM 2594 C CA . GLU A 1 343 ? 5.553 18.429 19.113 1.00 97.25 343 GLU A CA 1
ATOM 2595 C C . GLU A 1 343 ? 5.099 18.551 17.656 1.00 97.25 343 GLU A C 1
ATOM 2597 O O . GLU A 1 343 ? 5.605 19.396 16.924 1.00 97.25 343 GLU A O 1
ATOM 2602 N N . VAL A 1 344 ? 4.084 17.784 17.247 1.00 97.12 344 VAL A N 1
ATOM 2603 C CA . VAL A 1 344 ? 3.525 17.883 15.890 1.00 97.12 344 VAL A CA 1
ATOM 2604 C C . VAL A 1 344 ? 2.979 19.289 15.616 1.00 97.12 344 VAL A C 1
ATOM 2606 O O . VAL A 1 344 ? 3.218 19.844 14.544 1.00 97.12 344 VAL A O 1
ATOM 2609 N N . ALA A 1 345 ? 2.310 19.915 16.589 1.00 96.50 345 ALA A N 1
ATOM 2610 C CA . ALA A 1 345 ? 1.774 21.271 16.459 1.00 96.50 345 ALA A CA 1
ATOM 2611 C C . ALA A 1 345 ? 2.848 22.356 16.223 1.00 96.50 345 ALA A C 1
ATOM 2613 O O . ALA A 1 345 ? 2.507 23.433 15.729 1.00 96.50 345 ALA A O 1
ATOM 2614 N N . GLN A 1 346 ? 4.123 22.089 16.537 1.00 96.00 346 GLN A N 1
ATOM 2615 C CA . GLN A 1 346 ? 5.254 22.968 16.199 1.00 96.00 346 GLN A CA 1
ATOM 2616 C C . GLN A 1 346 ? 5.679 22.818 14.733 1.00 96.00 346 GLN A C 1
ATOM 2618 O O . GLN A 1 346 ? 6.148 23.774 14.121 1.00 96.00 346 GLN A O 1
ATOM 2623 N N . THR A 1 347 ? 5.509 21.627 14.157 1.00 96.88 347 THR A N 1
ATOM 2624 C CA . THR A 1 347 ? 5.908 21.320 12.780 1.00 96.88 347 THR A CA 1
ATOM 2625 C C . THR A 1 347 ? 4.851 21.730 11.759 1.00 96.88 347 THR A C 1
ATOM 2627 O O . THR A 1 347 ? 5.207 22.252 10.705 1.00 96.88 347 THR A O 1
ATOM 2630 N N . LEU A 1 348 ? 3.558 21.540 12.050 1.00 97.31 348 LEU A N 1
ATOM 2631 C CA . LEU A 1 348 ? 2.476 21.804 11.086 1.00 97.31 348 LEU A CA 1
ATOM 2632 C C . LEU A 1 348 ? 2.488 23.217 10.461 1.00 97.31 348 LEU A C 1
ATOM 2634 O O . LEU A 1 348 ? 2.284 23.299 9.251 1.00 97.31 348 LEU A O 1
ATOM 2638 N N . PRO A 1 349 ? 2.756 24.321 11.194 1.00 97.69 349 PRO A N 1
ATOM 2639 C CA . PRO A 1 349 ? 2.808 25.661 10.599 1.00 97.69 349 PRO A CA 1
ATOM 2640 C C . PRO A 1 349 ? 3.890 25.832 9.523 1.00 97.69 349 PRO A C 1
ATOM 2642 O O . PRO A 1 349 ? 3.764 26.705 8.665 1.00 97.69 349 PRO A O 1
ATOM 2645 N N . LEU A 1 350 ? 4.947 25.013 9.575 1.00 97.00 350 LEU A N 1
ATOM 2646 C CA . LEU A 1 350 ? 6.072 25.046 8.637 1.00 97.00 350 LEU A CA 1
ATOM 2647 C C . LEU A 1 350 ? 5.749 24.345 7.310 1.00 97.00 350 LEU A C 1
ATOM 2649 O O . LEU A 1 350 ? 6.497 24.479 6.346 1.00 97.00 350 LEU A O 1
ATOM 2653 N N . ILE A 1 351 ? 4.646 23.593 7.250 1.00 96.56 351 ILE A N 1
ATOM 2654 C CA . ILE A 1 351 ? 4.219 22.870 6.055 1.00 96.56 351 ILE A CA 1
ATOM 2655 C C . ILE A 1 351 ? 3.167 23.704 5.321 1.00 96.56 351 ILE A C 1
ATOM 2657 O O . ILE A 1 351 ? 2.087 23.987 5.844 1.00 96.56 351 ILE A O 1
ATOM 2661 N N . GLU A 1 352 ? 3.473 24.072 4.077 1.00 96.00 352 GLU A N 1
ATOM 2662 C CA . GLU A 1 352 ? 2.567 24.834 3.219 1.00 96.00 352 GLU A CA 1
ATOM 2663 C C . GLU A 1 352 ? 1.195 24.148 3.081 1.00 96.00 352 GLU A C 1
ATOM 2665 O O . GLU A 1 352 ? 1.100 22.961 2.754 1.00 96.00 352 GLU A O 1
ATOM 2670 N N . GLY A 1 353 ? 0.124 24.904 3.341 1.00 95.50 353 GLY A N 1
ATOM 2671 C CA . GLY A 1 353 ? -1.258 24.432 3.268 1.00 95.50 353 GLY A CA 1
ATOM 2672 C C . GLY A 1 353 ? -1.797 23.823 4.566 1.00 95.50 353 GLY A C 1
ATOM 2673 O O . GLY A 1 353 ? -2.985 23.500 4.627 1.00 95.50 353 GLY A O 1
ATOM 2674 N N . LEU A 1 354 ? -0.975 23.677 5.616 1.00 97.50 354 LEU A N 1
ATOM 2675 C CA . LEU A 1 354 ? -1.401 23.114 6.906 1.00 97.50 354 LEU A CA 1
ATOM 2676 C C . LEU A 1 354 ? -1.575 24.157 8.019 1.00 97.50 354 LEU A C 1
ATOM 2678 O O . LEU A 1 354 ? -1.949 23.790 9.131 1.00 97.50 354 LEU A O 1
ATOM 2682 N N . GLN A 1 355 ? -1.392 25.451 7.738 1.00 97.12 355 GLN A N 1
ATOM 2683 C CA . GLN A 1 355 ? -1.468 26.517 8.747 1.00 97.12 355 GLN A CA 1
ATOM 2684 C C . GLN A 1 355 ? -2.829 26.574 9.457 1.00 97.12 355 GLN A C 1
ATOM 2686 O O . GLN A 1 355 ? -2.876 26.738 10.673 1.00 97.12 355 GLN A O 1
ATOM 2691 N N . GLY A 1 356 ? -3.935 26.379 8.728 1.00 96.81 356 GLY A N 1
ATOM 2692 C CA . GLY A 1 356 ? -5.278 26.351 9.324 1.00 96.81 356 GLY A CA 1
ATOM 2693 C C . GLY A 1 356 ? -5.468 25.189 10.307 1.00 96.81 356 GLY A C 1
ATOM 2694 O O . GLY A 1 356 ? -5.931 25.392 11.427 1.00 96.81 356 GLY A O 1
ATOM 2695 N N . ARG A 1 357 ? -5.022 23.984 9.926 1.00 97.00 357 ARG A N 1
ATOM 2696 C CA . ARG A 1 357 ? -5.036 22.796 10.799 1.00 97.00 357 ARG A CA 1
ATOM 2697 C C . ARG A 1 357 ? -4.131 22.978 12.012 1.00 97.00 357 ARG A C 1
ATOM 2699 O O . ARG A 1 357 ? -4.487 22.571 13.113 1.00 97.00 357 ARG A O 1
ATOM 2706 N N . ALA A 1 358 ? -2.978 23.618 11.818 1.00 96.44 358 ALA A N 1
ATOM 2707 C CA . ALA A 1 358 ? -2.058 23.935 12.898 1.00 96.44 358 ALA A CA 1
ATOM 2708 C C . ALA A 1 358 ? -2.701 24.880 13.922 1.00 96.44 358 ALA A C 1
ATOM 2710 O O . ALA A 1 358 ? -2.658 24.593 15.115 1.00 96.44 358 ALA A O 1
ATOM 2711 N N . ALA A 1 359 ? -3.349 25.954 13.461 1.00 96.19 359 ALA A N 1
ATOM 2712 C CA . ALA A 1 359 ? -4.053 26.895 14.327 1.00 96.19 359 ALA A CA 1
ATOM 2713 C C . ALA A 1 359 ? -5.188 26.213 15.109 1.00 96.19 359 ALA A C 1
ATOM 2715 O O . ALA A 1 359 ? -5.308 26.414 16.317 1.00 96.19 359 ALA A O 1
ATOM 2716 N N . GLN A 1 360 ? -5.973 25.352 14.452 1.00 96.25 360 GLN A N 1
ATOM 2717 C CA . GLN A 1 360 ? -7.039 24.590 15.107 1.00 96.25 360 GLN A CA 1
ATOM 2718 C C . GLN A 1 360 ? -6.489 23.651 16.190 1.00 96.25 360 GLN A C 1
ATOM 2720 O O . GLN A 1 360 ? -6.965 23.672 17.325 1.00 96.25 360 GLN A O 1
ATOM 2725 N N . LEU A 1 361 ? -5.452 22.868 15.874 1.00 96.12 361 LEU A N 1
ATOM 2726 C CA . LEU A 1 361 ? -4.821 21.972 16.842 1.00 96.12 361 LEU A CA 1
ATOM 2727 C C . LEU A 1 361 ? -4.232 22.754 18.028 1.00 96.12 361 LEU A C 1
ATOM 2729 O O . LEU A 1 361 ? -4.434 22.376 19.179 1.00 96.12 361 LEU A O 1
ATOM 2733 N N . GLN A 1 362 ? -3.545 23.869 17.770 1.00 95.06 362 GLN A N 1
ATOM 2734 C CA . GLN A 1 362 ? -2.972 24.719 18.818 1.00 95.06 362 GLN A CA 1
ATOM 2735 C C . GLN A 1 362 ? -4.041 25.337 19.724 1.00 95.06 362 GLN A C 1
ATOM 2737 O O . GLN A 1 362 ? -3.831 25.394 20.937 1.00 95.06 362 GLN A O 1
ATOM 2742 N N . ALA A 1 363 ? -5.183 25.756 19.173 1.00 94.00 363 ALA A N 1
ATOM 2743 C CA . ALA A 1 363 ? -6.302 26.275 19.955 1.00 94.00 363 ALA A CA 1
ATOM 2744 C C . ALA A 1 363 ? -6.849 25.208 20.919 1.00 94.00 363 ALA A C 1
ATOM 2746 O O . ALA A 1 363 ? -6.992 25.475 22.114 1.00 94.00 363 ALA A O 1
ATOM 2747 N N . LEU A 1 364 ? -7.059 23.980 20.430 1.00 93.50 364 LEU A N 1
ATOM 2748 C CA . LEU A 1 364 ? -7.526 22.857 21.250 1.00 93.50 364 LEU A CA 1
ATOM 2749 C C . LEU A 1 364 ? -6.526 22.486 22.357 1.00 93.50 364 LEU A C 1
ATOM 2751 O O . LEU A 1 364 ? -6.921 22.223 23.491 1.00 93.50 364 LEU A O 1
ATOM 2755 N N . LEU A 1 365 ? -5.223 22.520 22.062 1.00 90.81 365 LEU A N 1
ATOM 2756 C CA . LEU A 1 365 ? -4.175 22.240 23.050 1.00 90.81 365 LEU A CA 1
ATOM 2757 C C . LEU A 1 365 ? -4.008 23.374 24.083 1.00 90.81 365 LEU A C 1
ATOM 2759 O O . LEU A 1 365 ? -3.640 23.104 25.230 1.00 90.81 365 LEU A O 1
ATOM 2763 N N . SER A 1 366 ? -4.275 24.627 23.692 1.00 82.94 366 SER A N 1
ATOM 2764 C CA . SER A 1 366 ? -4.111 25.831 24.526 1.00 82.94 366 SER A CA 1
ATOM 2765 C C . SER A 1 366 ? -5.305 26.138 25.427 1.00 82.94 366 SER A C 1
ATOM 2767 O O . SER A 1 366 ? -5.106 26.749 26.475 1.00 82.94 366 SER A O 1
ATOM 2769 N N . ALA A 1 367 ? -6.517 25.669 25.097 1.00 68.25 367 ALA A N 1
ATOM 2770 C CA . ALA A 1 367 ? -7.725 25.839 25.922 1.00 68.25 367 ALA A CA 1
ATOM 2771 C C . ALA A 1 367 ? -7.571 25.319 27.374 1.00 68.25 367 ALA A C 1
ATOM 2773 O O . ALA A 1 367 ? -8.377 25.625 28.247 1.00 68.25 367 ALA A O 1
ATOM 2774 N N . ARG A 1 368 ? -6.496 24.569 27.650 1.00 56.81 368 ARG A N 1
ATOM 2775 C CA . ARG A 1 368 ? -6.064 24.131 28.978 1.00 56.81 368 ARG A CA 1
ATOM 2776 C C . ARG A 1 368 ? -5.340 25.205 29.803 1.00 56.81 368 ARG A C 1
ATOM 2778 O O . ARG A 1 368 ? -5.545 25.254 31.010 1.00 56.81 368 ARG A O 1
ATOM 2785 N N . HIS A 1 369 ? -4.511 26.063 29.199 1.00 48.94 369 HIS A N 1
ATOM 2786 C CA . HIS A 1 369 ? -3.674 26.998 29.972 1.00 48.94 369 HIS A CA 1
ATOM 2787 C C . HIS A 1 369 ? -4.504 28.026 30.758 1.00 48.94 369 HIS A C 1
ATOM 2789 O O . HIS A 1 369 ? -4.047 28.511 31.784 1.00 48.94 369 HIS A O 1
ATOM 2795 N N . MET A 1 370 ? -5.733 28.320 30.319 1.00 44.56 370 MET A N 1
ATOM 2796 C CA . MET A 1 370 ? -6.624 29.267 31.000 1.00 44.56 370 MET A CA 1
ATOM 2797 C C . MET A 1 370 ? -7.561 28.630 32.038 1.00 44.56 370 MET A C 1
ATOM 2799 O O . MET A 1 370 ? -8.101 29.357 32.862 1.00 44.56 370 MET A O 1
ATOM 2803 N N . MET A 1 371 ? -7.767 27.306 32.020 1.00 47.47 371 MET A N 1
ATOM 2804 C CA . MET A 1 371 ? -8.610 26.618 33.013 1.00 47.47 371 MET A CA 1
ATOM 2805 C C . MET A 1 371 ? -7.798 26.053 34.183 1.00 47.47 371 MET A C 1
ATOM 2807 O O . MET A 1 371 ? -8.252 26.166 35.316 1.00 47.47 371 MET A O 1
ATOM 2811 N N . ASP A 1 372 ? -6.594 25.520 33.938 1.00 48.06 372 ASP A N 1
ATOM 2812 C CA . ASP A 1 372 ? -5.709 25.063 35.025 1.00 48.06 372 ASP A CA 1
ATOM 2813 C C . ASP A 1 372 ? -5.191 26.266 35.850 1.00 48.06 372 ASP A C 1
ATOM 2815 O O . ASP A 1 372 ? -5.100 26.177 37.065 1.00 48.06 372 ASP A O 1
ATOM 2819 N N . ALA A 1 373 ? -4.971 27.434 35.225 1.00 44.75 373 ALA A N 1
ATOM 2820 C CA . ALA A 1 373 ? -4.582 28.674 35.916 1.00 44.75 373 ALA A CA 1
ATOM 2821 C C . ALA A 1 373 ? -5.742 29.409 36.624 1.00 44.75 373 ALA A C 1
ATOM 2823 O O . ALA A 1 373 ? -5.520 30.441 37.248 1.00 44.75 373 ALA A O 1
ATOM 2824 N N . ALA A 1 374 ? -6.981 28.925 36.488 1.00 44.22 374 ALA A N 1
ATOM 2825 C CA . ALA A 1 374 ? -8.153 29.465 37.181 1.00 44.22 374 ALA A CA 1
ATOM 2826 C C . ALA A 1 374 ? -8.586 28.587 38.372 1.00 44.22 374 ALA A C 1
ATOM 2828 O O . ALA A 1 374 ? -9.635 28.842 38.966 1.00 44.22 374 ALA A O 1
ATOM 2829 N N . HIS A 1 375 ? -7.845 27.513 38.665 1.00 46.75 375 HIS A N 1
ATOM 2830 C CA . HIS A 1 375 ? -8.065 26.601 39.798 1.00 46.75 375 HIS A CA 1
ATOM 2831 C C . HIS A 1 375 ? -6.834 26.461 40.717 1.00 46.75 375 HIS A C 1
ATOM 2833 O O . HIS A 1 375 ? -6.919 25.728 41.702 1.00 46.75 375 HIS A O 1
ATOM 2839 N N . ASP A 1 376 ? -5.755 27.193 40.428 1.00 37.47 376 ASP A N 1
ATOM 2840 C CA . ASP A 1 376 ? -4.686 27.559 41.371 1.00 37.47 376 ASP A CA 1
ATOM 2841 C C . ASP A 1 376 ? -4.914 29.007 41.842 1.00 37.47 376 ASP A C 1
ATOM 2843 O O . ASP A 1 376 ? -4.562 29.319 43.005 1.00 37.47 376 ASP A O 1
#

Mean predicted aligned error: 5.37 Å

Foldseek 3Di:
DEEAPWAPQDQLVCLVPVLVRLCTLQVVLVVVLVVCFVVLPAEYEYEAALLCLDQFDLRSNNLSSVLSLLSLLVSLVVQVVVVVVVDRGYQRAYAYDWAAQPPGPLNVQLVVQLVVQEGEDQDQFDWTQYDYPVQVVVQRVVRRVCRVPDDSQKHKYFPDSDGTDGSNVVSVVVNVVVVDNGHYDHDHDDHSDDPADQQLQDAPPPPFDDDSSHGLQFGVQKDADPVRGMIMTGDQHFPPVLSVVLSVQLVCCSVPPPPDSVSSSVSSSVSSLSRSLRSLLPGDLLSLLSSLLSRQFPVHCPDLSVSSLVVLSVNQSSLVSNLVVLLVVVCVVPPVSLVSLVRNLVRQCSHPPRVVSSVSSVVSSCVVVVPVVVVD

Sequence (376 aa):
MVFHLAAIREPGRAEAVVREAVETNVFGSGNVIEACQRHGVRVAVYSSTGKCFAYVTDHVYTATKKLAEAQWMRAARHAAAGRAGGAEATHFAVTRFTHVLENGIIAADIQAGIEAGMIGLHGPDRHFNVQNLRQATHLLVNAAALAGEGPVDGFWSAVDLGWPVNTLDLALFQIRRSGRDVGLRFLGVPKGYDESFYRGQFDWSGLYEYHPLVNALEAPQGFTDRSGTMVGARVGAVPDAVLTQELRHLRQVVDGAEGAPGTVKQALLAAVTAVTGAVFATTPPERLLDVLWWGAAPAWAGPGASTAARYRSLVALLVDALLPHVEEKRFHACPAQMGRLREVAQTLPLIEGLQGRAAQLQALLSARHMMDAAHD